Protein 7VTI (pdb70)

Radius of gyration: 31.08 Å; Cα contacts (8 Å, |Δi|>4): 922; chains: 1; bounding box: 56×97×70 Å

Secondary structure (DSSP, 8-state):
--GGG--GGGGHHHHHHHHHHHHHHHH-TTHHHHHHHHTGGG-SB-SS-HHHHHHHHH-HHHHHHHHHHHHHHHHSSSB-GGGGB--TT-HHHH--HHHHHHHHHHHHTSSS-------SEETTEE-HHHHHHHHHTTSBHHHHHHHHHHH-S-TTSHHHHHHHHHHH--PBPTT-------HHHHHHHHHHHHHHSB-HHHHHHHH---PBP-S--HHHHHHHHHHHH-TTEEEPEEEEE--B-EEEEE---SSTTPPB--BTTB--EEEEETTEEEEE--HHHHHHHHHHHHTT-HHHHHHHHHHHHHHHHHHHTSTTTS-GGGGGGS-HHHHHHTTSS---HHHHHHHHHHHHHHHHHHHHHHTT--HHHHHHHHHHHHHHT-SS---HHHHHHHHHHHHTT-HHHHHHHHHHHHHTTSS-HHHHHHHHT--SS---HHHHHHHHHHHTS---HHHHHHTT--------HHHHHHHHHTS--PPTTHHHHHHHTT----HHHHHHHHHHHSS-----SS-GGGG--TTS-TTSTTHHHHHHHHHHHHHH--HHHHHHS-HHHHHH-EE-SSEEEEEES--TTS-EEEEEEGGGGGGGGGGG-HHHHHHHHHH-----EEEEHHHIIIIIIHHHHHHHHHHHHHHHHHHHHHHHH-----TT-SB--HHHHHTT---HHHHHHHHHHHHHHHHT---S-HHHHHHHHH--TTS-------S--

Organism: Planctomycetota bacterium (NCBI:txid2026780)

B-factor: mean 48.71, std 18.05, range [21.73, 166.37]

Sequence (725 aa):
LSIDEYQGARKWCFTIAFNKALVNRDKNDGLFVESLLRHEKYSKHDWYDEDTRALIKCSTQAANAKAEALANYFSAYRHSPGCLTFTAEDELRTIERAYERAIFECRRRETEVIIEFPSLFEGDRITTAGVVFFVSFFVERRVLDRLYGAVSGLKKNEGQYKLTRKALSYCCLKDSRFTKAWDKRVLLFRDILAQLGRIPAEAYEYYHGENPKRHKDKFIEFALHYLEAQHSEICFGRRHIVRTKGKVVVDFSKKDEDQSYYISKNNVIVRIDKNAGPRSYRGLNELKYLVLLSLQGKGDDAIAKLYRYRQHVENILDVVKVTDKDNHVFLPRFVLEQHGIGRKAFKQRIDGRVKHVRGVWEKKKAATNETLHEKARDILQQYVNENCTRSFNPGEYNRLLVCLVGKDVENFQAGLKRLQLAERIDGRVYSIFAQTSTINEHQVVCDQILNRLCCRIGDQKLYYDYVGLGKKDEIDYKQKVAWFKEHISIRRGFLRKKFWYDSKKGFAKLVEEHLESGGGQRDVGLDKKYYHIDAIGRFEGANPALYETLARDRLCLAQQYFLGSVRKELGNKIVWSNDSIELPVEGSVGNEKSIVFSVSDYGKLYVLDDAEFLGRICEYFPHEKGKIRYHTVYEKGFRAYNDLQKKCVEAVLAFEEKVVKAKKSEKEGAHYIDFREILAQTCKEAEKTAVNKVARAFFAHHLKFVIDEFGLFSDVKKYGIEKEWKFPVK

Solvent-accessible surface area: 37919 Å² total

Foldseek 3Di:
DWPVPQAFLSLQLVLQLLLQLVVQCVVPLCLLLCLLCVVVQVDQAHLDDDVLNVLSVVCSVVLSVLSVQSNVCSLARFFFCVSQFAAPPHSVVVVVSSLLSLLLVLLQFALHDDDDEDDQDDHRGGGLLVSLLSSLSRAALVSSCSSLVSPPPPVVDVVRSVSNSSSSHSHAHPLRDFPDPQVLVVLLLVLLLLLLAFDQVLCCVVPNCLHHRDDDCLVVSLQVVLVVLPVQKFWWFWGFDANGTDIDTDRDCPDVVGHFDADPQKIKMWGQDDPGIAIAMHVLLSLLLLLCSLLPCNVVSSVCVRCLLVLLVVCLVVVLPDDVVSVLQDDPLSCVVSVHPDDDLVVVLVVLLVVVLVVLVVLLVCSSPGLNVLQVLLLVLLQLQFPHGDDPVLSVVLSSCSSVLVLVVNLVSLVVSCVVVRHDPVSSVLCVPDRHSSNSNSSSVVVSVLSVDDDDPVNCVSSPNPDDDPDDSVVVVVVCSNHGYDRRCNSCCVPVVVPPDDLLVSLVVCCVPVPPVEAAQDDCCSLAPPVDDCVDDCNVVSSVVRSSSSSSPSCCSLVPDDCVRSVQWDDDNFWIKHWQPALPPQGEIEIEGSSCSSVCSVVSCRQQLRCQDVQLHPHHYYHYVVCCVPSGVVLLLVLLSLLSSLLSVLSVLQCPVVPDDPDVGTHDDSLNSLVSADDPLLSVLLVQVSSQSSNVGDPHDLVSVVSNQVSVVRVRHDPNCPRDD

Structure (mmCIF, N/CA/C/O backbone):
data_7VTI
#
_entry.id   7VTI
#
_cell.length_a   78.434
_cell.length_b   95.452
_cell.length_c   125.283
_cell.angle_alpha   90.000
_cell.angle_beta   90.000
_cell.angle_gamma   90.000
#
_symmetry.space_group_name_H-M   'P 21 21 21'
#
loop_
_entity.id
_entity.type
_entity.pdbx_description
1 polymer Cas13bt3
2 polymer crRNA
3 non-polymer 'CHLORIDE ION'
4 non-polymer 1,2-ETHANEDIOL
5 non-polymer 'BROMIDE ION'
6 non-polymer 'MAGNESIUM ION'
7 water water
#
loop_
_atom_site.group_PDB
_atom_site.id
_atom_site.type_symbol
_atom_site.label_atom_id
_atom_site.label_alt_id
_atom_site.label_comp_id
_atom_site.label_asym_id
_atom_site.label_entity_id
_atom_site.label_seq_id
_atom_site.pdbx_PDB_ins_code
_atom_site.Cartn_x
_atom_site.Cartn_y
_atom_site.Cartn_z
_atom_site.occupancy
_atom_site.B_iso_or_equiv
_atom_site.auth_seq_id
_atom_site.auth_comp_id
_atom_site.auth_asym_id
_atom_site.auth_atom_id
_atom_site.pdbx_PDB_model_num
ATOM 1 N N . LEU A 1 16 ? 44.247 -79.894 119.827 1.00 66.47 14 LEU A N 1
ATOM 2 C CA . LEU A 1 16 ? 44.379 -78.411 119.939 1.00 68.08 14 LEU A CA 1
ATOM 3 C C . LEU A 1 16 ? 45.715 -78.047 120.608 1.00 67.04 14 LEU A C 1
ATOM 4 O O . LEU A 1 16 ? 46.518 -77.369 119.935 1.00 71.57 14 LEU A O 1
ATOM 9 N N . SER A 1 17 ? 45.984 -78.462 121.853 1.00 56.57 15 SER A N 1
ATOM 10 C CA . SER A 1 17 ? 47.278 -78.140 122.524 1.00 54.25 15 SER A CA 1
ATOM 11 C C . SER A 1 17 ? 48.398 -78.951 121.856 1.00 44.78 15 SER A C 1
ATOM 12 O O . SER A 1 17 ? 48.097 -80.022 121.277 1.00 49.71 15 SER A O 1
ATOM 15 N N . ILE A 1 18 ? 49.645 -78.499 121.953 1.00 45.98 16 ILE A N 1
ATOM 16 C CA . ILE A 1 18 ? 50.790 -79.148 121.233 1.00 45.22 16 ILE A CA 1
ATOM 17 C C . ILE A 1 18 ? 51.030 -80.564 121.797 1.00 52.41 16 ILE A C 1
ATOM 18 O O . ILE A 1 18 ? 51.512 -81.426 121.034 1.00 45.46 16 ILE A O 1
ATOM 23 N N . ASP A 1 19 ? 50.700 -80.790 123.074 1.00 57.20 17 ASP A N 1
ATOM 24 C CA . ASP A 1 19 ? 50.795 -82.100 123.786 1.00 59.77 17 ASP A CA 1
ATOM 25 C C . ASP A 1 19 ? 49.869 -83.134 123.146 1.00 55.79 17 ASP A C 1
ATOM 26 O O . ASP A 1 19 ? 50.159 -84.323 123.285 1.00 63.10 17 ASP A O 1
ATOM 31 N N . GLU A 1 20 ? 48.780 -82.714 122.506 1.00 52.96 18 GLU A N 1
ATOM 32 C CA . GLU A 1 20 ? 47.766 -83.635 121.932 1.00 54.95 18 GLU A CA 1
ATOM 33 C C . GLU A 1 20 ? 48.236 -84.254 120.606 1.00 54.71 18 GLU A C 1
ATOM 34 O O . GLU A 1 20 ? 47.510 -85.138 120.125 1.00 55.34 18 GLU A O 1
ATOM 40 N N . TYR A 1 21 ? 49.372 -83.829 120.031 1.00 47.86 19 TYR A N 1
ATOM 41 C CA . TYR A 1 21 ? 49.956 -84.423 118.796 1.00 49.19 19 TYR A CA 1
ATOM 42 C C . TYR A 1 21 ? 50.946 -85.527 119.209 1.00 47.67 19 TYR A C 1
ATOM 43 O O . TYR A 1 21 ? 52.096 -85.223 119.602 1.00 47.54 19 TYR A O 1
ATOM 52 N N . GLN A 1 22 ? 50.473 -86.772 119.155 1.00 48.25 20 GLN A N 1
ATOM 53 C CA . GLN A 1 22 ? 51.216 -88.005 119.527 1.00 53.51 20 GLN A CA 1
ATOM 54 C C . GLN A 1 22 ? 51.138 -89.030 118.389 1.00 43.55 20 GLN A C 1
ATOM 55 O O . GLN A 1 22 ? 50.131 -89.046 117.649 1.00 43.43 20 GLN A O 1
ATOM 61 N N . GLY A 1 23 ? 52.205 -89.821 118.243 1.00 45.34 21 GLY A N 1
ATOM 62 C CA . GLY A 1 23 ? 52.359 -90.818 117.169 1.00 46.35 21 GLY A CA 1
ATOM 63 C C . GLY A 1 23 ? 52.154 -90.211 115.791 1.00 46.37 21 GLY A C 1
ATOM 64 O O . GLY A 1 23 ? 52.815 -89.180 115.482 1.00 44.57 21 GLY A O 1
ATOM 65 N N . ALA A 1 24 ? 51.252 -90.784 114.993 1.00 41.80 22 ALA A N 1
ATOM 66 C CA . ALA A 1 24 ? 51.067 -90.433 113.565 1.00 45.62 22 ALA A CA 1
ATOM 67 C C . ALA A 1 24 ? 50.534 -88.990 113.363 1.00 53.00 22 ALA A C 1
ATOM 68 O O . ALA A 1 24 ? 50.702 -88.455 112.236 1.00 44.85 22 ALA A O 1
ATOM 70 N N . ARG A 1 25 ? 49.902 -88.390 114.378 1.00 55.04 23 ARG A N 1
ATOM 71 C CA . ARG A 1 25 ? 49.317 -87.016 114.342 1.00 50.64 23 ARG A CA 1
ATOM 72 C C . ARG A 1 25 ? 50.406 -85.937 114.269 1.00 41.61 23 ARG A C 1
ATOM 73 O O . ARG A 1 25 ? 50.109 -84.824 113.826 1.00 47.57 23 ARG A O 1
ATOM 81 N N . LYS A 1 26 ? 51.616 -86.268 114.696 1.00 41.05 24 LYS A N 1
ATOM 82 C CA . LYS A 1 26 ? 52.812 -85.411 114.619 1.00 37.34 24 LYS A CA 1
ATOM 83 C C . LYS A 1 26 ? 53.236 -85.136 113.172 1.00 39.26 24 LYS A C 1
ATOM 84 O O . LYS A 1 26 ? 54.120 -84.269 113.005 1.00 40.15 24 LYS A O 1
ATOM 90 N N . TRP A 1 27 ? 52.683 -85.830 112.177 1.00 40.18 25 TRP A N 1
ATOM 91 C CA . TRP A 1 27 ? 53.285 -85.911 110.814 1.00 43.52 25 TRP A CA 1
ATOM 92 C C . TRP A 1 27 ? 53.511 -84.517 110.191 1.00 40.12 25 TRP A C 1
ATOM 93 O O . TRP A 1 27 ? 54.585 -84.320 109.615 1.00 40.58 25 TRP A O 1
ATOM 104 N N . CYS A 1 28 ? 52.534 -83.605 110.271 1.00 43.67 26 CYS A N 1
ATOM 105 C CA . CYS A 1 28 ? 52.592 -82.265 109.616 1.00 39.73 26 CYS A CA 1
ATOM 106 C C . CYS A 1 28 ? 53.784 -81.482 110.188 1.00 36.09 26 CYS A C 1
ATOM 107 O O . CYS A 1 28 ? 54.514 -80.845 109.380 1.00 38.18 26 CYS A O 1
ATOM 110 N N . PHE A 1 29 ? 54.044 -81.593 111.499 1.00 34.26 27 PHE A N 1
ATOM 111 C CA . PHE A 1 29 ? 55.225 -81.018 112.199 1.00 32.50 27 PHE A CA 1
ATOM 112 C C . PHE A 1 29 ? 56.516 -81.749 111.791 1.00 37.38 27 PHE A C 1
ATOM 113 O O . PHE A 1 29 ? 57.597 -81.104 111.661 1.00 33.99 27 PHE A O 1
ATOM 121 N N . THR A 1 30 ? 56.463 -83.078 111.671 1.00 38.96 28 THR A N 1
ATOM 122 C CA . THR A 1 30 ? 57.640 -83.871 111.208 1.00 39.69 28 THR A CA 1
ATOM 123 C C . THR A 1 30 ? 58.126 -83.262 109.873 1.00 32.53 28 THR A C 1
ATOM 124 O O . THR A 1 30 ? 59.306 -83.005 109.739 1.00 36.49 28 THR A O 1
ATOM 128 N N . ILE A 1 31 ? 57.220 -83.052 108.927 1.00 36.71 29 ILE A N 1
ATOM 129 C CA . ILE A 1 31 ? 57.544 -82.596 107.540 1.00 36.92 29 ILE A CA 1
ATOM 130 C C . ILE A 1 31 ? 58.156 -81.190 107.629 1.00 39.00 29 ILE A C 1
ATOM 131 O O . ILE A 1 31 ? 59.251 -80.974 107.055 1.00 36.01 29 ILE A O 1
ATOM 136 N N . ALA A 1 32 ? 57.530 -80.274 108.380 1.00 38.88 30 ALA A N 1
ATOM 137 C CA . ALA A 1 32 ? 58.007 -78.876 108.522 1.00 37.84 30 ALA A CA 1
ATOM 138 C C . ALA A 1 32 ? 59.381 -78.852 109.177 1.00 33.74 30 ALA A C 1
ATOM 139 O O . ALA A 1 32 ? 60.263 -78.091 108.705 1.00 32.70 30 ALA A O 1
ATOM 141 N N . PHE A 1 33 ? 59.569 -79.556 110.284 1.00 36.24 31 PHE A N 1
ATOM 142 C CA . PHE A 1 33 ? 60.846 -79.434 111.042 1.00 36.25 31 PHE A CA 1
ATOM 143 C C . PHE A 1 33 ? 61.994 -80.113 110.267 1.00 35.37 31 PHE A C 1
ATOM 144 O O . PHE A 1 33 ? 63.138 -79.626 110.377 1.00 37.31 31 PHE A O 1
ATOM 152 N N . ASN A 1 34 ? 61.708 -81.201 109.541 1.00 39.78 32 ASN A N 1
ATOM 153 C CA . ASN A 1 34 ? 62.760 -81.892 108.740 1.00 43.45 32 ASN A CA 1
ATOM 154 C C . ASN A 1 34 ? 63.132 -80.908 107.633 1.00 43.98 32 ASN A C 1
ATOM 155 O O . ASN A 1 34 ? 64.330 -80.657 107.461 1.00 45.74 32 ASN A O 1
ATOM 160 N N . LYS A 1 35 ? 62.154 -80.227 107.020 1.00 42.61 33 LYS A N 1
ATOM 161 C CA . LYS 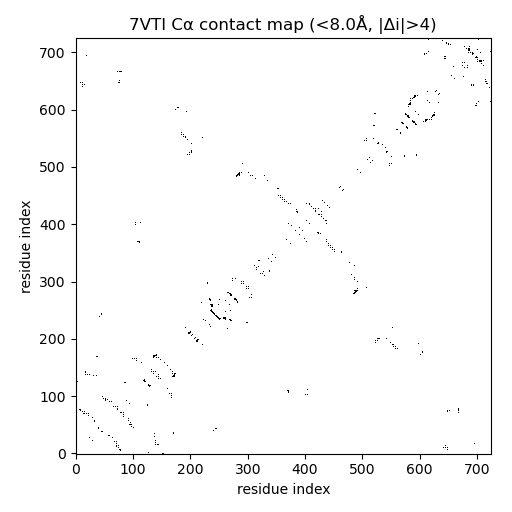A 1 35 ? 62.523 -79.191 106.017 1.00 41.51 33 LYS A CA 1
ATOM 162 C C . LYS A 1 35 ? 63.346 -78.087 106.664 1.00 40.16 33 LYS A C 1
ATOM 163 O O . LYS A 1 35 ? 64.243 -77.583 105.992 1.00 40.00 33 LYS A O 1
ATOM 169 N N . ALA A 1 36 ? 63.055 -77.684 107.908 1.00 37.54 34 ALA A N 1
ATOM 170 C CA . ALA A 1 36 ? 63.852 -76.655 108.588 1.00 35.29 34 ALA A CA 1
ATOM 171 C C . ALA A 1 36 ? 65.315 -77.123 108.677 1.00 36.80 34 ALA A C 1
ATOM 172 O O . ALA A 1 36 ? 66.195 -76.249 108.549 1.00 38.46 34 ALA A O 1
ATOM 174 N N . LEU A 1 37 ? 65.532 -78.398 108.997 1.00 46.08 35 LEU A N 1
ATOM 175 C CA . LEU A 1 37 ? 66.902 -78.973 109.097 1.00 48.13 35 LEU A CA 1
ATOM 176 C C . LEU A 1 37 ? 67.469 -79.098 107.670 1.00 45.78 35 LEU A C 1
ATOM 177 O O . LEU A 1 37 ? 68.555 -78.573 107.451 1.00 49.54 35 LEU A O 1
ATOM 182 N N . VAL A 1 38 ? 66.693 -79.611 106.697 1.00 52.52 36 VAL A N 1
ATOM 183 C CA . VAL A 1 38 ? 67.111 -79.595 105.252 1.00 50.14 36 VAL A CA 1
ATOM 184 C C . VAL A 1 38 ? 67.665 -78.196 104.968 1.00 46.27 36 VAL A C 1
ATOM 185 O O . VAL A 1 38 ? 68.787 -78.096 104.502 1.00 43.88 36 VAL A O 1
ATOM 189 N N . ASN A 1 39 ? 66.915 -77.132 105.307 1.00 49.55 37 ASN A N 1
ATOM 190 C CA . ASN A 1 39 ? 67.276 -75.721 104.985 1.00 44.81 37 ASN A CA 1
ATOM 191 C C . ASN A 1 39 ? 68.362 -75.194 105.898 1.00 46.90 37 ASN A C 1
ATOM 192 O O . ASN A 1 39 ? 69.180 -74.379 105.394 1.00 46.55 37 ASN A O 1
ATOM 197 N N . ARG A 1 40 ? 68.394 -75.582 107.169 1.00 47.67 38 ARG A N 1
ATOM 198 C CA . ARG A 1 40 ? 69.538 -75.174 108.037 1.00 53.25 38 ARG A CA 1
ATOM 199 C C . ARG A 1 40 ? 70.863 -75.830 107.529 1.00 49.66 38 ARG A C 1
ATOM 200 O O . ARG A 1 40 ? 71.938 -75.261 107.766 1.00 44.04 38 ARG A O 1
ATOM 208 N N . ASP A 1 41 ? 70.819 -76.965 106.822 1.00 50.76 39 ASP A N 1
ATOM 209 C CA . ASP A 1 41 ? 72.040 -77.596 106.224 1.00 55.84 39 ASP A CA 1
ATOM 210 C C . ASP A 1 41 ? 72.474 -76.862 104.941 1.00 61.20 39 ASP A C 1
ATOM 211 O O . ASP A 1 41 ? 73.658 -77.007 104.558 1.00 57.75 39 ASP A O 1
ATOM 216 N N . LYS A 1 42 ? 71.556 -76.137 104.284 1.00 57.49 40 LYS A N 1
ATOM 217 C CA . LYS A 1 42 ? 71.847 -75.242 103.125 1.00 55.97 40 LYS A CA 1
ATOM 218 C C . LYS A 1 42 ? 72.358 -73.889 103.631 1.00 52.68 40 LYS A C 1
ATOM 219 O O . LYS A 1 42 ? 73.097 -73.202 102.892 1.00 59.32 40 LYS A O 1
ATOM 225 N N . ASN A 1 43 ? 71.931 -73.482 104.821 1.00 52.40 41 ASN A N 1
ATOM 226 C CA . ASN A 1 43 ? 72.277 -72.164 105.414 1.00 50.06 41 ASN A CA 1
ATOM 227 C C . ASN A 1 43 ? 71.973 -72.209 106.910 1.00 58.84 41 ASN A C 1
ATOM 228 O O . ASN A 1 43 ? 70.769 -72.354 107.261 1.00 58.24 41 ASN A O 1
ATOM 233 N N . ASP A 1 44 ? 73.008 -72.100 107.745 1.00 58.14 42 ASP A N 1
ATOM 234 C CA . ASP A 1 44 ? 72.905 -72.197 109.230 1.00 66.92 42 ASP A CA 1
ATOM 235 C C . ASP A 1 44 ? 72.546 -70.824 109.829 1.00 58.27 42 ASP A C 1
ATOM 236 O O . ASP A 1 44 ? 72.463 -70.709 111.068 1.00 50.58 42 ASP A O 1
ATOM 241 N N . GLY A 1 45 ? 72.400 -69.804 108.985 1.00 53.80 43 GLY A N 1
ATOM 242 C CA . GLY A 1 45 ? 72.232 -68.405 109.411 1.00 53.99 43 GLY A CA 1
ATOM 243 C C . GLY A 1 45 ? 70.774 -67.957 109.386 1.00 45.74 43 GLY A C 1
ATOM 244 O O . GLY A 1 45 ? 70.570 -66.765 109.685 1.00 54.05 43 GLY A O 1
ATOM 245 N N . LEU A 1 46 ? 69.828 -68.862 109.071 1.00 44.40 44 LEU A N 1
ATOM 246 C CA . LEU A 1 46 ? 68.449 -68.540 108.623 1.00 45.67 44 LEU A CA 1
ATOM 247 C C . LEU A 1 46 ? 67.655 -67.877 109.750 1.00 47.16 44 LEU A C 1
ATOM 248 O O . LEU A 1 46 ? 66.807 -67.035 109.405 1.00 45.74 44 LEU A O 1
ATOM 253 N N . PHE A 1 47 ? 67.873 -68.251 111.022 1.00 43.37 45 PHE A N 1
ATOM 254 C CA . PHE A 1 47 ? 67.102 -67.651 112.146 1.00 41.39 45 PHE A CA 1
ATOM 255 C C . PHE A 1 47 ? 67.313 -66.134 112.162 1.00 40.85 45 PHE A C 1
ATOM 256 O O . PHE A 1 47 ? 66.346 -65.367 112.072 1.00 38.13 45 PHE A O 1
ATOM 264 N N . VAL A 1 48 ? 68.554 -65.679 112.170 1.00 43.74 46 VAL A N 1
ATOM 265 C CA . VAL A 1 48 ? 68.864 -64.223 112.266 1.00 42.36 46 VAL A CA 1
ATOM 266 C C . VAL A 1 48 ? 68.554 -63.545 110.924 1.00 38.88 46 VAL A C 1
ATOM 267 O O . VAL A 1 48 ? 67.920 -62.481 110.940 1.00 38.61 46 VAL A O 1
ATOM 271 N N . GLU A 1 49 ? 68.931 -64.161 109.800 1.00 37.85 47 GLU A N 1
ATOM 272 C CA . GLU A 1 49 ? 68.599 -63.648 108.443 1.00 38.68 47 GLU A CA 1
ATOM 273 C C . GLU A 1 49 ? 67.088 -63.314 108.386 1.00 37.59 47 GLU A C 1
ATOM 274 O O . GLU A 1 49 ? 66.741 -62.204 107.975 1.00 39.09 47 GLU A O 1
ATOM 280 N N . SER A 1 50 ? 66.226 -64.236 108.788 1.00 38.90 48 SER A N 1
ATOM 281 C CA . SER A 1 50 ? 64.749 -64.124 108.686 1.00 37.78 48 SER A CA 1
ATOM 282 C C . SER A 1 50 ? 64.227 -63.031 109.628 1.00 35.39 48 SER A C 1
ATOM 283 O O . SER A 1 50 ? 63.406 -62.173 109.159 1.00 35.66 48 SER A O 1
ATOM 286 N N . LEU A 1 51 ? 64.704 -63.020 110.877 1.00 39.36 49 LEU A N 1
ATOM 287 C CA . LEU A 1 51 ? 64.336 -61.997 111.887 1.00 41.60 49 LEU A CA 1
ATOM 288 C C . LEU A 1 51 ? 64.685 -60.592 111.395 1.00 43.55 49 LEU A C 1
ATOM 289 O O . LEU A 1 51 ? 63.910 -59.688 111.716 1.00 44.47 49 LEU A O 1
ATOM 294 N N . LEU A 1 52 ? 65.767 -60.399 110.630 1.00 42.08 50 LEU A N 1
ATOM 295 C CA . LEU A 1 52 ? 66.256 -59.040 110.266 1.00 42.25 50 LEU A CA 1
ATOM 296 C C . LEU A 1 52 ? 65.847 -58.662 108.826 1.00 39.63 50 LEU A C 1
ATOM 297 O O . LEU A 1 52 ? 66.077 -57.509 108.462 1.00 41.20 50 LEU A O 1
ATOM 302 N N . ARG A 1 53 ? 65.276 -59.581 108.036 1.00 41.42 51 ARG A N 1
ATOM 303 C CA . ARG A 1 53 ? 64.996 -59.402 106.584 1.00 45.19 51 ARG A CA 1
ATOM 304 C C . ARG A 1 53 ? 64.235 -58.075 106.401 1.00 50.42 51 ARG A C 1
ATOM 305 O O . ARG A 1 53 ? 64.699 -57.211 105.613 1.00 49.31 51 ARG A O 1
ATOM 313 N N . HIS A 1 54 ? 63.132 -57.881 107.127 1.00 49.72 52 HIS A N 1
ATOM 314 C CA . HIS A 1 54 ? 62.233 -56.717 106.919 1.00 51.06 52 HIS A CA 1
ATOM 315 C C . HIS A 1 54 ? 62.891 -55.444 107.454 1.00 44.81 52 HIS A C 1
ATOM 316 O O . HIS A 1 54 ? 62.764 -54.404 106.790 1.00 46.21 52 HIS A O 1
ATOM 323 N N . GLU A 1 55 ? 63.617 -55.548 108.564 1.00 42.73 53 GLU A N 1
ATOM 324 C CA . GLU A 1 55 ? 64.209 -54.384 109.255 1.00 50.78 53 GLU A CA 1
ATOM 325 C C . GLU A 1 55 ? 65.312 -53.724 108.414 1.00 58.50 53 GLU A C 1
ATOM 326 O O . GLU A 1 55 ? 65.515 -52.514 108.592 1.00 71.29 53 GLU A O 1
ATOM 332 N N . LYS A 1 56 ? 65.966 -54.433 107.498 1.00 59.29 54 LYS A N 1
ATOM 333 C CA . LYS A 1 56 ? 66.873 -53.786 106.504 1.00 61.40 54 LYS A CA 1
ATOM 334 C C . LYS A 1 56 ? 66.107 -52.734 105.664 1.00 64.39 54 LYS A C 1
ATOM 335 O O . LYS A 1 56 ? 66.736 -51.732 105.288 1.00 66.61 54 LYS A O 1
ATOM 341 N N . TYR A 1 57 ? 64.804 -52.914 105.396 1.00 67.72 55 TYR A N 1
ATOM 342 C CA . TYR A 1 57 ? 63.955 -51.985 104.585 1.00 72.80 55 TYR A CA 1
ATOM 343 C C . TYR A 1 57 ? 63.297 -50.884 105.439 1.00 75.43 55 TYR A C 1
ATOM 344 O O . TYR A 1 57 ? 62.555 -50.041 104.862 1.00 74.00 55 TYR A O 1
ATOM 353 N N . SER A 1 58 ? 63.512 -50.879 106.757 1.00 59.76 56 SER A N 1
ATOM 354 C CA . SER A 1 58 ? 62.807 -49.972 107.694 1.00 62.86 56 SER A CA 1
ATOM 355 C C . SER A 1 58 ? 63.808 -48.972 108.281 1.00 62.22 56 SER A C 1
ATOM 356 O O . SER A 1 58 ? 64.793 -49.424 108.900 1.00 43.53 56 SER A O 1
ATOM 359 N N . LYS A 1 59 ? 63.567 -47.670 108.072 1.00 64.10 57 LYS A N 1
ATOM 360 C CA . LYS A 1 59 ? 64.223 -46.594 108.854 1.00 60.24 57 LYS A CA 1
ATOM 361 C C . LYS A 1 59 ? 63.889 -46.904 110.312 1.00 58.99 57 LYS A C 1
ATOM 362 O O . LYS A 1 59 ? 64.816 -46.986 111.119 1.00 52.20 57 LYS A O 1
ATOM 364 N N . HIS A 1 60 ? 62.623 -47.226 110.594 1.00 54.70 58 HIS A N 1
ATOM 365 C CA . HIS A 1 60 ? 62.121 -47.469 111.976 1.00 67.25 58 HIS A CA 1
ATOM 366 C C . HIS A 1 60 ? 62.639 -48.827 112.464 1.00 52.64 58 HIS A C 1
ATOM 367 O O . HIS A 1 60 ? 62.604 -49.779 111.694 1.00 60.28 58 HIS A O 1
ATOM 374 N N . ASP A 1 61 ? 63.173 -48.873 113.677 1.00 55.47 59 ASP A N 1
ATOM 375 C CA . ASP A 1 61 ? 63.681 -50.120 114.299 1.00 54.18 59 ASP A CA 1
ATOM 376 C C . ASP A 1 61 ? 62.497 -51.067 114.493 1.00 58.33 59 ASP A C 1
ATOM 377 O O . ASP A 1 61 ? 61.505 -50.638 115.112 1.00 59.75 59 ASP A O 1
ATOM 382 N N . TRP A 1 62 ? 62.580 -52.278 113.935 1.00 54.35 60 TRP A N 1
ATOM 383 C CA . TRP A 1 62 ? 61.628 -53.380 114.224 1.00 53.87 60 TRP A CA 1
ATOM 384 C C . TRP A 1 62 ? 61.830 -53.825 115.667 1.00 56.18 60 TRP A C 1
ATOM 385 O O . TRP A 1 62 ? 60.839 -54.157 116.317 1.00 59.21 60 TRP A O 1
ATOM 396 N N . TYR A 1 63 ? 63.063 -53.739 116.154 1.00 49.44 61 TYR A N 1
ATOM 397 C CA . TYR A 1 63 ? 63.477 -54.201 117.497 1.00 54.20 61 TYR A CA 1
ATOM 398 C C . TYR A 1 63 ? 64.168 -53.049 118.239 1.00 62.62 61 TYR A C 1
ATOM 399 O O . TYR A 1 63 ? 64.911 -52.267 117.604 1.00 60.35 61 TYR A O 1
ATOM 408 N N . ASP A 1 64 ? 63.945 -52.970 119.554 1.00 71.01 62 ASP A N 1
ATOM 409 C CA . ASP A 1 64 ? 64.721 -52.107 120.487 1.00 73.92 62 ASP A CA 1
ATOM 410 C C . ASP A 1 64 ? 66.154 -52.657 120.545 1.00 74.04 62 ASP A C 1
ATOM 411 O O . ASP A 1 64 ? 66.437 -53.637 119.819 1.00 65.10 62 ASP A O 1
ATOM 416 N N . GLU A 1 65 ? 67.036 -52.064 121.354 1.00 71.14 63 GLU A N 1
ATOM 417 C CA . GLU A 1 65 ? 68.503 -52.290 121.222 1.00 73.65 63 GLU A CA 1
ATOM 418 C C . GLU A 1 65 ? 68.887 -53.635 121.845 1.00 64.65 63 GLU A C 1
ATOM 419 O O . GLU A 1 65 ? 69.695 -54.364 121.219 1.00 60.63 63 GLU A O 1
ATOM 425 N N . ASP A 1 66 ? 68.358 -53.941 123.034 1.00 60.40 64 ASP A N 1
ATOM 426 C CA . ASP A 1 66 ? 68.622 -55.225 123.740 1.00 71.14 64 ASP A CA 1
ATOM 427 C C . ASP A 1 66 ? 68.012 -56.385 122.932 1.00 63.28 64 ASP A C 1
ATOM 428 O O . ASP A 1 66 ? 68.706 -57.431 122.823 1.00 61.92 64 ASP A O 1
ATOM 433 N N . THR A 1 67 ? 66.817 -56.236 122.331 1.00 57.36 65 THR A N 1
ATOM 434 C CA . THR A 1 67 ? 66.253 -57.324 121.481 1.00 48.94 65 THR A CA 1
ATOM 435 C C . THR A 1 67 ? 67.228 -57.591 120.325 1.00 51.59 65 THR A C 1
ATOM 436 O O . THR A 1 67 ? 67.628 -58.769 120.153 1.00 47.58 65 THR A O 1
ATOM 440 N N . ARG A 1 68 ? 67.660 -56.544 119.608 1.00 52.55 66 ARG A N 1
ATOM 441 C CA . ARG A 1 68 ? 68.645 -56.695 118.501 1.00 57.42 66 ARG A CA 1
ATOM 442 C C . ARG A 1 68 ? 69.880 -57.447 119.014 1.00 58.28 66 ARG A C 1
ATOM 443 O O . ARG A 1 68 ? 70.387 -58.302 118.270 1.00 53.81 66 ARG A O 1
ATOM 451 N N . ALA A 1 69 ? 70.352 -57.154 120.227 1.00 57.39 67 ALA A N 1
ATOM 452 C CA . ALA A 1 69 ? 71.552 -57.811 120.811 1.00 61.18 67 ALA A CA 1
ATOM 453 C C . ALA A 1 69 ? 71.309 -59.322 120.966 1.00 56.89 67 ALA A C 1
ATOM 454 O O . ALA A 1 69 ? 72.190 -60.122 120.533 1.00 51.73 67 ALA A O 1
ATOM 456 N N . LEU A 1 70 ? 70.154 -59.697 121.549 1.00 54.84 68 LEU A N 1
ATOM 457 C CA . LEU A 1 70 ? 69.727 -61.109 121.765 1.00 51.16 68 LEU A CA 1
ATOM 458 C C . LEU A 1 70 ? 69.683 -61.819 120.415 1.00 48.79 68 LEU A C 1
ATOM 459 O O . LEU A 1 70 ? 70.189 -62.949 120.297 1.00 45.79 68 LEU A O 1
ATOM 464 N N . ILE A 1 71 ? 69.120 -61.163 119.412 1.00 50.06 69 ILE A N 1
ATOM 465 C CA . ILE A 1 71 ? 68.979 -61.799 118.077 1.00 48.90 69 ILE A CA 1
ATOM 466 C C . ILE A 1 71 ? 70.381 -62.155 117.570 1.00 47.00 69 ILE A C 1
ATOM 467 O O . ILE A 1 71 ? 70.543 -63.296 117.096 1.00 46.86 69 ILE A O 1
ATOM 472 N N . LYS A 1 72 ? 71.357 -61.254 117.725 1.00 53.09 70 LYS A N 1
ATOM 473 C CA . LYS A 1 72 ? 72.724 -61.416 117.152 1.00 62.45 70 LYS A CA 1
ATOM 474 C C . LYS A 1 72 ? 73.412 -62.636 117.774 1.00 59.23 70 LYS A C 1
ATOM 475 O O . LYS A 1 72 ? 74.162 -63.297 117.045 1.00 64.64 70 LYS A O 1
ATOM 481 N N . CYS A 1 73 ? 73.119 -62.958 119.041 1.00 57.67 71 CYS A N 1
ATOM 482 C CA . CYS A 1 73 ? 73.754 -64.079 119.799 1.00 64.13 71 CYS A CA 1
ATOM 483 C C . CYS A 1 73 ? 73.048 -65.429 119.606 1.00 59.09 71 CYS A C 1
ATOM 484 O O . CYS A 1 73 ? 73.603 -66.437 120.079 1.00 52.79 71 CYS A O 1
ATOM 487 N N . SER A 1 74 ? 71.903 -65.493 118.915 1.00 54.64 72 SER A N 1
ATOM 488 C CA . SER A 1 74 ? 70.910 -66.576 119.124 1.00 50.19 72 SER A CA 1
ATOM 489 C C . SER A 1 74 ? 71.084 -67.772 118.164 1.00 49.59 72 SER A C 1
ATOM 490 O O . SER A 1 74 ? 70.299 -68.726 118.302 1.00 45.55 72 SER A O 1
ATOM 493 N N . THR A 1 75 ? 72.036 -67.780 117.224 1.00 46.27 73 THR A N 1
ATOM 494 C CA . THR A 1 75 ? 72.042 -68.793 116.133 1.00 53.37 73 THR A CA 1
ATOM 495 C C . THR A 1 75 ? 72.154 -70.215 116.709 1.00 57.28 73 THR A C 1
ATOM 496 O O . THR A 1 75 ? 71.356 -71.099 116.306 1.00 53.52 73 THR A O 1
ATOM 500 N N . GLN A 1 76 ? 73.094 -70.433 117.626 1.00 68.69 74 GLN A N 1
ATOM 501 C CA . GLN A 1 76 ? 73.376 -71.777 118.201 1.00 67.65 74 GLN A CA 1
ATOM 502 C C . GLN A 1 76 ? 72.145 -72.234 118.998 1.00 59.21 74 GLN A C 1
ATOM 503 O O . GLN A 1 76 ? 71.671 -73.370 118.739 1.00 53.86 74 GLN A O 1
ATOM 509 N N . ALA A 1 77 ? 71.623 -71.382 119.892 1.00 52.41 75 ALA A N 1
ATOM 510 C CA . ALA A 1 77 ? 70.383 -71.645 120.671 1.00 53.45 75 ALA A CA 1
ATOM 511 C C . ALA A 1 77 ? 69.235 -72.039 119.725 1.00 47.15 75 ALA A C 1
ATOM 512 O O . ALA A 1 77 ? 68.648 -73.113 119.891 1.00 52.03 75 ALA A O 1
ATOM 514 N N . ALA A 1 78 ? 68.952 -71.210 118.728 1.00 49.95 76 ALA A N 1
ATOM 515 C CA . ALA A 1 78 ? 67.827 -71.398 117.783 1.00 47.66 76 ALA A CA 1
ATOM 516 C C . ALA A 1 78 ? 68.037 -72.657 116.939 1.00 44.28 76 ALA A C 1
ATOM 517 O O . ALA A 1 78 ? 67.060 -73.379 116.673 1.00 41.29 76 ALA A O 1
ATOM 519 N N . ASN A 1 79 ? 69.270 -72.906 116.509 1.00 47.77 77 ASN A N 1
ATOM 520 C CA . ASN A 1 79 ? 69.607 -74.095 115.689 1.00 51.30 77 ASN A CA 1
ATOM 521 C C . ASN A 1 79 ? 69.470 -75.358 116.541 1.00 50.09 77 ASN A C 1
ATOM 522 O O . ASN A 1 79 ? 68.998 -76.362 115.970 1.00 53.55 77 ASN A O 1
ATOM 527 N N . ALA A 1 80 ? 69.809 -75.279 117.839 1.00 51.79 78 ALA A N 1
ATOM 528 C CA . ALA A 1 80 ? 69.725 -76.397 118.809 1.00 50.27 78 ALA A CA 1
ATOM 529 C C . ALA A 1 80 ? 68.256 -76.687 119.114 1.00 55.14 78 ALA A C 1
ATOM 530 O O . ALA A 1 80 ? 67.893 -77.888 119.175 1.00 50.54 78 ALA A O 1
ATOM 532 N N . LYS A 1 81 ? 67.440 -75.634 119.284 1.00 54.32 79 LYS A N 1
ATOM 533 C CA . LYS A 1 81 ? 65.974 -75.770 119.505 1.00 45.29 79 LYS A CA 1
ATOM 534 C C . LYS A 1 81 ? 65.347 -76.353 118.241 1.00 42.48 79 LYS A C 1
ATOM 535 O O . LYS A 1 81 ? 64.485 -77.220 118.379 1.00 44.31 79 LYS A O 1
ATOM 541 N N . ALA A 1 82 ? 65.772 -75.923 117.041 1.00 42.56 80 ALA A N 1
ATOM 542 C CA . ALA A 1 82 ? 65.241 -76.451 115.770 1.00 40.99 80 ALA A CA 1
ATOM 543 C C . ALA A 1 82 ? 65.490 -77.975 115.716 1.00 44.43 80 ALA A C 1
ATOM 544 O O . ALA A 1 82 ? 64.564 -78.726 115.333 1.00 40.82 80 ALA A O 1
ATOM 546 N N . GLU A 1 83 ? 66.677 -78.428 116.129 1.00 48.35 81 GLU A N 1
ATOM 547 C CA . GLU A 1 83 ? 67.038 -79.864 116.065 1.00 49.62 81 GLU A CA 1
ATOM 548 C C . GLU A 1 83 ? 66.232 -80.646 117.121 1.00 43.85 81 GLU A C 1
ATOM 549 O O . GLU A 1 83 ? 65.689 -81.708 116.762 1.00 44.52 81 GLU A O 1
ATOM 555 N N . ALA A 1 84 ? 66.122 -80.121 118.346 1.00 46.94 82 ALA A N 1
ATOM 556 C CA . ALA A 1 84 ? 65.364 -80.738 119.456 1.00 46.35 82 ALA A CA 1
ATOM 557 C C . ALA A 1 84 ? 63.925 -80.949 119.004 1.00 48.85 82 ALA A C 1
ATOM 558 O O . ALA A 1 84 ? 63.412 -82.078 119.144 1.00 43.56 82 ALA A O 1
ATOM 560 N N . LEU A 1 85 ? 63.291 -79.923 118.432 1.00 46.79 83 LEU A N 1
ATOM 561 C CA . LEU A 1 85 ? 61.860 -80.045 118.079 1.00 44.56 83 LEU A CA 1
ATOM 562 C C . LEU A 1 85 ? 61.721 -81.006 116.904 1.00 41.22 83 LEU A C 1
ATOM 563 O O . LEU A 1 85 ? 60.713 -81.726 116.872 1.00 44.10 83 LEU A O 1
ATOM 568 N N . ALA A 1 86 ? 62.692 -81.040 115.980 1.00 42.35 84 ALA A N 1
ATOM 569 C CA . ALA A 1 86 ? 62.691 -81.974 114.828 1.00 44.58 84 ALA A CA 1
ATOM 570 C C . ALA A 1 86 ? 62.784 -83.412 115.364 1.00 40.69 84 ALA A C 1
ATOM 571 O O . ALA A 1 86 ? 61.957 -84.224 114.979 1.00 40.51 84 ALA A O 1
ATOM 573 N N . ASN A 1 87 ? 63.683 -83.654 116.318 1.00 49.45 85 ASN A N 1
ATOM 574 C CA . ASN A 1 87 ? 63.810 -84.944 117.049 1.00 48.80 85 ASN A CA 1
ATOM 575 C C . ASN A 1 87 ? 62.487 -85.282 117.734 1.00 45.49 85 ASN A C 1
ATOM 576 O O . ASN A 1 87 ? 61.975 -86.374 117.456 1.00 49.25 85 ASN A O 1
ATOM 581 N N . TYR A 1 88 ? 61.916 -84.344 118.496 1.00 47.29 86 TYR A N 1
ATOM 582 C CA . TYR A 1 88 ? 60.635 -84.532 119.225 1.00 44.02 86 TYR A CA 1
ATOM 583 C C . TYR A 1 88 ? 59.542 -84.901 118.236 1.00 43.28 86 TYR A C 1
ATOM 584 O O . TYR A 1 88 ? 58.754 -85.800 118.537 1.00 43.55 86 TYR A O 1
ATOM 593 N N . PHE A 1 89 ? 59.459 -84.227 117.098 1.00 47.74 87 PHE A N 1
ATOM 594 C CA . PHE A 1 89 ? 58.325 -84.416 116.158 1.00 41.71 87 PHE A CA 1
ATOM 595 C C . PHE A 1 89 ? 58.589 -85.602 115.219 1.00 45.18 87 PHE A C 1
ATOM 596 O O . PHE A 1 89 ? 57.653 -86.052 114.561 1.00 41.95 87 PHE A O 1
ATOM 604 N N . SER A 1 90 ? 59.822 -86.094 115.147 1.00 49.75 88 SER A N 1
ATOM 605 C CA . SER A 1 90 ? 60.216 -87.192 114.227 1.00 53.19 88 SER A CA 1
ATOM 606 C C . SER A 1 90 ? 60.263 -88.547 114.965 1.00 60.05 88 SER A C 1
ATOM 607 O O . SER A 1 90 ? 60.431 -89.573 114.274 1.00 59.69 88 SER A O 1
ATOM 610 N N . ALA A 1 91 ? 60.049 -88.572 116.291 1.00 60.80 89 ALA A N 1
ATOM 611 C CA . ALA A 1 91 ? 60.031 -89.790 117.148 1.00 56.53 89 ALA A CA 1
ATOM 612 C C . ALA A 1 91 ? 58.613 -90.021 117.686 1.00 58.01 89 ALA A C 1
ATOM 613 O O . ALA A 1 91 ? 57.867 -89.041 117.799 1.00 63.22 89 ALA A O 1
ATOM 615 N N . TYR A 1 92 ? 58.228 -91.273 117.960 1.00 59.40 90 TYR A N 1
ATOM 616 C CA . TYR A 1 92 ? 56.934 -91.621 118.614 1.00 61.74 90 TYR A CA 1
ATOM 617 C C . TYR A 1 92 ? 56.892 -90.980 120.004 1.00 58.89 90 TYR A C 1
ATOM 618 O O . TYR A 1 92 ? 55.907 -90.264 120.340 1.00 58.21 90 TYR A O 1
ATOM 627 N N . ARG A 1 93 ? 57.952 -91.236 120.772 1.00 62.87 91 ARG A N 1
ATOM 628 C CA . ARG A 1 93 ? 58.099 -90.775 122.168 1.00 71.91 91 ARG A CA 1
ATOM 629 C C . ARG A 1 93 ? 59.473 -90.129 122.322 1.00 68.78 91 ARG A C 1
ATOM 630 O O . ARG A 1 93 ? 60.491 -90.772 122.001 1.00 66.38 91 ARG A O 1
ATOM 638 N N . HIS A 1 94 ? 59.455 -88.878 122.768 1.00 66.06 92 HIS A N 1
ATOM 639 C CA . HIS A 1 94 ? 60.622 -88.014 123.059 1.00 58.64 92 HIS A CA 1
ATOM 640 C C . HIS A 1 94 ? 60.280 -87.289 124.363 1.00 57.50 92 HIS A C 1
ATOM 641 O O . HIS A 1 94 ? 59.072 -87.101 124.598 1.00 64.10 92 HIS A O 1
ATOM 648 N N . SER A 1 95 ? 61.261 -86.944 125.198 1.00 58.05 93 SER A N 1
ATOM 649 C CA . SER A 1 95 ? 61.043 -86.187 126.463 1.00 67.86 93 SER A CA 1
ATOM 650 C C . SER A 1 95 ? 60.348 -84.858 126.146 1.00 71.18 93 SER A C 1
ATOM 651 O O . SER A 1 95 ? 60.725 -84.201 125.176 1.00 69.37 93 SER A O 1
ATOM 654 N N . PRO A 1 96 ? 59.334 -84.405 126.932 1.00 74.47 94 PRO A N 1
ATOM 655 C CA . PRO A 1 96 ? 58.589 -83.184 126.607 1.00 68.10 94 PRO A CA 1
ATOM 656 C C . PRO A 1 96 ? 59.390 -81.899 126.885 1.00 65.80 94 PRO A C 1
ATOM 657 O O . PRO A 1 96 ? 58.945 -80.866 126.460 1.00 67.63 94 PRO A O 1
ATOM 661 N N . GLY A 1 97 ? 60.542 -81.998 127.565 1.00 61.63 95 GLY A N 1
ATOM 662 C CA . GLY A 1 97 ? 61.378 -80.867 128.013 1.00 58.38 95 GLY A CA 1
ATOM 663 C C . GLY A 1 97 ? 61.577 -79.810 126.938 1.00 60.10 95 GLY A C 1
ATOM 664 O O . GLY A 1 97 ? 61.491 -78.608 127.257 1.00 59.82 95 GLY A O 1
ATOM 665 N N . CYS A 1 98 ? 61.809 -80.228 125.698 1.00 58.92 96 CYS A N 1
ATOM 666 C CA . CYS A 1 98 ? 62.095 -79.318 124.556 1.00 60.91 96 CYS A CA 1
ATOM 667 C C . CYS A 1 98 ? 60.906 -78.363 124.309 1.00 54.49 96 CYS A C 1
ATOM 668 O O . CYS A 1 98 ? 61.159 -77.303 123.698 1.00 53.06 96 CYS A O 1
ATOM 671 N N . LEU A 1 99 ? 59.683 -78.675 124.776 1.00 50.55 97 LEU A N 1
ATOM 672 C CA . LEU A 1 99 ? 58.474 -77.808 124.602 1.00 53.91 97 LEU A CA 1
ATOM 673 C C . LEU A 1 99 ? 58.358 -76.719 125.679 1.00 54.86 97 LEU A C 1
ATOM 674 O O . LEU A 1 99 ? 57.403 -75.890 125.607 1.00 52.81 97 LEU A O 1
ATOM 679 N N . THR A 1 100 ? 59.288 -76.694 126.630 1.00 55.09 98 THR A N 1
ATOM 680 C CA . THR A 1 100 ? 59.330 -75.707 127.730 1.00 55.21 98 THR A CA 1
ATOM 681 C C . THR A 1 100 ? 60.301 -74.604 127.328 1.00 55.17 98 THR A C 1
ATOM 682 O O . THR A 1 100 ? 61.444 -74.928 126.984 1.00 53.14 98 THR A O 1
ATOM 686 N N . PHE A 1 101 ? 59.795 -73.369 127.275 1.00 51.70 99 PHE A N 1
ATOM 687 C CA . PHE A 1 101 ? 60.583 -72.115 127.248 1.00 55.12 99 PHE A CA 1
ATOM 688 C C . PHE A 1 101 ? 60.189 -71.333 128.503 1.00 56.30 99 PHE A C 1
ATOM 689 O O . PHE A 1 101 ? 58.990 -70.995 128.617 1.00 53.88 99 PHE A O 1
ATOM 697 N N . THR A 1 102 ? 61.136 -71.076 129.412 1.00 59.85 100 THR A N 1
ATOM 698 C CA . THR A 1 102 ? 60.926 -70.222 130.621 1.00 66.01 100 THR A CA 1
ATOM 699 C C . THR A 1 102 ? 60.746 -68.759 130.175 1.00 68.93 100 THR A C 1
ATOM 700 O O . THR A 1 102 ? 61.060 -68.462 128.997 1.00 59.90 100 THR A O 1
ATOM 704 N N . ALA A 1 103 ? 60.232 -67.896 131.066 1.00 67.42 101 ALA A N 1
ATOM 705 C CA . ALA A 1 103 ? 60.141 -66.425 130.891 1.00 71.90 101 ALA A CA 1
ATOM 706 C C . ALA A 1 103 ? 61.531 -65.868 130.548 1.00 76.54 101 ALA A C 1
ATOM 707 O O . ALA A 1 103 ? 61.623 -64.985 129.679 1.00 75.70 101 ALA A O 1
ATOM 709 N N . GLU A 1 104 ? 62.556 -66.397 131.225 1.00 83.01 102 GLU A N 1
ATOM 710 C CA . GLU A 1 104 ? 64.023 -66.229 130.989 1.00 91.62 102 GLU A CA 1
ATOM 711 C C . GLU A 1 104 ? 64.383 -66.290 129.493 1.00 80.84 102 GLU A C 1
ATOM 712 O O . GLU A 1 104 ? 65.144 -65.410 129.003 1.00 76.79 102 GLU A O 1
ATOM 718 N N . ASP A 1 105 ? 63.866 -67.308 128.806 1.00 70.50 103 ASP A N 1
ATOM 719 C CA . ASP A 1 105 ? 64.437 -67.899 127.562 1.00 72.69 103 ASP A CA 1
ATOM 720 C C . ASP A 1 105 ? 64.654 -66.807 126.488 1.00 65.89 103 ASP A C 1
ATOM 721 O O . ASP A 1 105 ? 63.679 -66.095 126.125 1.00 63.35 103 ASP A O 1
ATOM 726 N N . GLU A 1 106 ? 65.887 -66.691 125.983 1.00 55.04 104 GLU A N 1
ATOM 727 C CA . GLU A 1 106 ? 66.284 -65.749 124.891 1.00 61.83 104 GLU A CA 1
ATOM 728 C C . GLU A 1 106 ? 65.326 -65.902 123.701 1.00 53.05 104 GLU A C 1
ATOM 729 O O . GLU A 1 106 ? 64.824 -64.869 123.194 1.00 54.23 104 GLU A O 1
ATOM 735 N N . LEU A 1 107 ? 65.083 -67.149 123.286 1.00 52.45 105 LEU A N 1
ATOM 736 C CA . LEU A 1 107 ? 64.270 -67.493 122.087 1.00 48.78 105 LEU A CA 1
ATOM 737 C C . LEU A 1 107 ? 62.823 -67.031 122.287 1.00 51.22 105 LEU A C 1
ATOM 738 O O . LEU A 1 107 ? 62.253 -66.490 121.328 1.00 45.96 105 LEU A O 1
ATOM 743 N N . ARG A 1 108 ? 62.271 -67.204 123.487 1.00 43.34 106 ARG A N 1
ATOM 744 C CA . ARG A 1 108 ? 60.911 -66.735 123.824 1.00 42.97 106 ARG A CA 1
ATOM 745 C C . ARG A 1 108 ? 60.788 -65.206 123.707 1.00 46.49 106 ARG A C 1
ATOM 746 O O . ARG A 1 108 ? 59.773 -64.744 123.143 1.00 42.38 106 ARG A O 1
ATOM 754 N N . THR A 1 109 ? 61.722 -64.439 124.289 1.00 47.36 107 THR A N 1
ATOM 755 C CA . THR A 1 109 ? 61.758 -62.952 124.221 1.00 48.70 107 THR A CA 1
ATOM 756 C C . THR A 1 109 ? 61.776 -62.525 122.755 1.00 39.05 107 THR A C 1
ATOM 757 O O . THR A 1 109 ? 60.904 -61.735 122.350 1.00 43.16 107 THR A O 1
ATOM 761 N N . ILE A 1 110 ? 62.748 -63.038 122.011 1.00 38.07 108 ILE A N 1
ATOM 762 C CA . ILE A 1 110 ? 62.904 -62.799 120.544 1.00 37.53 108 ILE A CA 1
ATOM 763 C C . ILE A 1 110 ? 61.577 -63.062 119.828 1.00 36.39 108 ILE A C 1
ATOM 764 O O . ILE A 1 110 ? 61.101 -62.148 119.141 1.00 36.93 108 ILE A O 1
ATOM 777 N N . GLU A 1 112 ? 58.377 -63.425 121.035 1.00 39.61 110 GLU A N 1
ATOM 778 C CA . GLU A 1 112 ? 57.309 -62.486 121.466 1.00 41.86 110 GLU A CA 1
ATOM 779 C C . GLU A 1 112 ? 57.512 -61.108 120.804 1.00 39.95 110 GLU A C 1
ATOM 780 O O . GLU A 1 112 ? 56.518 -60.573 120.275 1.00 40.21 110 GLU A O 1
ATOM 786 N N . ARG A 1 113 ? 58.738 -60.583 120.717 1.00 39.60 111 ARG A N 1
ATOM 787 C CA . ARG A 1 113 ? 58.970 -59.253 120.089 1.00 39.20 111 ARG A CA 1
ATOM 788 C C . ARG A 1 113 ? 58.694 -59.340 118.588 1.00 39.05 111 ARG A C 1
ATOM 789 O O . ARG A 1 113 ? 57.995 -58.445 118.036 1.00 36.27 111 ARG A O 1
ATOM 797 N N . ALA A 1 114 ? 59.207 -60.376 117.931 1.00 38.45 112 ALA A N 1
ATOM 798 C CA . ALA A 1 114 ? 59.039 -60.524 116.475 1.00 35.24 112 ALA A CA 1
ATOM 799 C C . ALA A 1 114 ? 57.534 -60.641 116.174 1.00 34.54 112 ALA A C 1
ATOM 800 O O . ALA A 1 114 ? 57.070 -60.058 115.153 1.00 31.15 112 ALA A O 1
ATOM 802 N N . TYR A 1 115 ? 56.797 -61.383 117.003 1.00 34.51 113 TYR A N 1
ATOM 803 C CA . TYR A 1 115 ? 55.341 -61.628 116.786 1.00 35.67 113 TYR A CA 1
ATOM 804 C C . TYR A 1 115 ? 54.539 -60.327 117.012 1.00 32.77 113 TYR A C 1
ATOM 805 O O . TYR A 1 115 ? 53.638 -60.063 116.240 1.00 33.73 113 TYR A O 1
ATOM 814 N N . GLU A 1 116 ? 54.815 -59.578 118.073 1.00 40.65 114 GLU A N 1
ATOM 815 C CA . GLU A 1 116 ? 54.080 -58.307 118.360 1.00 45.77 114 GLU A CA 1
ATOM 816 C C . GLU A 1 116 ? 54.386 -57.327 117.222 1.00 39.86 114 GLU A C 1
ATOM 817 O O . GLU A 1 116 ? 53.448 -56.695 116.704 1.00 36.53 114 GLU A O 1
ATOM 823 N N . ARG A 1 117 ? 55.631 -57.296 116.742 1.00 38.19 115 ARG A N 1
ATOM 824 C CA . ARG A 1 117 ? 55.992 -56.497 115.547 1.00 37.88 115 ARG A CA 1
ATOM 825 C C . ARG A 1 117 ? 55.191 -56.965 114.321 1.00 35.34 115 ARG A C 1
ATOM 826 O O . ARG A 1 117 ? 54.671 -56.072 113.625 1.00 35.33 115 ARG A O 1
ATOM 834 N N . ALA A 1 118 ? 55.051 -58.270 114.047 1.00 33.18 116 ALA A N 1
ATOM 835 C CA . ALA A 1 118 ? 54.333 -58.772 112.836 1.00 33.24 116 ALA A CA 1
ATOM 836 C C . ALA A 1 118 ? 52.844 -58.388 112.924 1.00 31.81 116 ALA A C 1
ATOM 837 O O . ALA A 1 118 ? 52.215 -58.000 111.901 1.00 36.78 116 ALA A O 1
ATOM 839 N N . ILE A 1 119 ? 52.283 -58.489 114.111 1.00 32.65 117 ILE A N 1
ATOM 840 C CA . ILE A 1 119 ? 50.846 -58.152 114.348 1.00 33.31 117 ILE A CA 1
ATOM 841 C C . ILE A 1 119 ? 50.603 -56.658 114.081 1.00 35.97 117 ILE A C 1
ATOM 842 O O . ILE A 1 119 ? 49.649 -56.291 113.354 1.00 35.17 117 ILE A O 1
ATOM 847 N N . PHE A 1 120 ? 51.479 -55.801 114.598 1.00 33.53 118 PHE A N 1
ATOM 848 C CA . PHE A 1 120 ? 51.437 -54.340 114.360 1.00 32.32 118 PHE A CA 1
ATOM 849 C C . PHE A 1 120 ? 51.529 -54.092 112.851 1.00 37.66 118 PHE A C 1
ATOM 850 O O . PHE A 1 120 ? 50.674 -53.351 112.297 1.00 35.49 118 PHE A O 1
ATOM 858 N N . GLU A 1 121 ? 52.471 -54.753 112.176 1.00 35.33 119 GLU A N 1
ATOM 859 C CA . GLU A 1 121 ? 52.643 -54.624 110.708 1.00 37.72 119 GLU A CA 1
ATOM 860 C C . GLU A 1 121 ? 51.376 -55.078 109.949 1.00 36.93 119 GLU A C 1
ATOM 861 O O . GLU A 1 121 ? 50.995 -54.368 108.999 1.00 40.16 119 GLU A O 1
ATOM 867 N N . CYS A 1 122 ? 50.706 -56.140 110.377 1.00 40.21 120 CYS A N 1
ATOM 868 C CA . CYS A 1 122 ? 49.410 -56.578 109.792 1.00 40.95 120 CYS A CA 1
ATOM 869 C C . CYS A 1 122 ? 48.317 -55.540 110.094 1.00 39.11 120 CYS A C 1
ATOM 870 O O . CYS A 1 122 ? 47.700 -55.104 109.147 1.00 42.10 120 CYS A O 1
ATOM 873 N N . ARG A 1 123 ? 48.101 -55.191 111.367 1.00 34.44 121 ARG A N 1
ATOM 874 C CA . ARG A 1 123 ? 46.956 -54.356 111.831 1.00 37.76 121 ARG A CA 1
ATOM 875 C C . ARG A 1 123 ? 46.995 -52.981 111.196 1.00 39.22 121 ARG A C 1
ATOM 876 O O . ARG A 1 123 ? 45.932 -52.499 110.765 1.00 41.70 121 ARG A O 1
ATOM 884 N N . ARG A 1 124 ? 48.170 -52.356 111.131 1.00 44.19 122 ARG A N 1
ATOM 885 C CA . ARG A 1 124 ? 48.270 -50.952 110.684 1.00 47.66 122 ARG A CA 1
ATOM 886 C C . ARG A 1 124 ? 47.969 -50.871 109.179 1.00 48.72 122 ARG A C 1
ATOM 887 O O . ARG A 1 124 ? 47.595 -49.763 108.751 1.00 42.39 122 ARG A O 1
ATOM 895 N N . ARG A 1 125 ? 48.040 -51.962 108.401 1.00 47.75 123 ARG A N 1
ATOM 896 C CA . ARG A 1 125 ? 47.630 -51.923 106.957 1.00 47.57 123 ARG A CA 1
ATOM 897 C C . ARG A 1 125 ? 46.140 -52.271 106.763 1.00 46.77 123 ARG A C 1
ATOM 898 O O . ARG A 1 125 ? 45.666 -52.164 105.628 1.00 41.10 123 ARG A O 1
ATOM 906 N N . GLU A 1 126 ? 45.420 -52.650 107.821 1.00 41.75 124 GLU A N 1
ATOM 907 C CA . GLU A 1 126 ? 43.949 -52.924 107.794 1.00 44.82 124 GLU A CA 1
ATOM 908 C C . GLU A 1 126 ? 43.178 -51.629 108.087 1.00 41.06 124 GLU A C 1
ATOM 909 O O . GLU A 1 126 ? 43.778 -50.740 108.665 1.00 37.69 124 GLU A O 1
ATOM 915 N N . THR A 1 127 ? 41.886 -51.538 107.781 1.00 37.32 125 THR A N 1
ATOM 916 C CA . THR A 1 127 ? 41.080 -50.316 108.060 1.00 39.55 125 THR A CA 1
ATOM 917 C C . THR A 1 127 ? 40.476 -50.392 109.464 1.00 40.56 125 THR A C 1
ATOM 918 O O . THR A 1 127 ? 40.110 -49.323 110.008 1.00 38.63 125 THR A O 1
ATOM 922 N N . GLU A 1 128 ? 40.344 -51.597 110.025 1.00 42.05 126 GLU A N 1
ATOM 923 C CA . GLU A 1 128 ? 39.858 -51.790 111.421 1.00 49.35 126 GLU A CA 1
ATOM 924 C C . GLU A 1 128 ? 40.413 -53.090 111.996 1.00 50.82 126 GLU A C 1
ATOM 925 O O . GLU A 1 128 ? 40.703 -53.998 111.212 1.00 46.24 126 GLU A O 1
ATOM 931 N N . VAL A 1 129 ? 40.491 -53.158 113.326 1.00 55.14 127 VAL A N 1
ATOM 932 C CA . VAL A 1 129 ? 40.964 -54.346 114.096 1.00 56.36 127 VAL A CA 1
ATOM 933 C C . VAL A 1 129 ? 39.753 -55.247 114.337 1.00 53.80 127 VAL A C 1
ATOM 934 O O . VAL A 1 129 ? 38.956 -54.891 115.191 1.00 56.34 127 VAL A O 1
ATOM 938 N N . ILE A 1 130 ? 39.702 -56.399 113.674 1.00 63.26 128 ILE A N 1
ATOM 939 C CA . ILE A 1 130 ? 38.564 -57.375 113.700 1.00 71.37 128 ILE A CA 1
ATOM 940 C C . ILE A 1 130 ? 38.861 -58.542 114.669 1.00 66.08 128 ILE A C 1
ATOM 941 O O . ILE A 1 130 ? 37.936 -58.938 115.377 1.00 66.20 128 ILE A O 1
ATOM 946 N N . ILE A 1 131 ? 40.101 -59.045 114.747 1.00 56.43 129 ILE A N 1
ATOM 947 C CA . ILE A 1 131 ? 40.418 -60.346 115.418 1.00 53.33 129 ILE A CA 1
ATOM 948 C C . ILE A 1 131 ? 41.522 -60.163 116.449 1.00 52.52 129 ILE A C 1
ATOM 949 O O . ILE A 1 131 ? 42.345 -59.247 116.299 1.00 51.24 129 ILE A O 1
ATOM 954 N N . GLU A 1 132 ? 41.546 -61.072 117.413 1.00 50.30 130 GLU A N 1
ATOM 955 C CA . GLU A 1 132 ? 42.710 -61.340 118.287 1.00 53.03 130 GLU A CA 1
ATOM 956 C C . GLU A 1 132 ? 43.600 -62.386 117.605 1.00 47.81 130 GLU A C 1
ATOM 957 O O . GLU A 1 132 ? 43.102 -63.151 116.743 1.00 47.85 130 GLU A O 1
ATOM 963 N N . PHE A 1 133 ? 44.849 -62.454 118.042 1.00 38.53 131 PHE A N 1
ATOM 964 C CA . PHE A 1 133 ? 45.886 -63.378 117.524 1.00 38.39 131 PHE A CA 1
ATOM 965 C C . PHE A 1 133 ? 46.141 -64.423 118.591 1.00 39.12 131 PHE A C 1
ATOM 966 O O . PHE A 1 133 ? 46.057 -64.104 119.772 1.00 38.42 131 PHE A O 1
ATOM 974 N N . PRO A 1 134 ? 46.476 -65.679 118.226 1.00 40.14 132 PRO A N 1
ATOM 975 C CA . PRO A 1 134 ? 46.773 -66.706 119.217 1.00 39.89 132 PRO A CA 1
ATOM 976 C C . PRO A 1 134 ? 48.062 -66.400 119.981 1.00 39.60 132 PRO A C 1
ATOM 977 O O . PRO A 1 134 ? 48.994 -65.908 119.387 1.00 40.19 132 PRO A O 1
ATOM 981 N N . SER A 1 135 ? 48.097 -66.733 121.268 1.00 34.14 133 SER A N 1
ATOM 982 C CA . SER A 1 135 ? 49.313 -66.753 122.108 1.00 39.83 133 SER A CA 1
ATOM 983 C C . SER A 1 135 ? 50.298 -67.830 121.621 1.00 37.24 133 SER A C 1
ATOM 984 O O . SER A 1 135 ? 49.847 -68.910 121.182 1.00 37.16 133 SER A O 1
ATOM 987 N N . LEU A 1 136 ? 51.583 -67.507 121.684 1.00 37.43 134 LEU A N 1
ATOM 988 C CA . LEU A 1 136 ? 52.709 -68.400 121.319 1.00 38.16 134 LEU A CA 1
ATOM 989 C C . LEU A 1 136 ? 53.033 -69.300 122.515 1.00 46.31 134 LEU A C 1
ATOM 990 O O . LEU A 1 136 ? 53.710 -70.327 122.313 1.00 38.51 134 LEU A O 1
ATOM 995 N N . PHE A 1 137 ? 52.640 -68.885 123.724 1.00 45.11 135 PHE A N 1
ATOM 996 C CA . PHE A 1 137 ? 52.998 -69.560 124.997 1.00 46.83 135 PHE A CA 1
ATOM 997 C C . PHE A 1 137 ? 51.769 -69.621 125.914 1.00 46.85 135 PHE A C 1
ATOM 998 O O . PHE A 1 137 ? 50.922 -68.731 125.828 1.00 49.05 135 PHE A O 1
ATOM 1006 N N . GLU A 1 138 ? 51.701 -70.661 126.749 1.00 49.38 136 GLU A N 1
ATOM 1007 C CA . GLU A 1 138 ? 50.765 -70.827 127.901 1.00 52.95 136 GLU A CA 1
ATOM 1008 C C . GLU A 1 138 ? 51.595 -71.297 129.097 1.00 52.99 136 GLU A C 1
ATOM 1009 O O . GLU A 1 138 ? 52.112 -72.437 129.050 1.00 52.88 136 GLU A O 1
ATOM 1015 N N . GLY A 1 139 ? 51.740 -70.437 130.109 1.00 57.32 137 GLY A N 1
ATOM 1016 C CA . GLY A 1 139 ? 52.760 -70.590 131.160 1.00 56.27 137 GLY A CA 1
ATOM 1017 C C . GLY A 1 139 ? 54.124 -70.591 130.503 1.00 56.07 137 GLY A C 1
ATOM 1018 O O . GLY A 1 139 ? 54.374 -69.699 129.678 1.00 55.35 137 GLY A O 1
ATOM 1019 N N . ASP A 1 140 ? 54.937 -71.608 130.770 1.00 57.40 138 ASP A N 1
ATOM 1020 C CA . ASP A 1 140 ? 56.294 -71.754 130.180 1.00 61.52 138 ASP A CA 1
ATOM 1021 C C . ASP A 1 140 ? 56.248 -72.853 129.104 1.00 53.41 138 ASP A C 1
ATOM 1022 O O . ASP A 1 140 ? 57.292 -73.461 128.859 1.00 54.66 138 ASP A O 1
ATOM 1027 N N . ARG A 1 141 ? 55.091 -73.094 128.476 1.00 51.01 139 ARG A N 1
ATOM 1028 C CA . ARG A 1 141 ? 54.930 -74.119 127.410 1.00 49.21 139 ARG A CA 1
ATOM 1029 C C . ARG A 1 141 ? 54.542 -73.456 126.076 1.00 46.03 139 ARG A C 1
ATOM 1030 O O . ARG A 1 141 ? 53.503 -72.756 126.034 1.00 41.48 139 ARG A O 1
ATOM 1038 N N . ILE A 1 142 ? 55.276 -73.786 125.006 1.00 43.24 140 ILE A N 1
ATOM 1039 C CA . ILE A 1 142 ? 54.961 -73.378 123.606 1.00 39.41 140 ILE A CA 1
ATOM 1040 C C . ILE A 1 142 ? 53.595 -73.946 123.209 1.00 41.34 140 ILE A C 1
ATOM 1041 O O . ILE A 1 142 ? 53.238 -75.034 123.653 1.00 43.74 140 ILE A O 1
ATOM 1046 N N . THR A 1 143 ? 52.821 -73.164 122.468 1.00 40.20 141 THR A N 1
ATOM 1047 C CA . THR A 1 143 ? 51.523 -73.558 121.896 1.00 40.23 141 THR A CA 1
ATOM 1048 C C . THR A 1 143 ? 51.772 -74.055 120.476 1.00 36.59 141 THR A C 1
ATOM 1049 O O . THR A 1 143 ? 52.909 -73.916 119.971 1.00 36.50 141 THR A O 1
ATOM 1053 N N . THR A 1 144 ? 50.735 -74.574 119.847 1.00 36.16 142 THR A N 1
ATOM 1054 C CA . THR A 1 144 ? 50.749 -74.894 118.402 1.00 38.19 142 THR A CA 1
ATOM 1055 C C . THR A 1 144 ? 51.134 -73.663 117.579 1.00 38.80 142 THR A C 1
ATOM 1056 O O . THR A 1 144 ? 51.993 -73.820 116.648 1.00 35.27 142 THR A O 1
ATOM 1060 N N . ALA A 1 145 ? 50.496 -72.494 117.817 1.00 35.71 143 ALA A N 1
ATOM 1061 C CA . ALA A 1 145 ? 50.850 -71.220 117.143 1.00 37.03 143 ALA A CA 1
ATOM 1062 C C . ALA A 1 145 ? 52.329 -70.848 117.393 1.00 34.47 143 ALA A C 1
ATOM 1063 O O . ALA A 1 145 ? 53.005 -70.402 116.464 1.00 33.24 143 ALA A O 1
ATOM 1065 N N . GLY A 1 146 ? 52.834 -71.055 118.597 1.00 34.51 144 GLY A N 1
ATOM 1066 C CA . GLY A 1 146 ? 54.251 -70.820 118.913 1.00 35.85 144 GLY A CA 1
ATOM 1067 C C . GLY A 1 146 ? 55.190 -71.702 118.096 1.00 34.72 144 GLY A C 1
ATOM 1068 O O . GLY A 1 146 ? 56.240 -71.193 117.595 1.00 35.94 144 GLY A O 1
ATOM 1069 N N . VAL A 1 147 ? 54.807 -72.959 117.888 1.00 36.69 145 VAL A N 1
ATOM 1070 C CA . VAL A 1 147 ? 55.653 -73.945 117.168 1.00 36.09 145 VAL A CA 1
ATOM 1071 C C . VAL A 1 147 ? 55.632 -73.552 115.698 1.00 35.27 145 VAL A C 1
ATOM 1072 O O . VAL A 1 147 ? 56.715 -73.532 115.077 1.00 32.03 145 VAL A O 1
ATOM 1076 N N . VAL A 1 148 ? 54.451 -73.204 115.172 1.00 34.37 146 VAL A N 1
ATOM 1077 C CA . VAL A 1 148 ? 54.324 -72.710 113.776 1.00 36.90 146 VAL A CA 1
ATOM 1078 C C . VAL A 1 148 ? 55.203 -71.460 113.601 1.00 36.48 146 VAL A C 1
ATOM 1079 O O . VAL A 1 148 ? 55.941 -71.357 112.580 1.00 34.99 146 VAL A O 1
ATOM 1083 N N . PHE A 1 149 ? 55.170 -70.533 114.552 1.00 35.76 147 PHE A N 1
ATOM 1084 C CA . PHE A 1 149 ? 55.961 -69.279 114.474 1.00 38.38 147 PHE A CA 1
ATOM 1085 C C . PHE A 1 149 ? 57.471 -69.579 114.462 1.00 34.54 147 PHE A C 1
ATOM 1086 O O . PHE A 1 149 ? 58.226 -68.979 113.639 1.00 32.27 147 PHE A O 1
ATOM 1094 N N . PHE A 1 150 ? 57.929 -70.444 115.369 1.00 34.87 148 PHE A N 1
ATOM 1095 C CA . PHE A 1 150 ? 59.365 -70.798 115.483 1.00 37.49 148 PHE A CA 1
ATOM 1096 C C . PHE A 1 150 ? 59.852 -71.371 114.137 1.00 36.83 148 PHE A C 1
ATOM 1097 O O . PHE A 1 150 ? 60.916 -70.950 113.673 1.00 39.72 148 PHE A O 1
ATOM 1105 N N . VAL A 1 151 ? 59.085 -72.258 113.499 1.00 33.21 149 VAL A N 1
ATOM 1106 C CA . VAL A 1 151 ? 59.563 -72.998 112.299 1.00 37.12 149 VAL A CA 1
ATOM 1107 C C . VAL A 1 151 ? 59.594 -72.046 111.102 1.00 33.67 149 VAL A C 1
ATOM 1108 O O . VAL A 1 151 ? 60.500 -72.226 110.206 1.00 33.58 149 VAL A O 1
ATOM 1112 N N . SER A 1 152 ? 58.665 -71.068 111.053 1.00 30.75 150 SER A N 1
ATOM 1113 C CA . SER A 1 152 ? 58.524 -70.097 109.946 1.00 30.00 150 SER A CA 1
ATOM 1114 C C . SER A 1 152 ? 59.898 -69.526 109.521 1.00 30.46 150 SER A C 1
ATOM 1115 O O . SER A 1 152 ? 60.122 -69.413 108.333 1.00 36.75 150 SER A O 1
ATOM 1118 N N . PHE A 1 153 ? 60.770 -69.224 110.479 1.00 31.54 151 PHE A N 1
ATOM 1119 C CA . PHE A 1 153 ? 62.127 -68.630 110.261 1.00 38.39 151 PHE A CA 1
ATOM 1120 C C . PHE A 1 153 ? 63.014 -69.495 109.338 1.00 32.46 151 PHE A C 1
ATOM 1121 O O . PHE A 1 153 ? 63.847 -68.900 108.632 1.00 38.29 151 PHE A O 1
ATOM 1129 N N . PHE A 1 154 ? 62.723 -70.782 109.174 1.00 33.39 152 PHE A N 1
ATOM 1130 C CA . PHE A 1 154 ? 63.637 -71.754 108.528 1.00 36.81 152 PHE A CA 1
ATOM 1131 C C . PHE A 1 154 ? 63.081 -72.227 107.200 1.00 39.43 152 PHE A C 1
ATOM 1132 O O . PHE A 1 154 ? 63.833 -72.976 106.534 1.00 36.47 152 PHE A O 1
ATOM 1140 N N . VAL A 1 155 ? 61.843 -71.866 106.837 1.00 33.23 153 VAL A N 1
ATOM 1141 C CA . VAL A 1 155 ? 61.133 -72.594 105.754 1.00 34.89 153 VAL A CA 1
ATOM 1142 C C . VAL A 1 155 ? 60.519 -71.617 104.766 1.00 33.25 153 VAL A C 1
ATOM 1143 O O . VAL A 1 155 ? 60.228 -70.489 105.140 1.00 37.95 153 VAL A O 1
ATOM 1147 N N . GLU A 1 156 ? 60.352 -72.086 103.538 1.00 36.65 154 GLU A N 1
ATOM 1148 C CA . GLU A 1 156 ? 59.653 -71.377 102.451 1.00 36.80 154 GLU A CA 1
ATOM 1149 C C . GLU A 1 156 ? 58.176 -71.238 102.826 1.00 41.67 154 GLU A C 1
ATOM 1150 O O . GLU A 1 156 ? 57.650 -72.092 103.600 1.00 35.37 154 GLU A O 1
ATOM 1156 N N . ARG A 1 157 ? 57.535 -70.213 102.272 1.00 43.02 155 ARG A N 1
ATOM 1157 C CA . ARG A 1 157 ? 56.124 -69.867 102.538 1.00 42.44 155 ARG A CA 1
ATOM 1158 C C . ARG A 1 157 ? 55.263 -71.107 102.335 1.00 40.68 155 ARG A C 1
ATOM 1159 O O . ARG A 1 157 ? 54.386 -71.335 103.219 1.00 35.62 155 ARG A O 1
ATOM 1167 N N . ARG A 1 158 ? 55.490 -71.872 101.265 1.00 36.63 156 ARG A N 1
ATOM 1168 C CA . ARG A 1 158 ? 54.628 -73.043 100.914 1.00 43.08 156 ARG A CA 1
ATOM 1169 C C . ARG A 1 158 ? 54.706 -74.133 101.995 1.00 38.64 156 ARG A C 1
ATOM 1170 O O . ARG A 1 158 ? 53.660 -74.767 102.244 1.00 39.26 156 ARG A O 1
ATOM 1178 N N . VAL A 1 159 ? 55.872 -74.357 102.606 1.00 34.06 157 VAL A N 1
ATOM 1179 C CA . VAL A 1 159 ? 56.009 -75.338 103.726 1.00 36.87 157 VAL A CA 1
ATOM 1180 C C . VAL A 1 159 ? 55.170 -74.852 104.923 1.00 35.42 157 VAL A C 1
ATOM 1181 O O . VAL A 1 159 ? 54.452 -75.674 105.540 1.00 32.02 157 VAL A O 1
ATOM 1185 N N . LEU A 1 160 ? 55.270 -73.574 105.270 1.00 36.48 158 LEU A N 1
ATOM 1186 C CA . LEU A 1 160 ? 54.597 -73.051 106.496 1.00 40.33 158 LEU A CA 1
ATOM 1187 C C . LEU A 1 160 ? 53.079 -73.012 106.271 1.00 35.62 158 LEU A C 1
ATOM 1188 O O . LEU A 1 160 ? 52.316 -73.407 107.203 1.00 36.37 158 LEU A O 1
ATOM 1193 N N . ASP A 1 161 ? 52.632 -72.638 105.076 1.00 36.22 159 ASP A N 1
ATOM 1194 C CA . ASP A 1 161 ? 51.191 -72.672 104.706 1.00 41.69 159 ASP A CA 1
ATOM 1195 C C . ASP A 1 161 ? 50.664 -74.098 104.835 1.00 41.72 159 ASP A C 1
ATOM 1196 O O . ASP A 1 161 ? 49.539 -74.299 105.346 1.00 40.11 159 ASP A O 1
ATOM 1201 N N . ARG A 1 162 ? 51.446 -75.078 104.388 1.00 38.82 160 ARG A N 1
ATOM 1202 C CA . ARG A 1 162 ? 51.034 -76.493 104.471 1.00 37.90 160 ARG A CA 1
ATOM 1203 C C . ARG A 1 162 ? 50.901 -76.889 105.945 1.00 30.56 160 ARG A C 1
ATOM 1204 O O . ARG A 1 162 ? 49.868 -77.505 106.279 1.00 36.96 160 ARG A O 1
ATOM 1212 N N . LEU A 1 163 ? 51.868 -76.528 106.795 1.00 29.96 161 LEU A N 1
ATOM 1213 C CA . LEU A 1 163 ? 51.781 -76.838 108.236 1.00 32.54 161 LEU A CA 1
ATOM 1214 C C . LEU A 1 163 ? 50.550 -76.127 108.807 1.00 35.63 161 LEU A C 1
ATOM 1215 O O . LEU A 1 163 ? 49.743 -76.798 109.476 1.00 40.71 161 LEU A O 1
ATOM 1220 N N . TYR A 1 164 ? 50.390 -74.825 108.554 1.00 40.11 162 TYR A N 1
ATOM 1221 C CA . TYR A 1 164 ? 49.354 -74.016 109.267 1.00 38.74 162 TYR A CA 1
ATOM 1222 C C . TYR A 1 164 ? 47.963 -74.515 108.861 1.00 37.37 162 TYR A C 1
ATOM 1223 O O . TYR A 1 164 ? 47.081 -74.652 109.754 1.00 39.21 162 TYR A O 1
ATOM 1232 N N . GLY A 1 165 ? 47.791 -74.793 107.567 1.00 41.05 163 GLY A N 1
ATOM 1233 C CA . GLY A 1 165 ? 46.599 -75.451 106.987 1.00 41.41 163 GLY A CA 1
ATOM 1234 C C . GLY A 1 165 ? 46.231 -76.737 107.709 1.00 43.37 163 GLY A C 1
ATOM 1235 O O . GLY A 1 165 ? 45.039 -76.991 107.851 1.00 48.56 163 GLY A O 1
ATOM 1236 N N . ALA A 1 166 ? 47.200 -77.521 108.187 1.00 42.88 164 ALA A N 1
ATOM 1237 C CA . ALA A 1 166 ? 46.912 -78.778 108.898 1.00 45.35 164 ALA A CA 1
ATOM 1238 C C . ALA A 1 166 ? 46.518 -78.489 110.344 1.00 44.26 164 ALA A C 1
ATOM 1239 O O . ALA A 1 166 ? 45.689 -79.218 110.832 1.00 47.77 164 ALA A O 1
ATOM 1241 N N . VAL A 1 167 ? 47.112 -77.508 111.031 1.00 43.73 165 VAL A N 1
ATOM 1242 C CA . VAL A 1 167 ? 46.988 -77.444 112.512 1.00 40.18 165 VAL A CA 1
ATOM 1243 C C . VAL A 1 167 ? 46.086 -76.291 112.987 1.00 42.74 165 VAL A C 1
ATOM 1244 O O . VAL A 1 167 ? 45.786 -76.306 114.199 1.00 42.40 165 VAL A O 1
ATOM 1248 N N . SER A 1 168 ? 45.716 -75.329 112.132 1.00 39.98 166 SER A N 1
ATOM 1249 C CA . SER A 1 168 ? 44.890 -74.139 112.500 1.00 43.06 166 SER A CA 1
ATOM 1250 C C . SER A 1 168 ? 43.516 -74.624 112.980 1.00 43.57 166 SER A C 1
ATOM 1251 O O . SER A 1 168 ? 42.919 -75.441 112.295 1.00 42.85 166 SER A O 1
ATOM 1254 N N . GLY A 1 169 ? 43.023 -74.100 114.083 1.00 45.17 167 GLY A N 1
ATOM 1255 C CA . GLY A 1 169 ? 41.588 -74.213 114.418 1.00 48.07 167 GLY A CA 1
ATOM 1256 C C . GLY A 1 169 ? 40.750 -73.107 113.793 1.00 45.62 167 GLY A C 1
ATOM 1257 O O . GLY A 1 169 ? 39.577 -73.030 114.143 1.00 45.84 167 GLY A O 1
ATOM 1258 N N . LEU A 1 170 ? 41.289 -72.260 112.902 1.00 43.23 168 LEU A N 1
ATOM 1259 C CA . LEU A 1 170 ? 40.592 -70.995 112.550 1.00 42.03 168 LEU A CA 1
ATOM 1260 C C . LEU A 1 170 ? 39.908 -71.011 111.176 1.00 38.80 168 LEU A C 1
ATOM 1261 O O . LEU A 1 170 ? 39.337 -69.971 110.822 1.00 44.02 168 LEU A O 1
ATOM 1266 N N . LYS A 1 171 ? 39.913 -72.111 110.427 1.00 38.37 169 LYS A N 1
ATOM 1267 C CA . LYS A 1 171 ? 39.529 -72.052 108.992 1.00 41.45 169 LYS A CA 1
ATOM 1268 C C . LYS A 1 171 ? 38.033 -71.810 108.813 1.00 44.96 169 LYS A C 1
ATOM 1269 O O . LYS A 1 171 ? 37.656 -71.483 107.658 1.00 46.93 169 LYS A O 1
ATOM 1275 N N . LYS A 1 172 ? 37.220 -71.993 109.872 1.00 44.94 170 LYS A N 1
ATOM 1276 C CA . LYS A 1 172 ? 35.772 -71.641 109.854 1.00 48.10 170 LYS A CA 1
ATOM 1277 C C . LYS A 1 172 ? 35.607 -70.186 109.377 1.00 52.06 170 LYS A C 1
ATOM 1278 O O . LYS A 1 172 ? 34.718 -69.962 108.561 1.00 50.89 170 LYS A O 1
ATOM 1284 N N . ASN A 1 173 ? 36.442 -69.255 109.864 1.00 49.98 171 ASN A N 1
ATOM 1285 C CA . ASN A 1 173 ? 36.443 -67.815 109.492 1.00 53.16 171 ASN A CA 1
ATOM 1286 C C . ASN A 1 173 ? 37.607 -67.554 108.527 1.00 56.10 171 ASN A C 1
ATOM 1287 O O . ASN A 1 173 ? 38.768 -67.401 109.011 1.00 44.96 171 ASN A O 1
ATOM 1292 N N . GLU A 1 174 ? 37.326 -67.455 107.223 1.00 47.42 172 GLU A N 1
ATOM 1293 C CA . GLU A 1 174 ? 38.393 -67.250 106.204 1.00 58.04 172 GLU A CA 1
ATOM 1294 C C . GLU A 1 174 ? 39.265 -66.017 106.544 1.00 54.00 172 GLU A C 1
ATOM 1295 O O . GLU A 1 174 ? 40.509 -66.167 106.466 1.00 43.42 172 GLU A O 1
ATOM 1301 N N . GLY A 1 175 ? 38.651 -64.875 106.919 1.00 45.06 173 GLY A N 1
ATOM 1302 C CA . GLY A 1 175 ? 39.322 -63.584 107.193 1.00 43.82 173 GLY A CA 1
ATOM 1303 C C . GLY A 1 175 ? 40.281 -63.712 108.368 1.00 41.48 173 GLY A C 1
ATOM 1304 O O . GLY A 1 175 ? 41.450 -63.271 108.254 1.00 45.35 173 GLY A O 1
ATOM 1305 N N . GLN A 1 176 ? 39.830 -64.346 109.443 1.00 40.13 174 GLN A N 1
ATOM 1306 C CA . GLN A 1 176 ? 40.644 -64.584 110.656 1.00 39.41 174 GLN A CA 1
ATOM 1307 C C . GLN A 1 176 ? 41.791 -65.560 110.323 1.00 41.48 174 GLN A C 1
ATOM 1308 O O . GLN A 1 176 ? 42.927 -65.343 110.775 1.00 40.58 174 GLN A O 1
ATOM 1314 N N . TYR A 1 177 ? 41.500 -66.628 109.597 1.00 36.89 175 TYR A N 1
ATOM 1315 C CA . TYR A 1 177 ? 42.503 -67.666 109.236 1.00 41.95 175 TYR A CA 1
ATOM 1316 C C . TYR A 1 177 ? 43.679 -67.004 108.507 1.00 39.17 175 TYR A C 1
ATOM 1317 O O . TYR A 1 177 ? 44.848 -67.240 108.916 1.00 35.79 175 TYR A O 1
ATOM 1326 N N . LYS A 1 178 ? 43.355 -66.170 107.526 1.00 37.98 176 LYS A N 1
ATOM 1327 C CA . LYS A 1 178 ? 44.346 -65.558 106.594 1.00 44.13 176 LYS A CA 1
ATOM 1328 C C . LYS A 1 178 ? 45.116 -64.432 107.291 1.00 41.25 176 LYS A C 1
ATOM 1329 O O . LYS A 1 178 ? 46.309 -64.309 107.049 1.00 38.39 176 LYS A O 1
ATOM 1335 N N . LEU A 1 179 ? 44.468 -63.638 108.132 1.00 37.61 177 LEU A N 1
ATOM 1336 C CA . LEU A 1 179 ? 45.179 -62.575 108.878 1.00 39.73 177 LEU A CA 1
ATOM 1337 C C . LEU A 1 179 ? 46.103 -63.220 109.916 1.00 36.00 177 LEU A C 1
ATOM 1338 O O . LEU A 1 179 ? 47.248 -62.760 110.021 1.00 34.35 177 LEU A O 1
ATOM 1343 N N . THR A 1 180 ? 45.654 -64.258 110.633 1.00 32.75 178 THR A N 1
ATOM 1344 C CA . THR A 1 180 ? 46.482 -64.998 111.625 1.00 37.39 178 THR A CA 1
ATOM 1345 C C . THR A 1 180 ? 47.692 -65.598 110.887 1.00 37.74 178 THR A C 1
ATOM 1346 O O . THR A 1 180 ? 48.835 -65.486 111.399 1.00 36.87 178 THR A O 1
ATOM 1350 N N . ARG A 1 181 ? 47.438 -66.198 109.722 1.00 35.64 179 ARG A N 1
ATOM 1351 C CA . ARG A 1 181 ? 48.486 -66.822 108.874 1.00 40.33 179 ARG A CA 1
ATOM 1352 C C . ARG A 1 181 ? 49.513 -65.764 108.466 1.00 34.71 179 ARG A C 1
ATOM 1353 O O . ARG A 1 181 ? 50.729 -66.093 108.502 1.00 31.89 179 ARG A O 1
ATOM 1361 N N . LYS A 1 182 ? 49.036 -64.564 108.122 1.00 33.70 180 LYS A N 1
ATOM 1362 C CA . LYS A 1 182 ? 49.877 -63.419 107.682 1.00 34.38 180 LYS A CA 1
ATOM 1363 C C . LYS A 1 182 ? 50.890 -63.075 108.769 1.00 35.59 180 LYS A C 1
ATOM 1364 O O . LYS A 1 182 ? 52.070 -62.992 108.436 1.00 37.33 180 LYS A O 1
ATOM 1370 N N . ALA A 1 183 ? 50.441 -62.914 110.015 1.00 32.63 181 ALA A N 1
ATOM 1371 C CA . ALA A 1 183 ? 51.287 -62.647 111.196 1.00 35.64 181 ALA A CA 1
ATOM 1372 C C . ALA A 1 183 ? 52.260 -63.814 111.409 1.00 38.42 181 ALA A C 1
ATOM 1373 O O . ALA A 1 183 ? 53.487 -63.554 111.585 1.00 37.13 181 ALA A O 1
ATOM 1375 N N . LEU A 1 184 ? 51.748 -65.055 111.449 1.00 32.96 182 LEU A N 1
ATOM 1376 C CA . LEU A 1 184 ? 52.590 -66.213 111.836 1.00 34.92 182 LEU A CA 1
ATOM 1377 C C . LEU A 1 184 ? 53.665 -66.455 110.767 1.00 33.05 182 LEU A C 1
ATOM 1378 O O . LEU A 1 184 ? 54.705 -67.022 111.117 1.00 38.75 182 LEU A O 1
ATOM 1383 N N . SER A 1 185 ? 53.421 -66.034 109.530 1.00 34.66 183 SER A N 1
ATOM 1384 C CA . SER A 1 185 ? 54.276 -66.337 108.359 1.00 37.17 183 SER A CA 1
ATOM 1385 C C . SER A 1 185 ? 55.072 -65.097 107.916 1.00 37.30 183 SER A C 1
ATOM 1386 O O . SER A 1 185 ? 55.678 -65.129 106.826 1.00 40.47 183 SER A O 1
ATOM 1397 N N . TYR A 1 187 ? 57.930 -63.894 108.697 1.00 33.69 185 TYR A N 1
ATOM 1398 C CA . TYR A 1 187 ? 59.411 -64.061 108.604 1.00 35.17 185 TYR A CA 1
ATOM 1399 C C . TYR A 1 187 ? 59.847 -65.277 107.756 1.00 35.38 185 TYR A C 1
ATOM 1400 O O . TYR A 1 187 ? 61.025 -65.594 107.719 1.00 37.86 185 TYR A O 1
ATOM 1409 N N A CYS A 1 188 ? 58.920 -65.920 107.055 0.50 35.46 186 CYS A N 1
ATOM 1410 N N B CYS A 1 188 ? 58.919 -65.927 107.050 0.50 36.33 186 CYS A N 1
ATOM 1411 C CA A CYS A 1 188 ? 59.225 -67.059 106.154 0.50 36.28 186 CYS A CA 1
ATOM 1412 C CA B CYS A 1 188 ? 59.203 -67.125 106.212 0.50 37.60 186 CYS A CA 1
ATOM 1413 C C A CYS A 1 188 ? 60.162 -66.653 105.014 0.50 36.76 186 CYS A C 1
ATOM 1414 C C B CYS A 1 188 ? 59.980 -66.729 104.933 0.50 36.98 186 CYS A C 1
ATOM 1415 O O A CYS A 1 188 ? 60.248 -65.461 104.672 0.50 37.66 186 CYS A O 1
ATOM 1416 O O B CYS A 1 188 ? 59.832 -65.595 104.442 0.50 32.60 186 CYS A O 1
ATOM 1421 N N . LEU A 1 189 ? 60.782 -67.658 104.415 1.00 37.37 187 LEU A N 1
ATOM 1422 C CA . LEU A 1 189 ? 61.633 -67.499 103.210 1.00 38.85 187 LEU A CA 1
ATOM 1423 C C . LEU A 1 189 ? 60.722 -67.418 101.974 1.00 36.32 187 LEU A C 1
ATOM 1424 O O . LEU A 1 189 ? 59.641 -68.063 101.961 1.00 41.07 187 LEU A O 1
ATOM 1429 N N . LYS A 1 190 ? 61.149 -66.732 100.914 1.00 44.32 188 LYS A N 1
ATOM 1430 C CA . LYS A 1 190 ? 60.443 -66.808 99.603 1.00 46.49 188 LYS A CA 1
ATOM 1431 C C . LYS A 1 190 ? 60.562 -68.247 99.056 1.00 44.30 188 LYS A C 1
ATOM 1432 O O . LYS A 1 190 ? 61.597 -68.912 99.273 1.00 39.12 188 LYS A O 1
ATOM 1438 N N . ASP A 1 191 ? 59.544 -68.712 98.337 1.00 43.54 189 ASP A N 1
ATOM 1439 C CA . ASP A 1 191 ? 59.506 -70.075 97.733 1.00 46.70 189 ASP A CA 1
ATOM 1440 C C . ASP A 1 191 ? 60.752 -70.327 96.848 1.00 42.45 189 ASP A C 1
ATOM 1441 O O . ASP A 1 191 ? 61.216 -71.512 96.762 1.00 42.73 189 ASP A O 1
ATOM 1446 N N . SER A 1 192 ? 61.345 -69.268 96.304 1.00 40.40 190 SER A N 1
ATOM 1447 C CA . SER A 1 192 ? 62.515 -69.316 95.385 1.00 46.35 190 SER A CA 1
ATOM 1448 C C . SER A 1 192 ? 63.836 -69.015 96.120 1.00 44.44 190 SER A C 1
ATOM 1449 O O . SER A 1 192 ? 64.837 -68.779 95.431 1.00 46.45 190 SER A O 1
ATOM 1452 N N . ARG A 1 193 ? 63.884 -69.155 97.448 1.00 44.11 191 ARG A N 1
ATOM 1453 C CA . ARG A 1 193 ? 65.023 -68.699 98.298 1.00 45.87 191 ARG A CA 1
ATOM 1454 C C . ARG A 1 193 ? 66.334 -69.386 97.911 1.00 46.25 191 ARG A C 1
ATOM 1455 O O . ARG A 1 193 ? 67.374 -68.696 97.957 1.00 50.56 191 ARG A O 1
ATOM 1463 N N . PHE A 1 194 ? 66.310 -70.702 97.680 1.00 44.58 192 PHE A N 1
ATOM 1464 C CA . PHE A 1 194 ? 67.518 -71.528 97.406 1.00 46.27 192 PHE A CA 1
ATOM 1465 C C . PHE A 1 194 ? 67.592 -71.848 95.913 1.00 46.58 192 PHE A C 1
ATOM 1466 O O . PHE A 1 194 ? 66.622 -72.342 95.324 1.00 55.26 192 PHE A O 1
ATOM 1474 N N . THR A 1 195 ? 68.749 -71.605 95.316 1.00 46.33 193 THR A N 1
ATOM 1475 C CA . THR A 1 195 ? 69.069 -72.042 93.932 1.00 49.39 193 THR A CA 1
ATOM 1476 C C . THR A 1 195 ? 70.563 -72.362 93.840 1.00 52.83 193 THR A C 1
ATOM 1477 O O . THR A 1 195 ? 71.351 -71.750 94.622 1.00 50.35 193 THR A O 1
ATOM 1481 N N . LYS A 1 196 ? 70.925 -73.236 92.900 1.00 53.04 194 LYS A N 1
ATOM 1482 C CA . LYS A 1 196 ? 72.331 -73.529 92.500 1.00 60.23 194 LYS A CA 1
ATOM 1483 C C . LYS A 1 196 ? 72.766 -72.607 91.346 1.00 56.24 194 LYS A C 1
ATOM 1484 O O . LYS A 1 196 ? 73.988 -72.546 91.095 1.00 42.51 194 LYS A O 1
ATOM 1490 N N . ALA A 1 197 ? 71.833 -71.916 90.667 1.00 51.75 195 ALA A N 1
ATOM 1491 C CA . ALA A 1 197 ? 72.141 -71.017 89.524 1.00 52.69 195 ALA A CA 1
ATOM 1492 C C . ALA A 1 197 ? 73.206 -69.999 89.954 1.00 43.04 195 ALA A C 1
ATOM 1493 O O . ALA A 1 197 ? 73.027 -69.370 90.985 1.00 43.27 195 ALA A O 1
ATOM 1495 N N . TRP A 1 198 ? 74.301 -69.884 89.201 1.00 43.21 196 TRP A N 1
ATOM 1496 C CA . TRP A 1 198 ? 75.409 -68.932 89.487 1.00 45.59 196 TRP A CA 1
ATOM 1497 C C . TRP A 1 198 ? 75.227 -67.630 88.702 1.00 43.64 196 TRP A C 1
ATOM 1498 O O . TRP A 1 198 ? 75.759 -66.615 89.141 1.00 45.52 196 TRP A O 1
ATOM 1509 N N . ASP A 1 199 ? 74.554 -67.682 87.549 1.00 45.17 197 ASP A N 1
ATOM 1510 C CA . ASP A 1 199 ? 74.358 -66.514 86.651 1.00 46.16 197 ASP A CA 1
ATOM 1511 C C . ASP A 1 199 ? 73.086 -65.787 87.116 1.00 43.50 197 ASP A C 1
ATOM 1512 O O . ASP A 1 199 ? 71.973 -66.305 86.837 1.00 48.82 197 ASP A O 1
ATOM 1517 N N . LYS A 1 200 ? 73.230 -64.643 87.784 1.00 45.61 198 LYS A N 1
ATOM 1518 C CA . LYS A 1 200 ? 72.087 -63.820 88.273 1.00 42.55 198 LYS A CA 1
ATOM 1519 C C . LYS A 1 200 ? 71.171 -63.422 87.089 1.00 40.75 198 LYS A C 1
ATOM 1520 O O . LYS A 1 200 ? 69.977 -63.224 87.320 1.00 39.80 198 LYS A O 1
ATOM 1526 N N . ARG A 1 201 ? 71.660 -63.406 85.845 1.00 36.92 199 ARG A N 1
ATOM 1527 C CA . ARG A 1 201 ? 70.834 -63.099 84.643 1.00 38.46 199 ARG A CA 1
ATOM 1528 C C . ARG A 1 201 ? 69.775 -64.189 84.458 1.00 40.67 199 ARG A C 1
ATOM 1529 O O . ARG A 1 201 ? 68.660 -63.838 84.010 1.00 35.25 199 ARG A O 1
ATOM 1537 N N . VAL A 1 202 ? 70.074 -65.438 84.867 1.00 39.27 200 VAL A N 1
ATOM 1538 C CA . VAL A 1 202 ? 69.110 -66.574 84.856 1.00 40.85 200 VAL A CA 1
ATOM 1539 C C . VAL A 1 202 ? 67.987 -66.245 85.840 1.00 36.22 200 VAL A C 1
ATOM 1540 O O . VAL A 1 202 ? 66.840 -66.363 85.449 1.00 31.98 200 VAL A O 1
ATOM 1544 N N . LEU A 1 203 ? 68.325 -65.823 87.057 1.00 37.11 201 LEU A N 1
ATOM 1545 C CA . LEU A 1 203 ? 67.325 -65.511 88.111 1.00 34.33 201 LEU A CA 1
ATOM 1546 C C . LEU A 1 203 ? 66.527 -64.247 87.779 1.00 35.53 201 LEU A C 1
ATOM 1547 O O . LEU A 1 203 ? 65.303 -64.230 88.054 1.00 33.90 201 LEU A O 1
ATOM 1552 N N . LEU A 1 204 ? 67.148 -63.238 87.171 1.00 34.59 202 LEU A N 1
ATOM 1553 C CA . LEU A 1 204 ? 66.439 -62.000 86.738 1.00 33.66 202 LEU A CA 1
ATOM 1554 C C . LEU A 1 204 ? 65.465 -62.344 85.609 1.00 30.96 202 LEU A C 1
ATOM 1555 O O . LEU A 1 204 ? 64.311 -61.877 85.685 1.00 28.32 202 LEU A O 1
ATOM 1560 N N . PHE A 1 205 ? 65.882 -63.169 84.659 1.00 29.69 203 PHE A N 1
ATOM 1561 C CA . PHE A 1 205 ? 64.988 -63.693 83.597 1.00 31.29 203 PHE A CA 1
ATOM 1562 C C . PHE A 1 205 ? 63.729 -64.293 84.249 1.00 31.66 203 PHE A C 1
ATOM 1563 O O . PHE A 1 205 ? 62.602 -63.864 83.917 1.00 29.85 203 PHE A O 1
ATOM 1571 N N . ARG A 1 206 ? 63.882 -65.208 85.200 1.00 32.33 204 ARG A N 1
ATOM 1572 C CA . ARG A 1 206 ? 62.705 -65.847 85.866 1.00 34.99 204 ARG A CA 1
ATOM 1573 C C . ARG A 1 206 ? 61.851 -64.807 86.602 1.00 32.55 204 ARG A C 1
ATOM 1574 O O . ARG A 1 206 ? 60.597 -64.911 86.518 1.00 31.49 204 ARG A O 1
ATOM 1582 N N . ASP A 1 207 ? 62.488 -63.922 87.356 1.00 31.58 205 ASP A N 1
ATOM 1583 C CA . ASP A 1 207 ? 61.817 -62.885 88.192 1.00 33.36 205 ASP A CA 1
ATOM 1584 C C . ASP A 1 207 ? 60.986 -61.953 87.289 1.00 34.01 205 ASP A C 1
ATOM 1585 O O . ASP A 1 207 ? 59.861 -61.660 87.664 1.00 29.56 205 ASP A O 1
ATOM 1590 N N . ILE A 1 208 ? 61.520 -61.522 86.150 1.00 29.34 206 ILE A N 1
ATOM 1591 C CA . ILE A 1 208 ? 60.794 -60.649 85.197 1.00 31.50 206 ILE A CA 1
ATOM 1592 C C . ILE A 1 208 ? 59.587 -61.417 84.668 1.00 27.87 206 ILE A C 1
ATOM 1593 O O . ILE A 1 208 ? 58.451 -60.838 84.781 1.00 27.03 206 ILE A O 1
ATOM 1598 N N . LEU A 1 209 ? 59.775 -62.642 84.200 1.00 31.63 207 LEU A N 1
ATOM 1599 C CA . LEU A 1 209 ? 58.642 -63.479 83.691 1.00 31.55 207 LEU A CA 1
ATOM 1600 C C . LEU A 1 209 ? 57.566 -63.682 84.774 1.00 28.58 207 LEU A C 1
ATOM 1601 O O . LEU A 1 209 ? 56.363 -63.495 84.437 1.00 28.15 207 LEU A O 1
ATOM 1606 N N . ALA A 1 210 ? 57.937 -63.991 86.019 1.00 27.81 208 ALA A N 1
ATOM 1607 C CA . ALA A 1 210 ? 56.984 -64.180 87.140 1.00 33.30 208 ALA A CA 1
ATOM 1608 C C . ALA A 1 210 ? 56.184 -62.885 87.326 1.00 32.86 208 ALA A C 1
ATOM 1609 O O . ALA A 1 210 ? 54.950 -62.951 87.408 1.00 30.63 208 ALA A O 1
ATOM 1611 N N . GLN A 1 211 ? 56.860 -61.731 87.421 1.00 30.76 209 GLN A N 1
ATOM 1612 C CA . GLN A 1 211 ? 56.189 -60.427 87.615 1.00 29.69 209 GLN A CA 1
ATOM 1613 C C . GLN A 1 211 ? 55.264 -60.106 86.441 1.00 28.82 209 GLN A C 1
ATOM 1614 O O . GLN A 1 211 ? 54.123 -59.676 86.709 1.00 30.71 209 GLN A O 1
ATOM 1620 N N . LEU A 1 212 ? 55.695 -60.302 85.208 1.00 26.68 210 LEU A N 1
ATOM 1621 C CA . LEU A 1 212 ? 54.851 -59.969 84.025 1.00 31.30 210 LEU A CA 1
ATOM 1622 C C . LEU A 1 212 ? 53.589 -60.842 83.957 1.00 29.24 210 LEU A C 1
ATOM 1623 O O . LEU A 1 212 ? 52.547 -60.338 83.440 1.00 34.63 210 LEU A O 1
ATOM 1628 N N . GLY A 1 213 ? 53.665 -62.064 84.465 1.00 28.37 211 GLY A N 1
ATOM 1629 C CA . GLY A 1 213 ? 52.540 -63.006 84.509 1.00 33.24 211 GLY A CA 1
ATOM 1630 C C . GLY A 1 213 ? 51.538 -62.664 85.592 1.00 33.36 211 GLY A C 1
ATOM 1631 O O . GLY A 1 213 ? 50.497 -63.203 85.533 1.00 36.73 211 GLY A O 1
ATOM 1632 N N . ARG A 1 214 ? 51.866 -61.814 86.558 1.00 31.36 212 ARG A N 1
ATOM 1633 C CA . ARG A 1 214 ? 50.905 -61.274 87.548 1.00 34.54 212 ARG A CA 1
ATOM 1634 C C . ARG A 1 214 ? 50.061 -60.185 86.905 1.00 34.45 212 ARG A C 1
ATOM 1635 O O . ARG A 1 214 ? 50.606 -59.298 86.243 1.00 31.50 212 ARG A O 1
ATOM 1643 N N . ILE A 1 215 ? 48.755 -60.237 87.132 1.00 30.98 213 ILE A N 1
ATOM 1644 C CA . ILE A 1 215 ? 47.795 -59.290 86.520 1.00 34.39 213 ILE A CA 1
ATOM 1645 C C . ILE A 1 215 ? 47.886 -57.941 87.224 1.00 31.85 213 ILE A C 1
ATOM 1646 O O . ILE A 1 215 ? 47.811 -57.865 88.459 1.00 34.25 213 ILE A O 1
ATOM 1651 N N . PRO A 1 216 ? 48.061 -56.832 86.462 1.00 32.04 214 PRO A N 1
ATOM 1652 C CA . PRO A 1 216 ? 47.994 -55.479 87.012 1.00 36.09 214 PRO A CA 1
ATOM 1653 C C . PRO A 1 216 ? 46.799 -55.315 87.970 1.00 38.61 214 PRO A C 1
ATOM 1654 O O . PRO A 1 216 ? 45.681 -55.731 87.599 1.00 33.04 214 PRO A O 1
ATOM 1658 N N . ALA A 1 217 ? 47.081 -54.838 89.184 1.00 36.91 215 ALA A N 1
ATOM 1659 C CA . ALA A 1 217 ? 46.141 -54.839 90.345 1.00 44.81 215 ALA A CA 1
ATOM 1660 C C . ALA A 1 217 ? 44.739 -54.394 89.908 1.00 46.34 215 ALA A C 1
ATOM 1661 O O . ALA A 1 217 ? 43.766 -55.144 90.119 1.00 49.83 215 ALA A O 1
ATOM 1663 N N . GLU A 1 218 ? 44.665 -53.223 89.279 1.00 45.15 216 GLU A N 1
ATOM 1664 C CA . GLU A 1 218 ? 43.392 -52.561 88.915 1.00 49.03 216 GLU A CA 1
ATOM 1665 C C . GLU A 1 218 ? 42.647 -53.467 87.930 1.00 50.99 216 GLU A C 1
ATOM 1666 O O . GLU A 1 218 ? 41.426 -53.603 88.083 1.00 52.78 216 GLU A O 1
ATOM 1672 N N . ALA A 1 219 ? 43.337 -54.115 86.979 1.00 44.93 217 ALA A N 1
ATOM 1673 C CA . ALA A 1 219 ? 42.677 -55.020 86.008 1.00 42.28 217 ALA A CA 1
ATOM 1674 C C . ALA A 1 219 ? 42.202 -56.292 86.725 1.00 47.56 217 ALA A C 1
ATOM 1675 O O . ALA A 1 219 ? 41.065 -56.780 86.398 1.00 42.46 217 ALA A O 1
ATOM 1677 N N . TYR A 1 220 ? 43.014 -56.841 87.634 1.00 39.51 218 TYR A N 1
ATOM 1678 C CA . TYR A 1 220 ? 42.640 -58.026 88.451 1.00 45.75 218 TYR A CA 1
ATOM 1679 C C . TYR A 1 220 ? 41.322 -57.731 89.195 1.00 47.46 218 TYR A C 1
ATOM 1680 O O . TYR A 1 220 ? 40.411 -58.569 89.124 1.00 48.43 218 TYR A O 1
ATOM 1689 N N . GLU A 1 221 ? 41.220 -56.585 89.866 1.00 49.81 219 GLU A N 1
ATOM 1690 C CA . GLU A 1 221 ? 40.024 -56.247 90.692 1.00 54.82 219 GLU A CA 1
ATOM 1691 C C . GLU A 1 221 ? 38.793 -56.089 89.791 1.00 58.94 219 GLU A C 1
ATOM 1692 O O . GLU A 1 221 ? 37.716 -56.540 90.197 1.00 63.17 219 GLU A O 1
ATOM 1698 N N . TYR A 1 222 ? 38.946 -55.604 88.565 1.00 52.22 220 TYR A N 1
ATOM 1699 C CA . TYR A 1 222 ? 37.814 -55.438 87.623 1.00 54.88 220 TYR A CA 1
ATOM 1700 C C . TYR A 1 222 ? 37.338 -56.801 87.105 1.00 59.26 220 TYR A C 1
ATOM 1701 O O . TYR A 1 222 ? 36.132 -57.118 87.241 1.00 61.09 220 TYR A O 1
ATOM 1710 N N . TYR A 1 223 ? 38.227 -57.562 86.466 1.00 50.23 221 TYR A N 1
ATOM 1711 C CA . TYR A 1 223 ? 37.871 -58.819 85.771 1.00 53.71 221 TYR A CA 1
ATOM 1712 C C . TYR A 1 223 ? 37.594 -59.943 86.784 1.00 60.18 221 TYR A C 1
ATOM 1713 O O . TYR A 1 223 ? 36.795 -60.868 86.445 1.00 58.16 221 TYR A O 1
ATOM 1722 N N . HIS A 1 224 ? 38.234 -59.901 87.957 1.00 53.28 222 HIS A N 1
ATOM 1723 C CA . HIS A 1 224 ? 38.303 -61.060 88.883 1.00 58.97 222 HIS A CA 1
ATOM 1724 C C . HIS A 1 224 ? 37.967 -60.701 90.333 1.00 64.25 222 HIS A C 1
ATOM 1725 O O . HIS A 1 224 ? 37.867 -61.662 91.112 1.00 67.35 222 HIS A O 1
ATOM 1732 N N . GLY A 1 225 ? 37.843 -59.415 90.700 1.00 69.43 223 GLY A N 1
ATOM 1733 C CA . GLY A 1 225 ? 37.649 -58.975 92.101 1.00 77.70 223 GLY A CA 1
ATOM 1734 C C . GLY A 1 225 ? 36.373 -59.558 92.704 1.00 86.85 223 GLY A C 1
ATOM 1735 O O . GLY A 1 225 ? 35.363 -59.682 91.959 1.00 73.11 223 GLY A O 1
ATOM 1736 N N . GLU A 1 226 ? 36.423 -59.928 93.991 1.00 95.86 224 GLU A N 1
ATOM 1737 C CA . GLU A 1 226 ? 35.385 -60.751 94.674 1.00 102.70 224 GLU A CA 1
ATOM 1738 C C . GLU A 1 226 ? 34.464 -59.817 95.468 1.00 100.69 224 GLU A C 1
ATOM 1739 O O . GLU A 1 226 ? 33.968 -58.849 94.846 1.00 94.68 224 GLU A O 1
ATOM 1745 N N . ASN A 1 240 ? 45.759 -66.229 87.193 1.00 77.65 238 ASN A N 1
ATOM 1746 C CA . ASN A 1 240 ? 47.086 -65.673 87.598 1.00 68.55 238 ASN A CA 1
ATOM 1747 C C . ASN A 1 240 ? 46.924 -64.978 88.948 1.00 62.80 238 ASN A C 1
ATOM 1748 O O . ASN A 1 240 ? 45.813 -64.579 89.332 1.00 60.56 238 ASN A O 1
ATOM 1753 N N . PRO A 1 241 ? 48.018 -64.778 89.716 1.00 54.11 239 PRO A N 1
ATOM 1754 C CA . PRO A 1 241 ? 47.913 -63.959 90.904 1.00 50.23 239 PRO A CA 1
ATOM 1755 C C . PRO A 1 241 ? 47.759 -62.522 90.392 1.00 44.90 239 PRO A C 1
ATOM 1756 O O . PRO A 1 241 ? 47.820 -62.205 89.157 1.00 40.07 239 PRO A O 1
ATOM 1760 N N . LYS A 1 242 ? 47.426 -61.711 91.372 1.00 39.71 240 LYS A N 1
ATOM 1761 C CA . LYS A 1 242 ? 47.367 -60.252 91.351 1.00 45.91 240 LYS A CA 1
ATOM 1762 C C . LYS A 1 242 ? 48.804 -59.760 91.472 1.00 36.20 240 LYS A C 1
ATOM 1763 O O . LYS A 1 242 ? 49.549 -60.339 92.277 1.00 39.62 240 LYS A O 1
ATOM 1769 N N . ARG A 1 243 ? 49.139 -58.741 90.687 1.00 36.57 241 ARG A N 1
ATOM 1770 C CA . ARG A 1 243 ? 50.392 -57.975 90.826 1.00 35.26 241 ARG A CA 1
ATOM 1771 C C . ARG A 1 243 ? 50.126 -56.993 91.956 1.00 40.42 241 ARG A C 1
ATOM 1772 O O . ARG A 1 243 ? 48.992 -56.446 91.997 1.00 44.47 241 ARG A O 1
ATOM 1780 N N . HIS A 1 244 ? 51.053 -56.907 92.893 1.00 39.56 242 HIS A N 1
ATOM 1781 C CA . HIS A 1 244 ? 50.949 -56.094 94.137 1.00 46.67 242 HIS A CA 1
ATOM 1782 C C . HIS A 1 244 ? 51.961 -54.951 94.118 1.00 47.51 242 HIS A C 1
ATOM 1783 O O . HIS A 1 244 ? 51.678 -53.944 94.757 1.00 42.87 242 HIS A O 1
ATOM 1790 N N . LYS A 1 245 ? 53.065 -55.106 93.390 1.00 37.41 243 LYS A N 1
ATOM 1791 C CA . LYS A 1 245 ? 54.242 -54.207 93.454 1.00 42.22 243 LYS A CA 1
ATOM 1792 C C . LYS A 1 245 ? 54.661 -53.891 92.017 1.00 37.92 243 LYS A C 1
ATOM 1793 O O . LYS A 1 245 ? 54.561 -54.779 91.163 1.00 36.73 243 LYS A O 1
ATOM 1799 N N . ASP A 1 246 ? 55.075 -52.659 91.757 1.00 35.66 244 ASP A N 1
ATOM 1800 C CA . ASP A 1 246 ? 55.702 -52.254 90.471 1.00 37.18 244 ASP A CA 1
ATOM 1801 C C . ASP A 1 246 ? 57.213 -52.455 90.633 1.00 34.36 244 ASP A C 1
ATOM 1802 O O . ASP A 1 246 ? 57.836 -51.697 91.411 1.00 36.67 244 ASP A O 1
ATOM 1807 N N . LYS A 1 247 ? 57.799 -53.384 89.896 1.00 32.55 245 LYS A N 1
ATOM 1808 C CA . LYS A 1 247 ? 59.255 -53.683 89.992 1.00 33.82 245 LYS A CA 1
ATOM 1809 C C . LYS A 1 247 ? 60.032 -53.204 88.749 1.00 29.16 245 LYS A C 1
ATOM 1810 O O . LYS A 1 247 ? 61.203 -53.628 88.602 1.00 28.98 245 LYS A O 1
ATOM 1816 N N . PHE A 1 248 ? 59.456 -52.323 87.959 1.00 29.33 246 PHE A N 1
ATOM 1817 C CA . PHE A 1 248 ? 60.120 -51.697 86.788 1.00 32.23 246 PHE A CA 1
ATOM 1818 C C . PHE A 1 248 ? 61.506 -51.118 87.159 1.00 30.21 246 PHE A C 1
ATOM 1819 O O . PHE A 1 248 ? 62.498 -51.463 86.501 1.00 25.47 246 PHE A O 1
ATOM 1827 N N . ILE A 1 249 ? 61.603 -50.352 88.224 1.00 27.44 247 ILE A N 1
ATOM 1828 C CA . ILE A 1 249 ? 62.878 -49.647 88.552 1.00 29.60 247 ILE A CA 1
ATOM 1829 C C . ILE A 1 249 ? 63.950 -50.705 88.849 1.00 27.19 247 ILE A C 1
ATOM 1830 O O . ILE A 1 249 ? 65.053 -50.600 88.270 1.00 25.66 247 ILE A O 1
ATOM 1835 N N . GLU A 1 250 ? 63.667 -51.619 89.769 1.00 27.83 248 GLU A N 1
ATOM 1836 C CA . GLU A 1 250 ? 64.570 -52.727 90.176 1.00 33.77 248 GLU A CA 1
ATOM 1837 C C . GLU A 1 250 ? 65.147 -53.438 88.939 1.00 31.87 248 GLU A C 1
ATOM 1838 O O . GLU A 1 250 ? 66.372 -53.599 88.841 1.00 28.00 248 GLU A O 1
ATOM 1844 N N . PHE A 1 251 ? 64.281 -53.927 88.052 1.00 28.65 249 PHE A N 1
ATOM 1845 C CA . PHE A 1 251 ? 64.660 -54.599 86.785 1.00 29.01 249 PHE A CA 1
ATOM 1846 C C . PHE A 1 251 ? 65.539 -53.672 85.909 1.00 26.71 249 PHE A C 1
ATOM 1847 O O . PHE A 1 251 ? 66.543 -54.195 85.377 1.00 30.80 249 PHE A O 1
ATOM 1855 N N . ALA A 1 252 ? 65.130 -52.419 85.688 1.00 27.06 250 ALA A N 1
ATOM 1856 C CA . ALA A 1 252 ? 65.806 -51.384 84.878 1.00 26.87 250 ALA A CA 1
ATOM 1857 C C . ALA A 1 252 ? 67.239 -51.174 85.411 1.00 27.44 250 ALA A C 1
ATOM 1858 O O . ALA A 1 252 ? 68.143 -51.115 84.616 1.00 23.95 250 ALA A O 1
ATOM 1860 N N . LEU A 1 253 ? 67.431 -51.161 86.725 1.00 24.60 251 LEU A N 1
ATOM 1861 C CA . LEU A 1 253 ? 68.783 -50.944 87.340 1.00 27.59 251 LEU A CA 1
ATOM 1862 C C . LEU A 1 253 ? 69.693 -52.138 87.058 1.00 29.23 251 LEU A C 1
ATOM 1863 O O . LEU A 1 253 ? 70.834 -51.899 86.646 1.00 29.98 251 LEU A O 1
ATOM 1868 N N . HIS A 1 254 ? 69.188 -53.362 87.181 1.00 29.46 252 HIS A N 1
ATOM 1869 C CA . HIS A 1 254 ? 69.945 -54.594 86.874 1.00 31.48 252 HIS A CA 1
ATOM 1870 C C . HIS A 1 254 ? 70.296 -54.595 85.372 1.00 33.07 252 HIS A C 1
ATOM 1871 O O . HIS A 1 254 ? 71.445 -54.832 85.035 1.00 26.25 252 HIS A O 1
ATOM 1878 N N . TYR A 1 255 ? 69.330 -54.326 84.486 1.00 26.08 253 TYR A N 1
ATOM 1879 C CA . TYR A 1 255 ? 69.572 -54.264 83.023 1.00 28.72 253 TYR A CA 1
ATOM 1880 C C . TYR A 1 255 ? 70.596 -53.164 82.645 1.00 30.36 253 TYR A C 1
ATOM 1881 O O . TYR A 1 255 ? 71.561 -53.472 81.876 1.00 32.85 253 TYR A O 1
ATOM 1890 N N . LEU A 1 256 ? 70.479 -51.942 83.152 1.00 29.11 254 LEU A N 1
ATOM 1891 C CA . LEU A 1 256 ? 71.377 -50.815 82.761 1.00 28.16 254 LEU A CA 1
ATOM 1892 C C . LEU A 1 256 ? 72.803 -51.100 83.260 1.00 32.15 254 LEU A C 1
ATOM 1893 O O . LEU A 1 256 ? 73.760 -50.852 82.482 1.00 29.55 254 LEU A O 1
ATOM 1898 N N . GLU A 1 257 ? 72.959 -51.652 84.454 1.00 31.07 255 GLU A N 1
ATOM 1899 C CA . GLU A 1 257 ? 74.330 -52.013 84.973 1.00 32.22 255 GLU A CA 1
ATOM 1900 C C . GLU A 1 257 ? 74.947 -53.140 84.133 1.00 34.52 255 GLU A C 1
ATOM 1901 O O . GLU A 1 257 ? 76.174 -53.073 83.841 1.00 32.59 255 GLU A O 1
ATOM 1907 N N . ALA A 1 258 ? 74.165 -54.146 83.741 1.00 31.53 256 ALA A N 1
ATOM 1908 C CA . ALA A 1 258 ? 74.643 -55.284 82.919 1.00 35.17 256 ALA A CA 1
ATOM 1909 C C . ALA A 1 258 ? 75.076 -54.763 81.536 1.00 35.87 256 ALA A C 1
ATOM 1910 O O . ALA A 1 258 ? 76.107 -55.222 81.008 1.00 30.72 256 ALA A O 1
ATOM 1912 N N . GLN A 1 259 ? 74.331 -53.836 80.954 1.00 32.70 257 GLN A N 1
ATOM 1913 C CA . GLN A 1 259 ? 74.602 -53.300 79.588 1.00 37.42 257 GLN A CA 1
ATOM 1914 C C . GLN A 1 259 ? 75.716 -52.230 79.590 1.00 35.63 257 GLN A C 1
ATOM 1915 O O . GLN A 1 259 ? 76.419 -52.158 78.597 1.00 32.02 257 GLN A O 1
ATOM 1921 N N . HIS A 1 260 ? 75.867 -51.419 80.642 1.00 33.73 258 HIS A N 1
ATOM 1922 C CA . HIS A 1 260 ? 76.714 -50.200 80.616 1.00 35.76 258 HIS A CA 1
ATOM 1923 C C . HIS A 1 260 ? 77.663 -50.219 81.815 1.00 35.66 258 HIS A C 1
ATOM 1924 O O . HIS A 1 260 ? 77.241 -49.850 82.894 1.00 33.34 258 HIS A O 1
ATOM 1931 N N . SER A 1 261 ? 78.918 -50.640 81.621 1.00 33.99 259 SER A N 1
ATOM 1932 C CA . SER A 1 261 ? 79.929 -50.750 82.707 1.00 37.20 259 SER A CA 1
ATOM 1933 C C . SER A 1 261 ? 80.263 -49.375 83.305 1.00 37.03 259 SER A C 1
ATOM 1934 O O . SER A 1 261 ? 80.772 -49.358 84.420 1.00 38.21 259 SER A O 1
ATOM 1937 N N . GLU A 1 262 ? 80.012 -48.275 82.589 1.00 35.35 260 GLU A N 1
ATOM 1938 C CA . GLU A 1 262 ? 80.248 -46.896 83.054 1.00 39.83 260 GLU A CA 1
ATOM 1939 C C . GLU A 1 262 ? 79.223 -46.501 84.115 1.00 36.23 260 GLU A C 1
ATOM 1940 O O . GLU A 1 262 ? 79.438 -45.505 84.734 1.00 34.22 260 GLU A O 1
ATOM 1946 N N . ILE A 1 263 ? 78.108 -47.220 84.272 1.00 33.93 261 ILE A N 1
ATOM 1947 C CA . ILE A 1 263 ? 76.993 -46.759 85.145 1.00 37.97 261 ILE A CA 1
ATOM 1948 C C . ILE A 1 263 ? 76.954 -47.619 86.409 1.00 32.35 261 ILE A C 1
ATOM 1949 O O . ILE A 1 263 ? 77.234 -48.831 86.329 1.00 34.82 261 ILE A O 1
ATOM 1954 N N . CYS A 1 264 ? 76.640 -47.021 87.553 1.00 32.28 262 CYS A N 1
ATOM 1955 C CA . CYS A 1 264 ? 76.480 -47.741 88.837 1.00 32.63 262 CYS A CA 1
ATOM 1956 C C . CYS A 1 264 ? 75.408 -47.010 89.633 1.00 30.71 262 CYS A C 1
ATOM 1957 O O . CYS A 1 264 ? 75.486 -45.778 89.737 1.00 34.44 262 CYS A O 1
ATOM 1960 N N . PHE A 1 265 ? 74.446 -47.723 90.183 1.00 28.77 263 PHE A N 1
ATOM 1961 C CA . PHE A 1 265 ? 73.353 -47.114 90.980 1.00 26.66 263 PHE A CA 1
ATOM 1962 C C . PHE A 1 265 ? 73.656 -47.253 92.474 1.00 26.99 263 PHE A C 1
ATOM 1963 O O . PHE A 1 265 ? 74.372 -48.178 92.889 1.00 31.86 263 PHE A O 1
ATOM 1971 N N . GLY A 1 266 ? 73.174 -46.280 93.240 1.00 32.64 264 GLY A N 1
ATOM 1972 C CA . GLY A 1 266 ? 73.261 -46.254 94.698 1.00 33.04 264 GLY A CA 1
ATOM 1973 C C . GLY A 1 266 ? 72.629 -47.488 95.313 1.00 35.08 264 GLY A C 1
ATOM 1974 O O . GLY A 1 266 ? 71.557 -47.903 94.870 1.00 32.84 264 GLY A O 1
ATOM 1975 N N . ARG A 1 267 ? 73.345 -48.105 96.251 1.00 33.74 265 ARG A N 1
ATOM 1976 C CA . ARG A 1 267 ? 72.855 -49.202 97.110 1.00 34.22 265 ARG A CA 1
ATOM 1977 C C . ARG A 1 267 ? 72.519 -48.623 98.477 1.00 34.19 265 ARG A C 1
ATOM 1978 O O . ARG A 1 267 ? 73.156 -47.647 98.900 1.00 33.76 265 ARG A O 1
ATOM 1986 N N . ARG A 1 268 ? 71.540 -49.202 99.140 1.00 33.83 266 ARG A N 1
ATOM 1987 C CA . ARG A 1 268 ? 71.074 -48.708 100.445 1.00 36.32 266 ARG A CA 1
ATOM 1988 C C . ARG A 1 268 ? 71.620 -49.635 101.532 1.00 38.20 266 ARG A C 1
ATOM 1989 O O . ARG A 1 268 ? 71.651 -50.875 101.330 1.00 36.74 266 ARG A O 1
ATOM 1997 N N . HIS A 1 269 ? 72.061 -49.039 102.640 1.00 42.61 267 HIS A N 1
ATOM 1998 C CA . HIS A 1 269 ? 72.088 -49.725 103.952 1.00 55.10 267 HIS A CA 1
ATOM 1999 C C . HIS A 1 269 ? 71.734 -48.755 105.075 1.00 48.40 267 HIS A C 1
ATOM 2000 O O . HIS A 1 269 ? 71.802 -47.507 104.882 1.00 40.41 267 HIS A O 1
ATOM 2007 N N . ILE A 1 270 ? 71.229 -49.347 106.147 1.00 44.26 268 ILE A N 1
ATOM 2008 C CA . ILE A 1 270 ? 70.755 -48.638 107.355 1.00 47.10 268 ILE A CA 1
ATOM 2009 C C . ILE A 1 270 ? 71.800 -48.864 108.437 1.00 48.38 268 ILE A C 1
ATOM 2010 O O . ILE A 1 270 ? 72.135 -50.025 108.681 1.00 49.14 268 ILE A O 1
ATOM 2015 N N . VAL A 1 271 ? 72.331 -47.777 108.977 1.00 49.93 269 VAL A N 1
ATOM 2016 C CA . VAL A 1 271 ? 73.276 -47.771 110.124 1.00 55.11 269 VAL A CA 1
ATOM 2017 C C . VAL A 1 271 ? 72.429 -47.539 111.377 1.00 55.05 269 VAL A C 1
ATOM 2018 O O . VAL A 1 271 ? 71.731 -46.515 111.406 1.00 56.86 269 VAL A O 1
ATOM 2022 N N . ARG A 1 272 ? 72.411 -48.486 112.325 1.00 60.10 270 ARG A N 1
ATOM 2023 C CA . ARG A 1 272 ? 71.588 -48.371 113.566 1.00 62.18 270 ARG A CA 1
ATOM 2024 C C . ARG A 1 272 ? 72.387 -47.581 114.612 1.00 68.27 270 ARG A C 1
ATOM 2025 O O . ARG A 1 272 ? 73.538 -48.000 114.873 1.00 66.07 270 ARG A O 1
ATOM 2033 N N . THR A 1 286 ? 64.477 -44.990 118.066 1.00 78.02 284 THR A N 1
ATOM 2034 C CA . THR A 1 286 ? 63.381 -45.593 117.250 1.00 89.30 284 THR A CA 1
ATOM 2035 C C . THR A 1 286 ? 63.749 -45.639 115.746 1.00 83.28 284 THR A C 1
ATOM 2036 O O . THR A 1 286 ? 62.924 -46.218 114.986 1.00 68.66 284 THR A O 1
ATOM 2040 N N . LYS A 1 287 ? 64.905 -45.097 115.301 1.00 77.14 285 LYS A N 1
ATOM 2041 C CA . LYS A 1 287 ? 65.162 -44.806 113.852 1.00 78.70 285 LYS A CA 1
ATOM 2042 C C . LYS A 1 287 ? 66.657 -44.888 113.485 1.00 73.93 285 LYS A C 1
ATOM 2043 O O . LYS A 1 287 ? 67.463 -44.181 114.111 1.00 74.02 285 LYS A O 1
ATOM 2049 N N . GLY A 1 288 ? 66.989 -45.688 112.460 1.00 61.90 286 GLY A N 1
ATOM 2050 C CA . GLY A 1 288 ? 68.330 -45.799 111.847 1.00 56.23 286 GLY A CA 1
ATOM 2051 C C . GLY A 1 288 ? 68.530 -44.814 110.696 1.00 51.44 286 GLY A C 1
ATOM 2052 O O . GLY A 1 288 ? 67.568 -44.134 110.293 1.00 48.70 286 GLY A O 1
ATOM 2053 N N . LYS A 1 289 ? 69.757 -44.744 110.185 1.00 50.96 287 LYS A N 1
ATOM 2054 C CA . LYS A 1 289 ? 70.208 -43.762 109.168 1.00 53.92 287 LYS A CA 1
ATOM 2055 C C . LYS A 1 289 ? 70.355 -44.497 107.835 1.00 48.31 287 LYS A C 1
ATOM 2056 O O . LYS A 1 289 ? 71.096 -45.475 107.784 1.00 43.55 287 LYS A O 1
ATOM 2062 N N . VAL A 1 290 ? 69.670 -44.028 106.794 1.00 43.92 288 VAL A N 1
ATOM 2063 C CA . VAL A 1 290 ? 69.767 -44.628 105.440 1.00 44.90 288 VAL A CA 1
ATOM 2064 C C . VAL A 1 290 ? 71.041 -44.077 104.818 1.00 39.77 288 VAL A C 1
ATOM 2065 O O . VAL A 1 290 ? 71.131 -42.879 104.716 1.00 41.90 288 VAL A O 1
ATOM 2069 N N . VAL A 1 291 ? 72.008 -44.926 104.497 1.00 38.66 289 VAL A N 1
ATOM 2070 C CA . VAL A 1 291 ? 73.272 -44.507 103.837 1.00 41.84 289 VAL A CA 1
ATOM 2071 C C . VAL A 1 291 ? 73.244 -45.021 102.396 1.00 37.83 289 VAL A C 1
ATOM 2072 O O . VAL A 1 291 ? 72.898 -46.184 102.198 1.00 41.08 289 VAL A O 1
ATOM 2076 N N . VAL A 1 292 ? 73.606 -44.182 101.437 1.00 32.77 290 VAL A N 1
ATOM 2077 C CA . VAL A 1 292 ? 73.679 -44.579 100.006 1.00 36.34 290 VAL A CA 1
ATOM 2078 C C . VAL A 1 292 ? 75.155 -44.684 99.634 1.00 37.18 290 VAL A C 1
ATOM 2079 O O . VAL A 1 292 ? 75.867 -43.715 99.859 1.00 45.74 290 VAL A O 1
ATOM 2083 N N . ASP A 1 293 ? 75.588 -45.800 99.069 1.00 44.79 291 ASP A N 1
ATOM 2084 C CA . ASP A 1 293 ? 77.000 -45.973 98.620 1.00 56.39 291 ASP A CA 1
ATOM 2085 C C . ASP A 1 293 ? 76.974 -46.598 97.229 1.00 52.83 291 ASP A C 1
ATOM 2086 O O . ASP A 1 293 ? 75.896 -47.038 96.813 1.00 47.58 291 ASP A O 1
ATOM 2091 N N . PHE A 1 294 ? 78.116 -46.666 96.553 1.00 46.81 292 PHE A N 1
ATOM 2092 C CA . PHE A 1 294 ? 78.206 -47.327 95.232 1.00 57.10 292 PHE A CA 1
ATOM 2093 C C . PHE A 1 294 ? 79.083 -48.582 95.321 1.00 61.87 292 PHE A C 1
ATOM 2094 O O . PHE A 1 294 ? 79.825 -48.821 94.366 1.00 74.16 292 PHE A O 1
ATOM 2102 N N . SER A 1 295 ? 78.966 -49.381 96.390 1.00 75.66 293 SER A N 1
ATOM 2103 C CA . SER A 1 295 ? 79.679 -50.685 96.542 1.00 87.13 293 SER A CA 1
ATOM 2104 C C . SER A 1 295 ? 78.842 -51.810 95.919 1.00 91.78 293 SER A C 1
ATOM 2105 O O . SER A 1 295 ? 77.711 -52.031 96.401 1.00 94.83 293 SER A O 1
ATOM 2108 N N . LYS A 1 296 ? 79.391 -52.504 94.913 1.00 91.12 294 LYS A N 1
ATOM 2109 C CA . LYS A 1 296 ? 78.734 -53.645 94.212 1.00 92.69 294 LYS A CA 1
ATOM 2110 C C . LYS A 1 296 ? 79.002 -54.975 94.943 1.00 102.20 294 LYS A C 1
ATOM 2111 O O . LYS A 1 296 ? 78.187 -55.907 94.742 1.00 101.37 294 LYS A O 1
ATOM 2117 N N . LYS A 1 297 ? 80.061 -55.044 95.773 1.00 111.51 295 LYS A N 1
ATOM 2118 C CA . LYS A 1 297 ? 80.645 -56.263 96.427 1.00 114.80 295 LYS A CA 1
ATOM 2119 C C . LYS A 1 297 ? 79.591 -57.243 96.979 1.00 107.84 295 LYS A C 1
ATOM 2120 O O . LYS A 1 297 ? 79.892 -58.460 96.991 1.00 106.89 295 LYS A O 1
ATOM 2126 N N . ASP A 1 298 ? 78.443 -56.747 97.463 1.00 94.43 296 ASP A N 1
ATOM 2127 C CA . ASP A 1 298 ? 77.343 -57.553 98.059 1.00 89.25 296 ASP A CA 1
ATOM 2128 C C . ASP A 1 298 ? 76.195 -57.672 97.040 1.00 96.56 296 ASP A C 1
ATOM 2129 O O . ASP A 1 298 ? 75.300 -56.803 97.040 1.00 101.37 296 ASP A O 1
ATOM 2134 N N . GLU A 1 299 ? 76.217 -58.731 96.221 1.00 102.92 297 GLU A N 1
ATOM 2135 C CA . GLU A 1 299 ? 75.244 -59.017 95.123 1.00 106.86 297 GLU A CA 1
ATOM 2136 C C . GLU A 1 299 ? 73.818 -58.687 95.577 1.00 101.08 297 GLU A C 1
ATOM 2137 O O . GLU A 1 299 ? 73.116 -57.966 94.840 1.00 103.59 297 GLU A O 1
ATOM 2143 N N . ASP A 1 300 ? 73.407 -59.201 96.738 1.00 96.35 298 ASP A N 1
ATOM 2144 C CA . ASP A 1 300 ? 71.987 -59.173 97.173 1.00 102.18 298 ASP A CA 1
ATOM 2145 C C . ASP A 1 300 ? 71.627 -57.813 97.792 1.00 90.48 298 ASP A C 1
ATOM 2146 O O . ASP A 1 300 ? 70.399 -57.593 97.996 1.00 82.86 298 ASP A O 1
ATOM 2151 N N . GLN A 1 301 ? 72.615 -56.940 98.072 1.00 77.38 299 GLN A N 1
ATOM 2152 C CA . GLN A 1 301 ? 72.383 -55.589 98.668 1.00 66.73 299 GLN A CA 1
ATOM 2153 C C . GLN A 1 301 ? 71.331 -54.860 97.827 1.00 52.72 299 GLN A C 1
ATOM 2154 O O . GLN A 1 301 ? 71.374 -54.929 96.598 1.00 51.17 299 GLN A O 1
ATOM 2160 N N . SER A 1 302 ? 70.386 -54.210 98.478 1.00 46.37 300 SER A N 1
ATOM 2161 C CA . SER A 1 302 ? 69.263 -53.551 97.790 1.00 42.36 300 SER A CA 1
ATOM 2162 C C . SER A 1 302 ? 69.737 -52.237 97.152 1.00 36.99 300 SER A C 1
ATOM 2163 O O . SER A 1 302 ? 70.570 -51.500 97.744 1.00 34.73 300 SER A O 1
ATOM 2166 N N . TYR A 1 303 ? 69.170 -51.927 95.993 1.00 34.45 301 TYR A N 1
ATOM 2167 C CA . TYR A 1 303 ? 69.298 -50.610 95.360 1.00 31.63 301 TYR A CA 1
ATOM 2168 C C . TYR A 1 303 ? 68.556 -49.624 96.250 1.00 30.14 301 TYR A C 1
ATOM 2169 O O . TYR A 1 303 ? 67.544 -50.001 96.890 1.00 30.51 301 TYR A O 1
ATOM 2178 N N . TYR A 1 304 ? 69.077 -48.401 96.319 1.00 27.86 302 TYR A N 1
ATOM 2179 C CA . TYR A 1 304 ? 68.369 -47.233 96.857 1.00 29.82 302 TYR A CA 1
ATOM 2180 C C . TYR A 1 304 ? 67.313 -46.789 95.842 1.00 29.43 302 TYR A C 1
ATOM 2181 O O . TYR A 1 304 ? 67.623 -46.324 94.722 1.00 28.93 302 TYR A O 1
ATOM 2190 N N . ILE A 1 305 ? 66.049 -46.916 96.236 1.00 27.15 303 ILE A N 1
ATOM 2191 C CA . ILE A 1 305 ? 64.907 -46.383 95.461 1.00 28.85 303 ILE A CA 1
ATOM 2192 C C . ILE A 1 305 ? 64.017 -45.615 96.438 1.00 28.80 303 ILE A C 1
ATOM 2193 O O . ILE A 1 305 ? 63.319 -46.279 97.209 1.00 33.38 303 ILE A O 1
ATOM 2198 N N . SER A 1 306 ? 63.974 -44.310 96.345 1.00 30.24 304 SER A N 1
ATOM 2199 C CA . SER A 1 306 ? 63.151 -43.451 97.240 1.00 31.65 304 SER A CA 1
ATOM 2200 C C . SER A 1 306 ? 62.210 -42.615 96.395 1.00 29.27 304 SER A C 1
ATOM 2201 O O . SER A 1 306 ? 62.696 -41.807 95.582 1.00 25.88 304 SER A O 1
ATOM 2204 N N . LYS A 1 307 ? 60.899 -42.867 96.539 1.00 29.00 305 LYS A N 1
ATOM 2205 C CA . LYS A 1 307 ? 59.833 -42.110 95.827 1.00 31.53 305 LYS A CA 1
ATOM 2206 C C . LYS A 1 307 ? 60.143 -42.054 94.325 1.00 25.87 305 LYS A C 1
ATOM 2207 O O . LYS A 1 307 ? 60.023 -40.932 93.737 1.00 26.40 305 LYS A O 1
ATOM 2213 N N . ASN A 1 308 ? 60.494 -43.183 93.744 1.00 27.20 306 ASN A N 1
ATOM 2214 C CA . ASN A 1 308 ? 60.705 -43.383 92.287 1.00 25.89 306 ASN A CA 1
ATOM 2215 C C . ASN A 1 308 ? 61.923 -42.566 91.820 1.00 26.12 306 ASN A C 1
ATOM 2216 O O . ASN A 1 308 ? 61.948 -42.162 90.633 1.00 28.59 306 ASN A O 1
ATOM 2221 N N . ASN A 1 309 ? 62.878 -42.359 92.721 1.00 24.98 307 ASN A N 1
ATOM 2222 C CA . ASN A 1 309 ? 64.208 -41.765 92.459 1.00 28.00 307 ASN A CA 1
ATOM 2223 C C . ASN A 1 309 ? 65.292 -42.785 92.826 1.00 27.20 307 ASN A C 1
ATOM 2224 O O . ASN A 1 309 ? 65.134 -43.560 93.807 1.00 27.75 307 ASN A O 1
ATOM 2229 N N . VAL A 1 310 ? 66.379 -42.725 92.068 1.00 25.97 308 VAL A N 1
ATOM 2230 C CA . VAL A 1 310 ? 67.619 -43.515 92.258 1.00 26.52 308 VAL A CA 1
ATOM 2231 C C . VAL A 1 310 ? 68.792 -42.519 92.176 1.00 25.59 308 VAL A C 1
ATOM 2232 O O . VAL A 1 310 ? 68.607 -41.379 91.737 1.00 23.94 308 VAL A O 1
ATOM 2236 N N . ILE A 1 311 ? 69.965 -42.943 92.612 1.00 26.73 309 ILE A N 1
ATOM 2237 C CA . ILE A 1 311 ? 71.201 -42.127 92.447 1.00 26.97 309 ILE A CA 1
ATOM 2238 C C . ILE A 1 311 ? 72.093 -42.886 91.483 1.00 28.26 309 ILE A C 1
ATOM 2239 O O . ILE A 1 311 ? 72.346 -44.078 91.723 1.00 29.90 309 ILE A O 1
ATOM 2244 N N . VAL A 1 312 ? 72.483 -42.221 90.401 1.00 29.29 310 VAL A N 1
ATOM 2245 C CA . VAL A 1 312 ? 73.300 -42.831 89.344 1.00 29.90 310 VAL A CA 1
ATOM 2246 C C . VAL A 1 312 ? 74.698 -42.216 89.436 1.00 27.79 310 VAL A C 1
ATOM 2247 O O . VAL A 1 312 ? 74.767 -41.030 89.732 1.00 30.11 310 VAL A O 1
ATOM 2251 N N . ARG A 1 313 ? 75.726 -43.025 89.283 1.00 30.36 311 ARG A N 1
ATOM 2252 C CA . ARG A 1 313 ? 77.127 -42.552 89.162 1.00 33.04 311 ARG A CA 1
ATOM 2253 C C . ARG A 1 313 ? 77.592 -42.976 87.764 1.00 31.37 311 ARG A C 1
ATOM 2254 O O . ARG A 1 313 ? 77.555 -44.192 87.450 1.00 31.09 311 ARG A O 1
ATOM 2262 N N . ILE A 1 314 ? 78.050 -42.006 86.989 1.00 29.99 312 ILE A N 1
ATOM 2263 C CA . ILE A 1 314 ? 78.539 -42.224 85.607 1.00 30.63 312 ILE A CA 1
ATOM 2264 C C . ILE A 1 314 ? 80.040 -41.952 85.612 1.00 30.78 312 ILE A C 1
ATOM 2265 O O . ILE A 1 314 ? 80.404 -40.805 85.886 1.00 32.12 312 ILE A O 1
ATOM 2270 N N . ASP A 1 315 ? 80.811 -42.958 85.251 1.00 35.33 313 ASP A N 1
ATOM 2271 C CA . ASP A 1 315 ? 82.292 -42.884 85.254 1.00 41.81 313 ASP A CA 1
ATOM 2272 C C . ASP A 1 315 ? 82.760 -42.764 83.805 1.00 41.87 313 ASP A C 1
ATOM 2273 O O . ASP A 1 315 ? 82.850 -43.801 83.149 1.00 41.98 313 ASP A O 1
ATOM 2278 N N . LYS A 1 316 ? 82.966 -41.527 83.348 1.00 44.01 314 LYS A N 1
ATOM 2279 C CA . LYS A 1 316 ? 83.436 -41.174 81.983 1.00 47.00 314 LYS A CA 1
ATOM 2280 C C . LYS A 1 316 ? 84.587 -40.179 82.111 1.00 42.30 314 LYS A C 1
ATOM 2281 O O . LYS A 1 316 ? 84.696 -39.571 83.179 1.00 39.72 314 LYS A O 1
ATOM 2287 N N . ASN A 1 317 ? 85.382 -40.016 81.050 1.00 48.37 315 ASN A N 1
ATOM 2288 C CA . ASN A 1 317 ? 86.372 -38.904 80.919 1.00 48.93 315 ASN A CA 1
ATOM 2289 C C . ASN A 1 317 ? 87.209 -38.848 82.211 1.00 38.03 315 ASN A C 1
ATOM 2290 O O . ASN A 1 317 ? 87.732 -39.902 82.602 1.00 41.89 315 ASN A O 1
ATOM 2295 N N . ALA A 1 318 ? 87.200 -37.738 82.915 1.00 42.46 316 ALA A N 1
ATOM 2296 C CA . ALA A 1 318 ? 88.181 -37.431 83.977 1.00 47.29 316 ALA A CA 1
ATOM 2297 C C . ALA A 1 318 ? 87.690 -37.886 85.341 1.00 45.00 316 ALA A C 1
ATOM 2298 O O . ALA A 1 318 ? 88.438 -37.686 86.297 1.00 36.39 316 ALA A O 1
ATOM 2300 N N . GLY A 1 319 ? 86.484 -38.457 85.459 1.00 40.49 317 GLY A N 1
ATOM 2301 C CA . GLY A 1 319 ? 86.077 -39.017 86.752 1.00 40.04 317 GLY A CA 1
ATOM 2302 C C . GLY A 1 319 ? 84.567 -39.065 86.904 1.00 40.53 317 GLY A C 1
ATOM 2303 O O . GLY A 1 319 ? 83.851 -38.460 86.117 1.00 37.67 317 GLY A O 1
ATOM 2304 N N . PRO A 1 320 ? 84.070 -39.783 87.923 1.00 39.61 318 PRO A N 1
ATOM 2305 C CA . PRO A 1 320 ? 82.636 -40.004 88.068 1.00 40.12 318 PRO A CA 1
ATOM 2306 C C . PRO A 1 320 ? 81.860 -38.712 88.368 1.00 37.37 318 PRO A C 1
ATOM 2307 O O . PRO A 1 320 ? 82.346 -37.781 88.990 1.00 34.76 318 PRO A O 1
ATOM 2311 N N . ARG A 1 321 ? 80.652 -38.642 87.825 1.00 34.37 319 ARG A N 1
ATOM 2312 C CA . ARG A 1 321 ? 79.663 -37.607 88.183 1.00 34.55 319 ARG A CA 1
ATOM 2313 C C . ARG A 1 321 ? 78.371 -38.302 88.582 1.00 32.99 319 ARG A C 1
ATOM 2314 O O . ARG A 1 321 ? 78.025 -39.282 87.946 1.00 35.31 319 ARG A O 1
ATOM 2322 N N . SER A 1 322 ? 77.718 -37.774 89.591 1.00 31.75 320 SER A N 1
ATOM 2323 C CA . SER A 1 322 ? 76.569 -38.427 90.259 1.00 33.91 320 SER A CA 1
ATOM 2324 C C . SER A 1 322 ? 75.356 -37.529 90.147 1.00 29.13 320 SER A C 1
ATOM 2325 O O . SER A 1 322 ? 75.499 -36.321 90.340 1.00 29.15 320 SER A O 1
ATOM 2328 N N . TYR A 1 323 ? 74.213 -38.136 89.802 1.00 31.59 321 TYR A N 1
ATOM 2329 C CA . TYR A 1 323 ? 72.902 -37.462 89.697 1.00 29.44 321 TYR A CA 1
ATOM 2330 C C . TYR A 1 323 ? 71.808 -38.287 90.380 1.00 27.95 321 TYR A C 1
ATOM 2331 O O . TYR A 1 323 ? 71.869 -39.537 90.369 1.00 28.44 321 TYR A O 1
ATOM 2340 N N . ARG A 1 324 ? 70.788 -37.570 90.831 1.00 27.75 322 ARG A N 1
ATOM 2341 C CA . ARG A 1 324 ? 69.478 -38.166 91.131 1.00 27.11 322 ARG A CA 1
ATOM 2342 C C . ARG A 1 324 ? 68.653 -38.240 89.846 1.00 27.26 322 ARG A C 1
ATOM 2343 O O . ARG A 1 324 ? 68.599 -37.234 89.094 1.00 32.64 322 ARG A O 1
ATOM 2359 N N . GLY A 1 326 ? 64.850 -39.741 88.252 1.00 31.46 324 GLY A N 1
ATOM 2360 C CA . GLY A 1 326 ? 63.514 -40.271 88.499 1.00 28.25 324 GLY A CA 1
ATOM 2361 C C . GLY A 1 326 ? 63.135 -41.378 87.519 1.00 30.62 324 GLY A C 1
ATOM 2362 O O . GLY A 1 326 ? 63.824 -41.618 86.484 1.00 28.53 324 GLY A O 1
ATOM 2363 N N . LEU A 1 327 ? 61.992 -41.980 87.799 1.00 28.41 325 LEU A N 1
ATOM 2364 C CA . LEU A 1 327 ? 61.353 -43.007 86.953 1.00 28.32 325 LEU A CA 1
ATOM 2365 C C . LEU A 1 327 ? 61.267 -42.521 85.493 1.00 26.11 325 LEU A C 1
ATOM 2366 O O . LEU A 1 327 ? 61.542 -43.339 84.603 1.00 26.17 325 LEU A O 1
ATOM 2371 N N . ASN A 1 328 ? 60.921 -41.251 85.276 1.00 29.14 326 ASN A N 1
ATOM 2372 C CA . ASN A 1 328 ? 60.672 -40.702 83.922 1.00 32.57 326 ASN A CA 1
ATOM 2373 C C . ASN A 1 328 ? 61.973 -40.816 83.108 1.00 31.13 326 ASN A C 1
ATOM 2374 O O . ASN A 1 328 ? 61.967 -41.371 82.020 1.00 30.68 326 ASN A O 1
ATOM 2379 N N . GLU A 1 329 ? 63.062 -40.333 83.667 1.00 29.59 327 GLU A N 1
ATOM 2380 C CA . GLU A 1 329 ? 64.375 -40.370 83.000 1.00 33.39 327 GLU A CA 1
ATOM 2381 C C . GLU A 1 329 ? 64.844 -41.819 82.913 1.00 30.41 327 GLU A C 1
ATOM 2382 O O . GLU A 1 329 ? 65.357 -42.185 81.837 1.00 28.08 327 GLU A O 1
ATOM 2388 N N . LEU A 1 330 ? 64.608 -42.648 83.939 1.00 30.32 328 LEU A N 1
ATOM 2389 C CA . LEU A 1 330 ? 65.048 -44.068 83.937 1.00 31.39 328 LEU A CA 1
ATOM 2390 C C . LEU A 1 330 ? 64.382 -44.817 82.777 1.00 32.38 328 LEU A C 1
ATOM 2391 O O . LEU A 1 330 ? 65.062 -45.555 82.089 1.00 26.71 328 LEU A O 1
ATOM 2396 N N . LYS A 1 331 ? 63.091 -44.601 82.536 1.00 26.73 329 LYS A N 1
ATOM 2397 C CA . LYS A 1 331 ? 62.352 -45.464 81.578 1.00 27.10 329 LYS A CA 1
ATOM 2398 C C . LYS A 1 331 ? 62.782 -45.058 80.154 1.00 21.73 329 LYS A C 1
ATOM 2399 O O . LYS A 1 331 ? 62.910 -45.920 79.338 1.00 27.18 329 LYS A O 1
ATOM 2405 N N . TYR A 1 332 ? 63.016 -43.789 79.909 1.00 25.07 330 TYR A N 1
ATOM 2406 C CA . TYR A 1 332 ? 63.566 -43.282 78.615 1.00 25.72 330 TYR A CA 1
ATOM 2407 C C . TYR A 1 332 ? 65.014 -43.780 78.442 1.00 27.46 330 TYR A C 1
ATOM 2408 O O . TYR A 1 332 ? 65.402 -44.155 77.289 1.00 26.37 330 TYR A O 1
ATOM 2417 N N . LEU A 1 333 ? 65.784 -43.847 79.535 1.00 28.59 331 LEU A N 1
ATOM 2418 C CA . LEU A 1 333 ? 67.163 -44.385 79.451 1.00 30.06 331 LEU A CA 1
ATOM 2419 C C . LEU A 1 333 ? 67.132 -45.854 79.043 1.00 29.66 331 LEU A C 1
ATOM 2420 O O . LEU A 1 333 ? 67.898 -46.205 78.162 1.00 27.96 331 LEU A O 1
ATOM 2425 N N . VAL A 1 334 ? 66.257 -46.677 79.635 1.00 27.31 332 VAL A N 1
ATOM 2426 C CA . VAL A 1 334 ? 66.052 -48.090 79.263 1.00 28.17 332 VAL A CA 1
ATOM 2427 C C . VAL A 1 334 ? 65.674 -48.111 77.777 1.00 29.64 332 VAL A C 1
ATOM 2428 O O . VAL A 1 334 ? 66.258 -48.929 77.057 1.00 25.96 332 VAL A O 1
ATOM 2432 N N . LEU A 1 335 ? 64.675 -47.332 77.374 1.00 27.78 333 LEU A N 1
ATOM 2433 C CA . LEU A 1 335 ? 64.205 -47.370 75.946 1.00 26.33 333 LEU A CA 1
ATOM 2434 C C . LEU A 1 335 ? 65.373 -47.061 74.991 1.00 31.13 333 LEU A C 1
ATOM 2435 O O . LEU A 1 335 ? 65.557 -47.811 74.032 1.00 33.08 333 LEU A O 1
ATOM 2440 N N . LEU A 1 336 ? 66.151 -46.036 75.303 1.00 28.24 334 LEU A N 1
ATOM 2441 C CA . LEU A 1 336 ? 67.333 -45.625 74.496 1.00 32.56 334 LEU A CA 1
ATOM 2442 C C . LEU A 1 336 ? 68.394 -46.736 74.531 1.00 33.55 334 LEU A C 1
ATOM 2443 O O . LEU A 1 336 ? 68.936 -47.044 73.472 1.00 28.36 334 LEU A O 1
ATOM 2448 N N . SER A 1 337 ? 68.633 -47.378 75.683 1.00 30.54 335 SER A N 1
ATOM 2449 C CA . SER A 1 337 ? 69.642 -48.455 75.832 1.00 29.98 335 SER A CA 1
ATOM 2450 C C . SER A 1 337 ? 69.263 -49.645 74.954 1.00 33.20 335 SER A C 1
ATOM 2451 O O . SER A 1 337 ? 70.150 -50.179 74.296 1.00 31.75 335 SER A O 1
ATOM 2454 N N . LEU A 1 338 ? 67.993 -50.038 74.953 1.00 29.15 336 LEU A N 1
ATOM 2455 C CA . LEU A 1 338 ? 67.482 -51.189 74.196 1.00 28.76 336 LEU A CA 1
ATOM 2456 C C . LEU A 1 338 ? 67.621 -50.945 72.685 1.00 28.72 336 LEU A C 1
ATOM 2457 O O . LEU A 1 338 ? 67.749 -51.997 71.957 1.00 34.68 336 LEU A O 1
ATOM 2462 N N . GLN A 1 339 ? 67.629 -49.701 72.230 1.00 29.01 337 GLN A N 1
ATOM 2463 C CA . GLN A 1 339 ? 67.730 -49.359 70.781 1.00 34.17 337 GLN A CA 1
ATOM 2464 C C . GLN A 1 339 ? 69.166 -49.030 70.382 1.00 35.19 337 GLN A C 1
ATOM 2465 O O . GLN A 1 339 ? 69.340 -48.552 69.274 1.00 35.64 337 GLN A O 1
ATOM 2471 N N . GLY A 1 340 ? 70.139 -49.196 71.274 1.00 38.84 338 GLY A N 1
ATOM 2472 C CA . GLY A 1 340 ? 71.579 -49.003 70.969 1.00 40.99 338 GLY A CA 1
ATOM 2473 C C . GLY A 1 340 ? 72.091 -47.588 71.152 1.00 39.27 338 GLY A C 1
ATOM 2474 O O . GLY A 1 340 ? 73.206 -47.301 70.675 1.00 40.69 338 GLY A O 1
ATOM 2475 N N . LYS A 1 341 ? 71.343 -46.721 71.843 1.00 33.57 339 LYS A N 1
ATOM 2476 C CA . LYS A 1 341 ? 71.680 -45.303 72.030 1.00 33.48 339 LYS A CA 1
ATOM 2477 C C . LYS A 1 341 ? 72.064 -45.063 73.492 1.00 35.91 339 LYS A C 1
ATOM 2478 O O . LYS A 1 341 ? 72.182 -43.872 73.880 1.00 36.58 339 LYS A O 1
ATOM 2484 N N . GLY A 1 342 ? 72.249 -46.146 74.254 1.00 36.34 340 GLY A N 1
ATOM 2485 C CA . GLY A 1 342 ? 72.631 -46.096 75.678 1.00 39.41 340 GLY A CA 1
ATOM 2486 C C . GLY A 1 342 ? 73.899 -45.288 75.882 1.00 37.79 340 GLY A C 1
ATOM 2487 O O . GLY A 1 342 ? 73.892 -44.382 76.689 1.00 34.72 340 GLY A O 1
ATOM 2488 N N . ASP A 1 343 ? 74.957 -45.556 75.114 1.00 39.89 341 ASP A N 1
ATOM 2489 C CA . ASP A 1 343 ? 76.233 -44.819 75.308 1.00 42.61 341 ASP A CA 1
ATOM 2490 C C . ASP A 1 343 ? 76.033 -43.328 75.115 1.00 34.81 341 ASP A C 1
ATOM 2491 O O . ASP A 1 343 ? 76.516 -42.573 75.963 1.00 33.28 341 ASP A O 1
ATOM 2496 N N . ASP A 1 344 ? 75.299 -42.944 74.070 1.00 33.95 342 ASP A N 1
ATOM 2497 C CA . ASP A 1 344 ? 74.983 -41.545 73.734 1.00 36.69 342 ASP A CA 1
ATOM 2498 C C . ASP A 1 344 ? 74.122 -40.885 74.826 1.00 30.25 342 ASP A C 1
ATOM 2499 O O . ASP A 1 344 ? 74.451 -39.796 75.238 1.00 28.74 342 ASP A O 1
ATOM 2504 N N . ALA A 1 345 ? 73.063 -41.53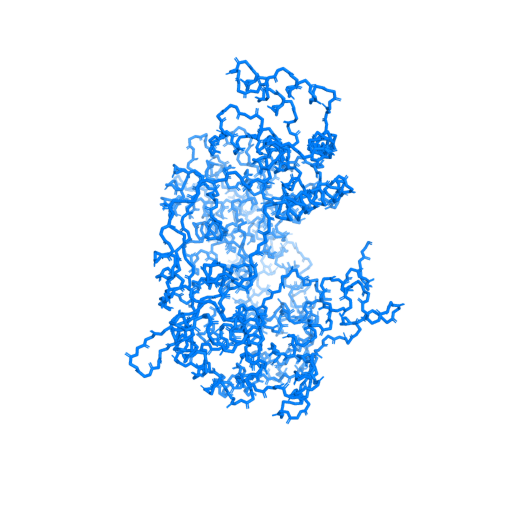9 75.278 1.00 30.01 343 ALA A N 1
ATOM 2505 C CA . ALA A 1 345 ? 72.231 -41.064 76.397 1.00 32.14 343 ALA A CA 1
ATOM 2506 C C . ALA A 1 345 ? 73.112 -40.827 77.636 1.00 28.19 343 ALA A C 1
ATOM 2507 O O . ALA A 1 345 ? 72.962 -39.754 78.239 1.00 30.29 343 ALA A O 1
ATOM 2509 N N . ILE A 1 346 ? 73.971 -41.787 77.980 1.00 33.16 344 ILE A N 1
ATOM 2510 C CA . ILE A 1 346 ? 74.827 -41.735 79.205 1.00 33.30 344 ILE A CA 1
ATOM 2511 C C . ILE A 1 346 ? 75.808 -40.558 79.068 1.00 33.01 344 ILE A C 1
ATOM 2512 O O . ILE A 1 346 ? 76.018 -39.882 80.062 1.00 32.67 344 ILE A O 1
ATOM 2517 N N . ALA A 1 347 ? 76.326 -40.293 77.869 1.00 36.89 345 ALA A N 1
ATOM 2518 C CA . ALA A 1 347 ? 77.207 -39.132 77.561 1.00 36.28 345 ALA A CA 1
ATOM 2519 C C . ALA A 1 347 ? 76.456 -37.836 77.844 1.00 34.50 345 ALA A C 1
ATOM 2520 O O . ALA A 1 347 ? 77.041 -36.981 78.516 1.00 31.12 345 ALA A O 1
ATOM 2522 N N . LYS A 1 348 ? 75.167 -37.739 77.449 1.00 34.13 346 LYS A N 1
ATOM 2523 C CA . LYS A 1 348 ? 74.360 -36.509 77.643 1.00 31.91 346 LYS A CA 1
ATOM 2524 C C . LYS A 1 348 ? 74.076 -36.298 79.144 1.00 31.13 346 LYS A C 1
ATOM 2525 O O . LYS A 1 348 ? 74.172 -35.137 79.600 1.00 33.75 346 LYS A O 1
ATOM 2531 N N . LEU A 1 349 ? 73.773 -37.363 79.895 1.00 31.22 347 LEU A N 1
ATOM 2532 C CA . LEU A 1 349 ? 73.581 -37.290 81.370 1.00 30.82 347 LEU A CA 1
ATOM 2533 C C . LEU A 1 349 ? 74.894 -36.849 82.030 1.00 26.77 347 LEU A C 1
ATOM 2534 O O . LEU A 1 349 ? 74.870 -35.978 82.863 1.00 29.32 347 LEU A O 1
ATOM 2539 N N . TYR A 1 350 ? 76.002 -37.416 81.602 1.00 33.97 348 TYR A N 1
ATOM 2540 C CA . TYR A 1 350 ? 77.322 -37.088 82.174 1.00 34.14 348 TYR A CA 1
ATOM 2541 C C . TYR A 1 350 ? 77.553 -35.576 82.069 1.00 34.17 348 TYR A C 1
ATOM 2542 O O . TYR A 1 350 ? 77.939 -34.978 83.094 1.00 33.63 348 TYR A O 1
ATOM 2551 N N . ARG A 1 351 ? 77.307 -34.976 80.892 1.00 34.53 349 ARG A N 1
ATOM 2552 C CA . ARG A 1 351 ? 77.530 -33.538 80.579 1.00 36.21 349 ARG A CA 1
ATOM 2553 C C . ARG A 1 351 ? 76.497 -32.615 81.254 1.00 31.26 349 ARG A C 1
ATOM 2554 O O . ARG A 1 351 ? 76.731 -31.416 81.343 1.00 32.84 349 ARG A O 1
ATOM 2562 N N . TYR A 1 352 ? 75.420 -33.150 81.826 1.00 32.21 350 TYR A N 1
ATOM 2563 C CA . TYR A 1 352 ? 74.291 -32.348 82.355 1.00 32.34 350 TYR A CA 1
ATOM 2564 C C . TYR A 1 352 ? 74.774 -31.280 83.345 1.00 31.62 350 TYR A C 1
ATOM 2565 O O . TYR A 1 352 ? 74.344 -30.152 83.247 1.00 30.24 350 TYR A O 1
ATOM 2574 N N . ARG A 1 353 ? 75.613 -31.646 84.303 1.00 34.30 351 ARG A N 1
ATOM 2575 C CA . ARG A 1 353 ? 76.187 -30.744 85.338 1.00 37.54 351 ARG A CA 1
ATOM 2576 C C . ARG A 1 353 ? 76.913 -29.535 84.689 1.00 36.64 351 ARG A C 1
ATOM 2577 O O . ARG A 1 353 ? 76.804 -28.432 85.225 1.00 36.46 351 ARG A O 1
ATOM 2585 N N . GLN A 1 354 ? 77.608 -29.712 83.577 1.00 41.22 352 GLN A N 1
ATOM 2586 C CA . GLN A 1 354 ? 78.339 -28.606 82.908 1.00 44.29 352 GLN A CA 1
ATOM 2587 C C . GLN A 1 354 ? 77.325 -27.535 82.502 1.00 47.80 352 GLN A C 1
ATOM 2588 O O . GLN A 1 354 ? 77.549 -26.354 82.811 1.00 46.17 352 GLN A O 1
ATOM 2594 N N . HIS A 1 355 ? 76.230 -27.932 81.856 1.00 40.13 353 HIS A N 1
ATOM 2595 C CA . HIS A 1 355 ? 75.155 -26.983 81.469 1.00 40.30 353 HIS A CA 1
ATOM 2596 C C . HIS A 1 355 ? 74.655 -26.221 82.705 1.00 41.20 353 HIS A C 1
ATOM 2597 O O . HIS A 1 355 ? 74.482 -24.987 82.637 1.00 41.68 353 HIS A O 1
ATOM 2604 N N . VAL A 1 356 ? 74.390 -26.908 83.811 1.00 38.17 354 VAL A N 1
ATOM 2605 C CA . VAL A 1 356 ? 73.808 -26.267 85.020 1.00 39.29 354 VAL A CA 1
ATOM 2606 C C . VAL A 1 356 ? 74.793 -25.190 85.506 1.00 42.37 354 VAL A C 1
ATOM 2607 O O . VAL A 1 356 ? 74.351 -24.062 85.761 1.00 43.16 354 VAL A O 1
ATOM 2611 N N . GLU A 1 357 ? 76.067 -25.548 85.619 1.00 39.18 355 GLU A N 1
ATOM 2612 C CA . GLU A 1 357 ? 77.156 -24.666 86.123 1.00 46.64 355 GLU A CA 1
ATOM 2613 C C . GLU A 1 357 ? 77.305 -23.430 85.220 1.00 47.44 355 GLU A C 1
ATOM 2614 O O . GLU A 1 357 ? 77.431 -22.350 85.797 1.00 46.21 355 GLU A O 1
ATOM 2620 N N . ASN A 1 358 ? 77.170 -23.562 83.896 1.00 48.88 356 ASN A N 1
ATOM 2621 C CA . ASN A 1 358 ? 77.231 -22.423 82.926 1.00 55.13 356 ASN A CA 1
ATOM 2622 C C . ASN A 1 358 ? 76.053 -21.461 83.141 1.00 60.49 356 ASN A C 1
ATOM 2623 O O . ASN A 1 358 ? 76.285 -20.233 83.150 1.00 61.80 356 ASN A O 1
ATOM 2628 N N . ILE A 1 359 ? 74.840 -22.008 83.279 1.00 47.17 357 ILE A N 1
ATOM 2629 C CA . ILE A 1 359 ? 73.570 -21.250 83.501 1.00 46.13 357 ILE A CA 1
ATOM 2630 C C . ILE A 1 359 ? 73.680 -20.522 84.844 1.00 43.03 357 ILE A C 1
ATOM 2631 O O . ILE A 1 359 ? 73.191 -19.392 84.936 1.00 48.33 357 ILE A O 1
ATOM 2636 N N . LEU A 1 360 ? 74.300 -21.143 85.849 1.00 41.83 358 LEU A N 1
ATOM 2637 C CA . LEU A 1 360 ? 74.250 -20.628 87.238 1.00 42.94 358 LEU A CA 1
ATOM 2638 C C . LEU A 1 360 ? 74.921 -19.250 87.322 1.00 47.24 358 LEU A C 1
ATOM 2639 O O . LEU A 1 360 ? 74.503 -18.464 88.186 1.00 52.18 358 LEU A O 1
ATOM 2644 N N . ASP A 1 361 ? 75.934 -18.993 86.490 1.00 51.66 359 ASP A N 1
ATOM 2645 C CA . ASP A 1 361 ? 76.687 -17.708 86.455 1.00 59.60 359 ASP A CA 1
ATOM 2646 C C . ASP A 1 361 ? 75.920 -16.601 85.729 1.00 61.03 359 ASP A C 1
ATOM 2647 O O . ASP A 1 361 ? 76.305 -15.440 85.951 1.00 59.94 359 ASP A O 1
ATOM 2652 N N . VAL A 1 362 ? 74.919 -16.922 84.889 1.00 62.63 360 VAL A N 1
ATOM 2653 C CA . VAL A 1 362 ? 74.227 -15.935 84.000 1.00 56.35 360 VAL A CA 1
ATOM 2654 C C . VAL A 1 362 ? 72.698 -16.076 84.097 1.00 55.34 360 VAL A C 1
ATOM 2655 O O . VAL A 1 362 ? 72.020 -15.892 83.063 1.00 57.72 360 VAL A O 1
ATOM 2659 N N . VAL A 1 363 ? 72.160 -16.298 85.302 1.00 52.61 361 VAL A N 1
ATOM 2660 C CA . VAL A 1 363 ? 70.707 -16.620 85.501 1.00 53.45 361 VAL A CA 1
ATOM 2661 C C . VAL A 1 363 ? 69.858 -15.445 84.984 1.00 54.21 361 VAL A C 1
ATOM 2662 O O . VAL A 1 363 ? 68.876 -15.705 84.290 1.00 48.79 361 VAL A O 1
ATOM 2666 N N . LYS A 1 364 ? 70.231 -14.200 85.315 1.00 65.35 362 LYS A N 1
ATOM 2667 C CA . LYS A 1 364 ? 69.442 -12.971 84.989 1.00 65.44 362 LYS A CA 1
ATOM 2668 C C . LYS A 1 364 ? 69.274 -12.841 83.463 1.00 64.50 362 LYS A C 1
ATOM 2669 O O . LYS A 1 364 ? 68.145 -12.520 83.034 1.00 63.15 362 LYS A O 1
ATOM 2675 N N . VAL A 1 365 ? 70.316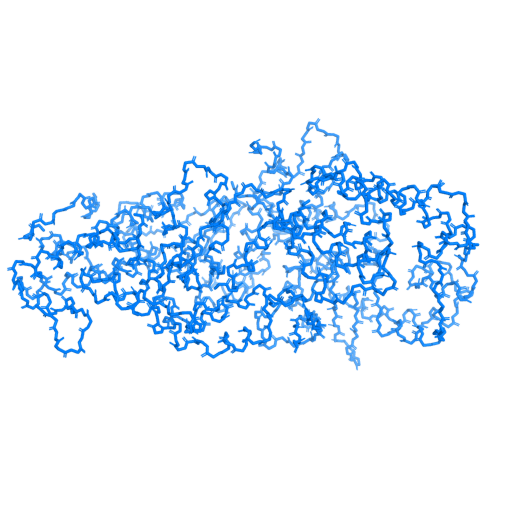 -13.155 82.678 1.00 63.42 363 VAL A N 1
ATOM 2676 C CA . VAL A 1 365 ? 70.386 -12.895 81.203 1.00 66.85 363 VAL A CA 1
ATOM 2677 C C . VAL A 1 365 ? 70.129 -14.159 80.359 1.00 67.48 363 VAL A C 1
ATOM 2678 O O . VAL A 1 365 ? 69.655 -13.977 79.209 1.00 58.69 363 VAL A O 1
ATOM 2682 N N . THR A 1 366 ? 70.428 -15.371 80.860 1.00 63.95 364 THR A N 1
ATOM 2683 C CA . THR A 1 366 ? 70.271 -16.666 80.130 1.00 56.25 364 THR A CA 1
ATOM 2684 C C . THR A 1 366 ? 68.862 -16.782 79.528 1.00 56.70 364 THR A C 1
ATOM 2685 O O . THR A 1 366 ? 67.902 -16.189 80.081 1.00 50.31 364 THR A O 1
ATOM 2689 N N . ASP A 1 367 ? 68.742 -17.538 78.433 1.00 56.29 365 ASP A N 1
ATOM 2690 C CA . ASP A 1 367 ? 67.444 -17.860 77.779 1.00 57.73 365 ASP A CA 1
ATOM 2691 C C . ASP A 1 367 ? 66.475 -18.431 78.827 1.00 53.41 365 ASP A C 1
ATOM 2692 O O . ASP A 1 367 ? 66.894 -19.291 79.625 1.00 51.48 365 ASP A O 1
ATOM 2697 N N . LYS A 1 368 ? 65.233 -17.959 78.856 1.00 50.59 366 LYS A N 1
ATOM 2698 C CA . LYS A 1 368 ? 64.209 -18.387 79.854 1.00 62.09 366 LYS A CA 1
ATOM 2699 C C . LYS A 1 368 ? 64.031 -19.914 79.801 1.00 60.50 366 LYS A C 1
ATOM 2700 O O . LYS A 1 368 ? 63.664 -20.483 80.847 1.00 60.33 366 LYS A O 1
ATOM 2706 N N . ASP A 1 369 ? 64.269 -20.538 78.637 1.00 59.83 367 ASP A N 1
ATOM 2707 C CA . ASP A 1 369 ? 64.225 -22.012 78.411 1.00 63.73 367 ASP A CA 1
ATOM 2708 C C . ASP A 1 369 ? 65.185 -22.756 79.366 1.00 61.63 367 ASP A C 1
ATOM 2709 O O . ASP A 1 369 ? 64.889 -23.918 79.703 1.00 63.12 367 ASP A O 1
ATOM 2714 N N . ASN A 1 370 ? 66.287 -22.125 79.787 1.00 49.28 368 ASN A N 1
ATOM 2715 C CA . ASN A 1 370 ? 67.281 -22.704 80.727 1.00 46.94 368 ASN A CA 1
ATOM 2716 C C . ASN A 1 370 ? 66.820 -22.616 82.173 1.00 41.96 368 ASN A C 1
ATOM 2717 O O . ASN A 1 370 ? 67.442 -23.281 83.001 1.00 49.19 368 ASN A O 1
ATOM 2722 N N . HIS A 1 371 ? 65.784 -21.841 82.472 1.00 40.82 369 HIS A N 1
ATOM 2723 C CA . HIS A 1 371 ? 65.200 -21.751 83.832 1.00 45.25 369 HIS A CA 1
ATOM 2724 C C . HIS A 1 371 ? 64.720 -23.135 84.276 1.00 43.44 369 HIS A C 1
ATOM 2725 O O . HIS A 1 371 ? 64.699 -23.339 85.484 1.00 46.08 369 HIS A O 1
ATOM 2732 N N . VAL A 1 372 ? 64.380 -24.040 83.346 1.00 44.34 370 VAL A N 1
ATOM 2733 C CA . VAL A 1 372 ? 63.842 -25.398 83.688 1.00 43.88 370 VAL A CA 1
ATOM 2734 C C . VAL A 1 372 ? 64.865 -26.200 84.501 1.00 39.12 370 VAL A C 1
ATOM 2735 O O . VAL A 1 372 ? 64.424 -27.047 85.268 1.00 38.72 370 VAL A O 1
ATOM 2739 N N . PHE A 1 373 ? 66.175 -25.959 84.351 1.00 34.51 371 PHE A N 1
ATOM 2740 C CA . PHE A 1 373 ? 67.230 -26.799 84.980 1.00 34.34 371 PHE A CA 1
ATOM 2741 C C . PHE A 1 373 ? 67.514 -26.335 86.402 1.00 35.51 371 PHE A C 1
ATOM 2742 O O . PHE A 1 373 ? 68.267 -27.014 87.094 1.00 39.39 371 PHE A O 1
ATOM 2750 N N . LEU A 1 374 ? 66.927 -25.216 86.803 1.00 35.50 372 LEU A N 1
ATOM 2751 C CA . LEU A 1 374 ? 67.297 -24.501 88.043 1.00 33.89 372 LEU A CA 1
ATOM 2752 C C . LEU A 1 374 ? 66.192 -24.617 89.072 1.00 34.63 372 LEU A C 1
ATOM 2753 O O . LEU A 1 374 ? 65.023 -24.404 88.783 1.00 35.11 372 LEU A O 1
ATOM 2758 N N . PRO A 1 375 ? 66.543 -24.946 90.323 1.00 33.62 373 PRO A N 1
ATOM 2759 C CA . PRO A 1 375 ? 65.563 -24.946 91.392 1.00 35.32 373 PRO A CA 1
ATOM 2760 C C . PRO A 1 375 ? 65.029 -23.538 91.671 1.00 37.22 373 PRO A C 1
ATOM 2761 O O . PRO A 1 375 ? 65.737 -22.567 91.411 1.00 38.47 373 PRO A O 1
ATOM 2765 N N . ARG A 1 376 ? 63.808 -23.475 92.210 1.00 39.48 374 ARG A N 1
ATOM 2766 C CA . ARG A 1 376 ? 63.106 -22.237 92.656 1.00 42.81 374 ARG A CA 1
ATOM 2767 C C . ARG A 1 376 ? 64.058 -21.253 93.350 1.00 40.77 374 ARG A C 1
ATOM 2768 O O . ARG A 1 376 ? 64.037 -20.065 92.976 1.00 37.10 374 ARG A O 1
ATOM 2776 N N . PHE A 1 377 ? 64.805 -21.705 94.358 1.00 36.39 375 PHE A N 1
ATOM 2777 C CA . PHE A 1 377 ? 65.580 -20.792 95.235 1.00 36.38 375 PHE A CA 1
ATOM 2778 C C . PHE A 1 377 ? 66.571 -20.024 94.349 1.00 37.30 375 PHE A C 1
ATOM 2779 O O . PHE A 1 377 ? 66.808 -18.871 94.622 1.00 37.84 375 PHE A O 1
ATOM 2787 N N . VAL A 1 378 ? 67.076 -20.615 93.270 1.00 35.69 376 VAL A N 1
ATOM 2788 C CA . VAL A 1 378 ? 68.058 -19.930 92.381 1.00 36.30 376 VAL A CA 1
ATOM 2789 C C . VAL A 1 378 ? 67.337 -18.843 91.583 1.00 38.37 376 VAL A C 1
ATOM 2790 O O . VAL A 1 378 ? 67.737 -17.651 91.662 1.00 37.42 376 VAL A O 1
ATOM 2794 N N . LEU A 1 379 ? 66.282 -19.226 90.872 1.00 36.95 377 LEU A N 1
ATOM 2795 C CA . LEU A 1 379 ? 65.422 -18.292 90.106 1.00 37.84 377 LEU A CA 1
ATOM 2796 C C . LEU A 1 379 ? 64.924 -17.152 91.017 1.00 39.95 377 LEU A C 1
ATOM 2797 O O . LEU A 1 379 ? 65.041 -15.952 90.636 1.00 42.77 377 LEU A O 1
ATOM 2802 N N . GLU A 1 380 ? 64.475 -17.461 92.219 1.00 36.13 378 GLU A N 1
ATOM 2803 C CA . GLU A 1 380 ? 63.892 -16.447 93.132 1.00 40.52 378 GLU A CA 1
ATOM 2804 C C . GLU A 1 380 ? 64.991 -15.483 93.617 1.00 41.41 378 GLU A C 1
ATOM 2805 O O . GLU A 1 380 ? 64.699 -14.281 93.735 1.00 38.51 378 GLU A O 1
ATOM 2811 N N . GLN A 1 381 ? 66.210 -15.980 93.825 1.00 42.06 379 GLN A N 1
ATOM 2812 C CA . GLN A 1 381 ? 67.365 -15.154 94.249 1.00 44.00 379 GLN A CA 1
ATOM 2813 C C . GLN A 1 381 ? 67.641 -14.081 93.185 1.00 50.52 379 GLN A C 1
ATOM 2814 O O . GLN A 1 381 ? 68.028 -12.967 93.588 1.00 48.56 379 GLN A O 1
ATOM 2820 N N . HIS A 1 382 ? 67.422 -14.393 91.900 1.00 45.23 380 HIS A N 1
ATOM 2821 C CA . HIS A 1 382 ? 67.647 -13.499 90.734 1.00 45.58 380 HIS A CA 1
ATOM 2822 C C . HIS A 1 382 ? 66.335 -12.813 90.304 1.00 45.67 380 HIS A C 1
ATOM 2823 O O . HIS A 1 382 ? 66.262 -12.350 89.158 1.00 45.12 380 HIS A O 1
ATOM 2830 N N . GLY A 1 383 ? 65.320 -12.787 91.165 1.00 42.12 381 GLY A N 1
ATOM 2831 C CA . GLY A 1 383 ? 64.050 -12.072 90.932 1.00 48.24 381 GLY A CA 1
ATOM 2832 C C . GLY A 1 383 ? 63.200 -12.700 89.842 1.00 49.57 381 GLY A C 1
ATOM 2833 O O . GLY A 1 383 ? 62.385 -11.962 89.237 1.00 46.95 381 GLY A O 1
ATOM 2834 N N . ILE A 1 384 ? 63.340 -14.009 89.607 1.00 44.54 382 ILE A N 1
ATOM 2835 C CA . ILE A 1 384 ? 62.485 -14.750 88.635 1.00 45.21 382 ILE A CA 1
ATOM 2836 C C . ILE A 1 384 ? 61.449 -15.569 89.413 1.00 44.41 382 ILE A C 1
ATOM 2837 O O . ILE A 1 384 ? 61.857 -16.410 90.248 1.00 40.46 382 ILE A O 1
ATOM 2842 N N . GLY A 1 385 ? 60.170 -15.278 89.163 1.00 44.69 383 GLY A N 1
ATOM 2843 C CA . GLY A 1 385 ? 59.013 -16.067 89.600 1.00 45.25 383 GLY A CA 1
ATOM 2844 C C . GLY A 1 385 ? 58.814 -15.995 91.102 1.00 48.54 383 GLY A C 1
ATOM 2845 O O . GLY A 1 385 ? 58.234 -16.931 91.669 1.00 46.00 383 GLY A O 1
ATOM 2846 N N . ARG A 1 386 ? 59.194 -14.884 91.719 1.00 44.95 384 ARG A N 1
ATOM 2847 C CA . ARG A 1 386 ? 58.860 -14.618 93.138 1.00 47.13 384 ARG A CA 1
ATOM 2848 C C . ARG A 1 386 ? 57.350 -14.450 93.295 1.00 47.37 384 ARG A C 1
ATOM 2849 O O . ARG A 1 386 ? 56.670 -13.958 92.372 1.00 41.46 384 ARG A O 1
ATOM 2857 N N . LYS A 1 387 ? 56.832 -14.840 94.444 1.00 41.78 385 LYS A N 1
ATOM 2858 C CA . LYS A 1 387 ? 55.386 -14.704 94.715 1.00 49.98 385 LYS A CA 1
ATOM 2859 C C . LYS A 1 387 ? 55.256 -13.850 95.973 1.00 48.06 385 LYS A C 1
ATOM 2860 O O . LYS A 1 387 ? 56.125 -13.966 96.841 1.00 53.70 385 LYS A O 1
ATOM 2866 N N . ALA A 1 388 ? 54.243 -12.988 96.009 1.00 48.93 386 ALA A N 1
ATOM 2867 C CA . ALA A 1 388 ? 53.846 -12.198 97.195 1.00 49.90 386 ALA A CA 1
ATOM 2868 C C . ALA A 1 388 ? 53.467 -13.152 98.331 1.00 46.60 386 ALA A C 1
ATOM 2869 O O . ALA A 1 388 ? 52.751 -14.138 98.064 1.00 47.90 386 ALA A O 1
ATOM 2871 N N . PHE A 1 389 ? 53.875 -12.843 99.557 1.00 45.79 387 PHE A N 1
ATOM 2872 C CA . PHE A 1 389 ? 53.501 -13.644 100.750 1.00 42.60 387 PHE A CA 1
ATOM 2873 C C . PHE A 1 389 ? 52.002 -13.954 100.731 1.00 45.79 387 PHE A C 1
ATOM 2874 O O . PHE A 1 389 ? 51.652 -15.089 101.007 1.00 42.82 387 PHE A O 1
ATOM 2882 N N . LYS A 1 390 ? 51.146 -12.982 100.390 1.00 46.87 388 LYS A N 1
ATOM 2883 C CA . LYS A 1 390 ? 49.674 -13.152 100.222 1.00 53.20 388 LYS A CA 1
ATOM 2884 C C . LYS A 1 390 ? 49.355 -14.373 99.325 1.00 51.17 388 LYS A C 1
ATOM 2885 O O . LYS A 1 390 ? 48.411 -15.143 99.654 1.00 47.40 388 LYS A O 1
ATOM 2891 N N . GLN A 1 391 ? 50.048 -14.514 98.199 1.00 43.36 389 GLN A N 1
ATOM 2892 C CA . GLN A 1 391 ? 49.808 -15.594 97.209 1.00 45.74 389 GLN A CA 1
ATOM 2893 C C . GLN A 1 391 ? 50.289 -16.945 97.786 1.00 44.93 389 GLN A C 1
ATOM 2894 O O . GLN A 1 391 ? 49.568 -17.959 97.625 1.00 42.74 389 GLN A O 1
ATOM 2900 N N . ARG A 1 392 ? 51.452 -16.943 98.431 1.00 39.11 390 ARG A N 1
ATOM 2901 C CA . ARG A 1 392 ? 52.029 -18.119 99.136 1.00 42.84 390 ARG A CA 1
ATOM 2902 C C . ARG A 1 392 ? 51.081 -18.588 100.248 1.00 42.96 390 ARG A C 1
ATOM 2903 O O . ARG A 1 392 ? 50.858 -19.804 100.358 1.00 36.11 390 ARG A O 1
ATOM 2911 N N . ILE A 1 393 ? 50.508 -17.668 101.017 1.00 39.69 391 ILE A N 1
ATOM 2912 C CA . ILE A 1 393 ? 49.498 -18.015 102.045 1.00 40.34 391 ILE A CA 1
ATOM 2913 C C . ILE A 1 393 ? 48.367 -18.724 101.333 1.00 38.06 391 ILE A C 1
ATOM 2914 O O . ILE A 1 393 ? 48.040 -19.799 101.744 1.00 35.92 391 ILE A O 1
ATOM 2919 N N . ASP A 1 394 ? 47.772 -18.097 100.319 1.00 43.74 392 ASP A N 1
ATOM 2920 C CA . ASP A 1 394 ? 46.571 -18.618 99.611 1.00 43.30 392 ASP A CA 1
ATOM 2921 C C . ASP A 1 394 ? 46.816 -20.051 99.099 1.00 35.33 392 ASP A C 1
ATOM 2922 O O . ASP A 1 394 ? 45.917 -20.880 99.290 1.00 33.95 392 ASP A O 1
ATOM 2927 N N . GLY A 1 395 ? 47.898 -20.285 98.352 1.00 36.03 393 GLY A N 1
ATOM 2928 C CA . GLY A 1 395 ? 48.260 -21.628 97.850 1.00 38.75 393 GLY A CA 1
ATOM 2929 C C . GLY A 1 395 ? 48.445 -22.637 98.993 1.00 35.71 393 GLY A C 1
ATOM 2930 O O . GLY A 1 395 ? 47.924 -23.767 98.901 1.00 33.51 393 GLY A O 1
ATOM 2931 N N . ARG A 1 396 ? 49.120 -22.230 100.070 1.00 35.09 394 ARG A N 1
ATOM 2932 C CA . ARG A 1 396 ? 49.446 -23.139 101.195 1.00 31.38 394 ARG A CA 1
ATOM 2933 C C . ARG A 1 396 ? 48.154 -23.550 101.909 1.00 33.13 394 ARG A C 1
ATOM 2934 O O . ARG A 1 396 ? 47.933 -24.773 102.073 1.00 29.25 394 ARG A O 1
ATOM 2942 N N . VAL A 1 397 ? 47.292 -22.578 102.220 1.00 33.30 395 VAL A N 1
ATOM 2943 C CA . VAL A 1 397 ? 46.032 -22.823 102.979 1.00 32.93 395 VAL A CA 1
ATOM 2944 C C . VAL A 1 397 ? 45.076 -23.646 102.105 1.00 31.40 395 VAL A C 1
ATOM 2945 O O . VAL A 1 397 ? 44.488 -24.580 102.652 1.00 33.32 395 VAL A O 1
ATOM 2949 N N . LYS A 1 398 ? 44.948 -23.348 100.808 1.00 32.28 396 LYS A N 1
ATOM 2950 C CA . LYS A 1 398 ? 44.100 -24.127 99.852 1.00 34.94 396 LYS A CA 1
ATOM 2951 C C . LYS A 1 398 ? 44.545 -25.601 99.864 1.00 29.73 396 LYS A C 1
ATOM 2952 O O . LYS A 1 398 ? 43.699 -26.497 99.981 1.00 30.49 396 LYS A O 1
ATOM 2958 N N . HIS A 1 399 ? 45.833 -25.840 99.781 1.00 27.94 397 HIS A N 1
ATOM 2959 C CA . HIS A 1 399 ? 46.415 -27.204 99.772 1.00 31.42 397 HIS A CA 1
ATOM 2960 C C . HIS A 1 399 ? 46.053 -27.942 101.079 1.00 30.84 397 HIS A C 1
ATOM 2961 O O . HIS A 1 399 ? 45.458 -29.015 101.009 1.00 29.75 397 HIS A O 1
ATOM 2968 N N . VAL A 1 400 ? 46.344 -27.342 102.239 1.00 32.31 398 VAL A N 1
ATOM 2969 C CA . VAL A 1 400 ? 46.179 -28.021 103.547 1.00 30.16 398 VAL A CA 1
ATOM 2970 C C . VAL A 1 400 ? 44.694 -28.220 103.803 1.00 28.86 398 VAL A C 1
ATOM 2971 O O . VAL A 1 400 ? 44.288 -29.286 104.255 1.00 30.83 398 VAL A O 1
ATOM 2975 N N . ARG A 1 401 ? 43.884 -27.241 103.414 1.00 33.38 399 ARG A N 1
ATOM 2976 C CA . ARG A 1 401 ? 42.428 -27.413 103.484 1.00 34.14 399 ARG A CA 1
ATOM 2977 C C . ARG A 1 401 ? 42.005 -28.616 102.635 1.00 30.89 399 ARG A C 1
ATOM 2978 O O . ARG A 1 401 ? 41.262 -29.431 103.151 1.00 30.75 399 ARG A O 1
ATOM 2986 N N . GLY A 1 402 ? 42.518 -28.725 101.415 1.00 32.96 400 GLY A N 1
ATOM 2987 C CA . GLY A 1 402 ? 42.187 -29.804 100.479 1.00 35.23 400 GLY A CA 1
ATOM 2988 C C . GLY A 1 402 ? 42.584 -31.152 101.051 1.00 32.20 400 GLY A C 1
ATOM 2989 O O . GLY A 1 402 ? 41.840 -32.117 100.893 1.00 29.23 400 GLY A O 1
ATOM 2990 N N . VAL A 1 403 ? 43.752 -31.214 101.681 1.00 30.35 401 VAL A N 1
ATOM 2991 C CA . VAL A 1 403 ? 44.290 -32.465 102.267 1.00 29.38 401 VAL A CA 1
ATOM 2992 C C . VAL A 1 403 ? 43.316 -32.921 103.346 1.00 25.32 401 VAL A C 1
ATOM 2993 O O . VAL A 1 403 ? 43.025 -34.120 103.393 1.00 28.10 401 VAL A O 1
ATOM 2997 N N . TRP A 1 404 ? 42.808 -32.007 104.151 1.00 27.66 402 TRP A N 1
ATOM 2998 C CA . TRP A 1 404 ? 41.967 -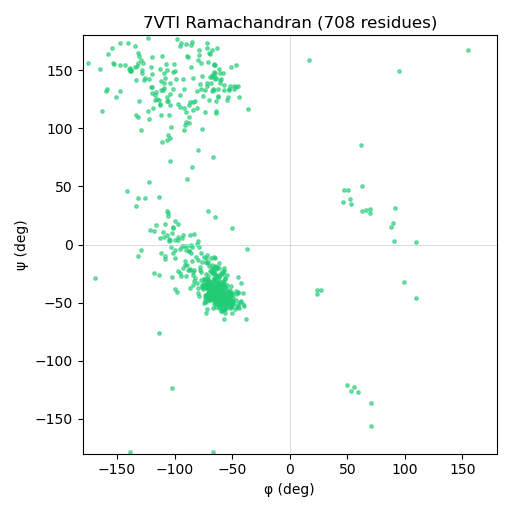32.405 105.305 1.00 26.89 402 TRP A CA 1
ATOM 2999 C C . TRP A 1 404 ? 40.505 -32.655 104.893 1.00 30.63 402 TRP A C 1
ATOM 3000 O O . TRP A 1 404 ? 39.889 -33.538 105.492 1.00 31.04 402 TRP A O 1
ATOM 3011 N N . GLU A 1 405 ? 39.981 -31.958 103.898 1.00 33.91 403 GLU A N 1
ATOM 3012 C CA . GLU A 1 405 ? 38.657 -32.332 103.315 1.00 37.15 403 GLU A CA 1
ATOM 3013 C C . GLU A 1 405 ? 38.684 -33.755 102.733 1.00 35.94 403 GLU A C 1
ATOM 3014 O O . GLU A 1 405 ? 37.722 -34.497 102.954 1.00 30.82 403 GLU A O 1
ATOM 3020 N N . LYS A 1 406 ? 39.762 -34.150 102.057 1.00 34.11 404 LYS A N 1
ATOM 3021 C CA . LYS A 1 406 ? 39.914 -35.530 101.522 1.00 37.64 404 LYS A CA 1
ATOM 3022 C C . LYS A 1 406 ? 40.039 -36.525 102.681 1.00 37.05 404 LYS A C 1
ATOM 3023 O O . LYS A 1 406 ? 39.438 -37.578 102.591 1.00 34.27 404 LYS A O 1
ATOM 3029 N N . LYS A 1 407 ? 40.809 -36.225 103.731 1.00 29.64 405 LYS A N 1
ATOM 3030 C CA . LYS A 1 407 ? 40.912 -37.174 104.876 1.00 34.02 405 LYS A CA 1
ATOM 3031 C C . LYS A 1 407 ? 39.523 -37.369 105.493 1.00 33.08 405 LYS A C 1
ATOM 3032 O O . LYS A 1 407 ? 39.157 -38.521 105.703 1.00 32.89 405 LYS A O 1
ATOM 3038 N N . LYS A 1 408 ? 38.769 -36.281 105.657 1.00 35.58 406 LYS A N 1
ATOM 3039 C CA . LYS A 1 408 ? 37.445 -36.298 106.336 1.00 39.09 406 LYS A CA 1
ATOM 3040 C C . LYS A 1 408 ? 36.496 -37.203 105.536 1.00 37.39 406 LYS A C 1
ATOM 3041 O O . LYS A 1 408 ? 35.771 -37.995 106.164 1.00 38.92 406 LYS A O 1
ATOM 3047 N N . ALA A 1 409 ? 36.554 -37.146 104.211 1.00 41.80 407 ALA A N 1
ATOM 3048 C CA . ALA A 1 409 ? 35.694 -37.946 103.301 1.00 44.02 407 ALA A CA 1
ATOM 3049 C C . ALA A 1 409 ? 36.104 -39.427 103.285 1.00 44.79 407 ALA A C 1
ATOM 3050 O O . ALA A 1 409 ? 35.240 -40.244 102.969 1.00 43.66 407 ALA A O 1
ATOM 3052 N N . ALA A 1 410 ? 37.364 -39.772 103.584 1.00 35.17 408 ALA A N 1
ATOM 3053 C CA . ALA A 1 410 ? 37.936 -41.110 103.362 1.00 35.92 408 ALA A CA 1
ATOM 3054 C C . ALA A 1 410 ? 38.116 -41.905 104.667 1.00 32.97 408 ALA A C 1
ATOM 3055 O O . ALA A 1 410 ? 38.661 -43.014 104.563 1.00 36.34 408 ALA A O 1
ATOM 3057 N N . THR A 1 411 ? 37.619 -41.432 105.816 1.00 32.87 409 THR A N 1
ATOM 3058 C CA . THR A 1 411 ? 37.896 -42.088 107.126 1.00 38.31 409 THR A CA 1
ATOM 3059 C C . THR A 1 411 ? 37.636 -43.603 107.051 1.00 39.66 409 THR A C 1
ATOM 3060 O O . THR A 1 411 ? 38.528 -44.374 107.424 1.00 37.61 409 THR A O 1
ATOM 3064 N N . ASN A 1 412 ? 36.468 -44.038 106.572 1.00 43.89 410 ASN A N 1
ATOM 3065 C CA . ASN A 1 412 ? 36.081 -45.477 106.623 1.00 44.44 410 ASN A CA 1
ATOM 3066 C C . ASN A 1 412 ? 36.989 -46.348 105.744 1.00 40.46 410 ASN A C 1
ATOM 3067 O O . ASN A 1 412 ? 37.169 -47.524 106.103 1.00 44.83 410 ASN A O 1
ATOM 3072 N N . GLU A 1 413 ? 37.542 -45.803 104.659 1.00 35.13 411 GLU A N 1
ATOM 3073 C CA . GLU A 1 413 ? 38.446 -46.513 103.718 1.00 39.31 411 GLU A CA 1
ATOM 3074 C C . GLU A 1 413 ? 39.929 -46.422 104.121 1.00 36.94 411 GLU A C 1
ATOM 3075 O O . GLU A 1 413 ? 40.717 -47.196 103.590 1.00 40.53 411 GLU A O 1
ATOM 3089 N N . THR A 1 415 ? 43.518 -46.696 106.341 1.00 32.53 413 THR A N 1
ATOM 3090 C CA . THR A 1 415 ? 44.155 -47.763 107.150 1.00 33.43 413 THR A CA 1
ATOM 3091 C C . THR A 1 415 ? 44.318 -47.250 108.588 1.00 31.02 413 THR A C 1
ATOM 3092 O O . THR A 1 415 ? 44.221 -46.022 108.812 1.00 30.87 413 THR A O 1
ATOM 3096 N N . LEU A 1 416 ? 44.516 -48.159 109.530 1.00 32.49 414 LEU A N 1
ATOM 3097 C CA . LEU A 1 416 ? 44.682 -47.758 110.947 1.00 38.23 414 LEU A CA 1
ATOM 3098 C C . LEU A 1 416 ? 45.921 -46.883 111.067 1.00 34.09 414 LEU A C 1
ATOM 3099 O O . LEU A 1 416 ? 45.880 -45.939 111.827 1.00 33.46 414 LEU A O 1
ATOM 3104 N N . HIS A 1 417 ? 46.947 -47.150 110.275 1.00 36.92 415 HIS A N 1
ATOM 3105 C CA . HIS A 1 417 ? 48.208 -46.378 110.348 1.00 41.97 415 HIS A CA 1
ATOM 3106 C C . HIS A 1 417 ? 47.934 -44.956 109.876 1.00 37.05 415 HIS A C 1
ATOM 3107 O O . HIS A 1 417 ? 48.354 -44.033 110.552 1.00 35.26 415 HIS A O 1
ATOM 3114 N N . GLU A 1 418 ? 47.246 -44.795 108.749 1.00 32.27 416 GLU A N 1
ATOM 3115 C CA . GLU A 1 418 ? 46.884 -43.465 108.212 1.00 32.44 416 GLU A CA 1
ATOM 3116 C C . GLU A 1 418 ? 46.024 -42.704 109.228 1.00 29.84 416 GLU A C 1
ATOM 3117 O O . GLU A 1 418 ? 46.272 -41.495 109.459 1.00 28.48 416 GLU A O 1
ATOM 3123 N N . LYS A 1 419 ? 45.052 -43.372 109.842 1.00 27.13 417 LYS A N 1
ATOM 3124 C CA . LYS A 1 419 ? 44.137 -42.687 110.772 1.00 30.06 417 LYS A CA 1
ATOM 3125 C C . LYS A 1 419 ? 44.909 -42.305 112.050 1.00 30.72 417 LYS A C 1
ATOM 3126 O O . LYS A 1 419 ? 44.699 -41.179 112.543 1.00 25.83 417 LYS A O 1
ATOM 3132 N N . ALA A 1 420 ? 45.760 -43.205 112.539 1.00 31.20 418 ALA A N 1
ATOM 3133 C CA . ALA A 1 420 ? 46.543 -43.000 113.785 1.00 33.70 418 ALA A CA 1
ATOM 3134 C C . ALA A 1 420 ? 47.487 -41.815 113.568 1.00 27.83 418 ALA A C 1
ATOM 3135 O O . ALA A 1 420 ? 47.585 -40.944 114.447 1.00 30.49 418 ALA A O 1
ATOM 3137 N N . ARG A 1 421 ? 48.150 -41.744 112.408 1.00 29.69 419 ARG A N 1
ATOM 3138 C CA . ARG A 1 421 ? 49.087 -40.660 112.096 1.00 29.18 419 ARG A CA 1
ATOM 3139 C C . ARG A 1 421 ? 48.329 -39.328 112.134 1.00 30.44 419 ARG A C 1
ATOM 3140 O O . ARG A 1 421 ? 48.825 -38.387 112.728 1.00 26.58 419 ARG A O 1
ATOM 3148 N N . ASP A 1 422 ? 47.114 -39.262 111.599 1.00 30.38 420 ASP A N 1
ATOM 3149 C CA . ASP A 1 422 ? 46.321 -38.018 111.579 1.00 26.83 420 ASP A CA 1
ATOM 3150 C C . ASP A 1 422 ? 45.967 -37.588 113.020 1.00 25.91 420 ASP A C 1
ATOM 3151 O O . ASP A 1 422 ? 46.125 -36.364 113.331 1.00 30.39 420 ASP A O 1
ATOM 3156 N N . ILE A 1 423 ? 45.523 -38.527 113.851 1.00 28.78 421 ILE A N 1
ATOM 3157 C CA . ILE A 1 423 ? 45.084 -38.247 115.249 1.00 29.90 421 ILE A CA 1
ATOM 3158 C C . ILE A 1 423 ? 46.305 -37.739 116.040 1.00 30.27 421 ILE A C 1
ATOM 3159 O O . ILE A 1 423 ? 46.193 -36.705 116.715 1.00 28.65 421 ILE A O 1
ATOM 3164 N N . LEU A 1 424 ? 47.458 -38.366 115.813 1.00 29.84 422 LEU A N 1
ATOM 3165 C CA . LEU A 1 424 ? 48.715 -38.006 116.483 1.00 31.57 422 LEU A CA 1
ATOM 3166 C C . LEU A 1 424 ? 49.238 -36.651 116.033 1.00 32.56 422 LEU A C 1
ATOM 3167 O O . LEU A 1 424 ? 49.711 -35.922 116.901 1.00 32.13 422 LEU A O 1
ATOM 3172 N N A GLN A 1 425 ? 49.115 -36.306 114.747 0.50 32.42 423 GLN A N 1
ATOM 3173 N N B GLN A 1 425 ? 49.131 -36.308 114.743 0.50 33.80 423 GLN A N 1
ATOM 3174 C CA A GLN A 1 425 ? 49.455 -34.959 114.227 0.50 30.83 423 GLN A CA 1
ATOM 3175 C CA B GLN A 1 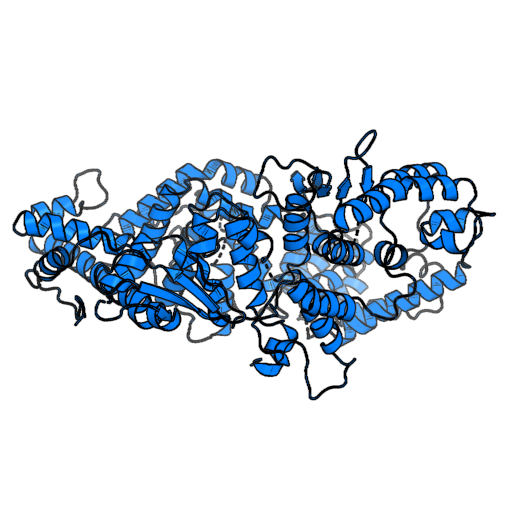425 ? 49.447 -34.952 114.228 0.50 33.18 423 GLN A CA 1
ATOM 3176 C C A GLN A 1 425 ? 48.658 -33.891 114.994 0.50 30.53 423 GLN A C 1
ATOM 3177 C C B GLN A 1 425 ? 48.661 -33.897 115.017 0.50 31.76 423 GLN A C 1
ATOM 3178 O O A GLN A 1 425 ? 49.259 -32.873 115.406 0.50 29.27 423 GLN A O 1
ATOM 3179 O O B GLN A 1 425 ? 49.265 -32.889 115.445 0.50 30.15 423 GLN A O 1
ATOM 3190 N N . TYR A 1 426 ? 47.362 -34.120 115.176 1.00 29.76 424 TYR A N 1
ATOM 3191 C CA . TYR A 1 426 ? 46.471 -33.181 115.874 1.00 31.36 424 TYR A CA 1
ATOM 3192 C C . TYR A 1 426 ? 46.963 -33.020 117.328 1.00 30.42 424 TYR A C 1
ATOM 3193 O O . TYR A 1 426 ? 47.146 -31.894 117.783 1.00 31.97 424 TYR A O 1
ATOM 3202 N N . VAL A 1 427 ? 47.172 -34.120 118.031 1.00 34.76 425 VAL A N 1
ATOM 3203 C CA . VAL A 1 427 ? 47.595 -34.028 119.458 1.00 34.62 425 VAL A CA 1
ATOM 3204 C C . VAL A 1 427 ? 48.954 -33.330 119.505 1.00 33.73 425 VAL A C 1
ATOM 3205 O O . VAL A 1 427 ? 49.081 -32.406 120.311 1.00 37.55 425 VAL A O 1
ATOM 3209 N N . ASN A 1 428 ? 49.925 -33.765 118.689 1.00 31.87 426 ASN A N 1
ATOM 3210 C CA . ASN A 1 428 ? 51.314 -33.232 118.650 1.00 36.10 426 ASN A CA 1
ATOM 3211 C C . ASN A 1 428 ? 51.272 -31.714 118.415 1.00 39.28 426 ASN A C 1
ATOM 3212 O O . ASN A 1 428 ? 51.966 -30.966 119.162 1.00 33.84 426 ASN A O 1
ATOM 3217 N N . GLU A 1 429 ? 50.451 -31.239 117.468 1.00 37.69 427 GLU A N 1
ATOM 3218 C CA . GLU A 1 429 ? 50.423 -29.802 117.100 1.00 37.59 427 GLU A CA 1
ATOM 3219 C C . GLU A 1 429 ? 49.734 -29.011 118.238 1.00 35.23 427 GLU A C 1
ATOM 3220 O O . GLU A 1 429 ? 49.982 -27.843 118.322 1.00 37.88 427 GLU A O 1
ATOM 3226 N N . ASN A 1 430 ? 49.039 -29.651 119.160 1.00 34.43 428 ASN A N 1
ATOM 3227 C CA . ASN A 1 430 ? 48.435 -29.010 120.359 1.00 38.01 428 ASN A CA 1
ATOM 3228 C C . ASN A 1 430 ? 49.266 -29.230 121.640 1.00 39.05 428 ASN A C 1
ATOM 3229 O O . ASN A 1 430 ? 48.736 -28.956 122.734 1.00 40.71 428 ASN A O 1
ATOM 3234 N N . CYS A 1 431 ? 50.517 -29.662 121.532 1.00 39.33 429 CYS A N 1
ATOM 3235 C CA . CYS A 1 431 ? 51.385 -29.958 122.700 1.00 44.01 429 CYS A CA 1
ATOM 3236 C C . CYS A 1 431 ? 52.363 -28.814 122.931 1.00 47.73 429 CYS A C 1
ATOM 3237 O O . CYS A 1 431 ? 53.016 -28.402 121.951 1.00 48.08 429 CYS A O 1
ATOM 3240 N N . THR A 1 432 ? 52.497 -28.374 124.184 1.00 50.32 430 THR A N 1
ATOM 3241 C CA . THR A 1 432 ? 53.476 -27.341 124.615 1.00 53.37 430 THR A CA 1
ATOM 3242 C C . THR A 1 432 ? 54.852 -27.768 124.092 1.00 49.60 430 THR A C 1
ATOM 3243 O O . THR A 1 432 ? 55.498 -26.983 123.376 1.00 53.79 430 THR A O 1
ATOM 3247 N N . ARG A 1 433 ? 55.251 -28.995 124.408 1.00 52.27 431 ARG A N 1
ATOM 3248 C CA . ARG A 1 433 ? 56.518 -29.622 123.954 1.00 53.18 431 ARG A CA 1
ATOM 3249 C C . ARG A 1 433 ? 56.099 -30.818 123.098 1.00 44.39 431 ARG A C 1
ATOM 3250 O O . ARG A 1 433 ? 55.207 -31.544 123.541 1.00 37.02 431 ARG A O 1
ATOM 3258 N N . SER A 1 434 ? 56.674 -30.939 121.911 1.00 40.22 432 SER A N 1
ATOM 3259 C CA . SER A 1 434 ? 56.318 -31.970 120.900 1.00 44.40 432 SER A CA 1
ATOM 3260 C C . SER A 1 434 ? 56.594 -33.344 121.490 1.00 43.41 432 SER A C 1
ATOM 3261 O O . SER A 1 434 ? 57.520 -33.440 122.333 1.00 40.54 432 SER A O 1
ATOM 3264 N N . PHE A 1 435 ? 55.851 -34.368 121.062 1.00 33.86 433 PHE A N 1
ATOM 3265 C CA . PHE A 1 435 ? 56.196 -35.782 121.374 1.00 32.39 433 PHE A CA 1
ATOM 3266 C C . PHE A 1 435 ? 57.700 -36.059 121.169 1.00 34.00 433 PHE A C 1
ATOM 3267 O O . PHE A 1 435 ? 58.333 -35.631 120.188 1.00 29.06 433 PHE A O 1
ATOM 3275 N N . ASN A 1 436 ? 58.298 -36.789 122.121 1.00 34.73 434 ASN A N 1
ATOM 3276 C CA . ASN A 1 436 ? 59.572 -37.527 121.854 1.00 36.55 434 ASN A CA 1
ATOM 3277 C C . ASN A 1 436 ? 59.220 -38.811 121.095 1.00 30.80 434 ASN A C 1
ATOM 3278 O O . ASN A 1 436 ? 58.061 -39.248 121.086 1.00 30.46 434 ASN A O 1
ATOM 3283 N N . PRO A 1 437 ? 60.202 -39.475 120.444 1.00 37.27 435 PRO A N 1
ATOM 3284 C CA . PRO A 1 437 ? 59.963 -40.744 119.736 1.00 36.51 435 PRO A CA 1
ATOM 3285 C C . PRO A 1 437 ? 59.260 -41.841 120.555 1.00 37.17 435 PRO A C 1
ATOM 3286 O O . PRO A 1 437 ? 58.357 -42.500 120.071 1.00 31.60 435 PRO A O 1
ATOM 3290 N N . GLY A 1 438 ? 59.608 -41.967 121.834 1.00 35.37 436 GLY A N 1
ATOM 3291 C CA . GLY A 1 438 ? 58.967 -42.935 122.739 1.00 31.36 436 GLY A CA 1
ATOM 3292 C C . GLY A 1 438 ? 57.494 -42.691 122.962 1.00 27.67 436 GLY A C 1
ATOM 3293 O O . GLY A 1 438 ? 56.694 -43.684 122.945 1.00 32.88 436 GLY A O 1
ATOM 3294 N N . GLU A 1 439 ? 57.140 -41.433 123.209 1.00 35.05 437 GLU A N 1
ATOM 3295 C CA . GLU A 1 439 ? 55.751 -41.002 123.453 1.00 33.07 437 GLU A CA 1
ATOM 3296 C C . GLU A 1 439 ? 54.933 -41.276 122.189 1.00 30.47 437 GLU A C 1
ATOM 3297 O O . GLU A 1 439 ? 53.852 -41.831 122.299 1.00 28.35 437 GLU A O 1
ATOM 3303 N N . TYR A 1 440 ? 55.479 -40.919 121.037 1.00 33.59 438 TYR A N 1
ATOM 3304 C CA . TYR A 1 440 ? 54.792 -41.106 119.739 1.00 32.74 438 TYR A CA 1
ATOM 3305 C C . TYR A 1 440 ? 54.501 -42.590 119.532 1.00 27.45 438 TYR A C 1
ATOM 3306 O O . TYR A 1 440 ? 53.339 -42.947 119.361 1.00 26.45 438 TYR A O 1
ATOM 3315 N N . ASN A 1 441 ? 55.533 -43.425 119.568 1.00 29.98 439 ASN A N 1
ATOM 3316 C CA . ASN A 1 441 ? 55.477 -44.903 119.422 1.00 30.87 439 ASN A CA 1
ATOM 3317 C C . ASN A 1 441 ? 54.422 -45.500 120.369 1.00 30.46 439 ASN A C 1
ATOM 3318 O O . ASN A 1 441 ? 53.530 -46.233 119.927 1.00 28.23 439 ASN A O 1
ATOM 3323 N N . ARG A 1 442 ? 54.447 -45.086 121.627 1.00 33.17 440 ARG A N 1
ATOM 3324 C CA . ARG A 1 442 ? 53.511 -45.644 122.625 1.00 33.05 440 ARG A CA 1
ATOM 3325 C C . ARG A 1 442 ? 52.075 -45.343 122.223 1.00 28.97 440 ARG A C 1
ATOM 3326 O O . ARG A 1 442 ? 51.241 -46.24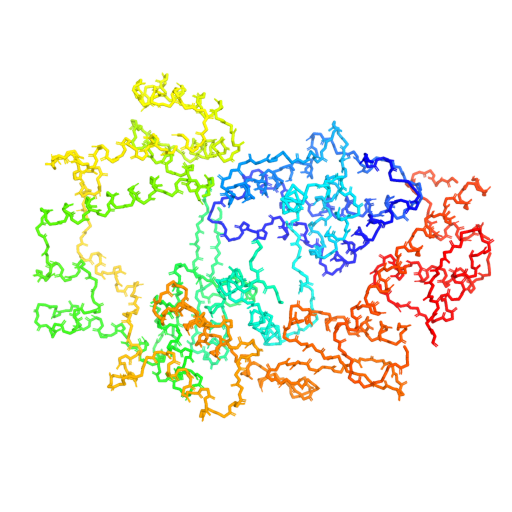5 122.334 1.00 30.72 440 ARG A O 1
ATOM 3334 N N . LEU A 1 443 ? 51.789 -44.104 121.839 1.00 32.40 441 LEU A N 1
ATOM 3335 C CA . LEU A 1 443 ? 50.398 -43.722 121.461 1.00 33.30 441 LEU A CA 1
ATOM 3336 C C . LEU A 1 443 ? 50.000 -44.387 120.129 1.00 31.32 441 LEU A C 1
ATOM 3337 O O . LEU A 1 443 ? 48.834 -44.840 120.011 1.00 29.84 441 LEU A O 1
ATOM 3342 N N . LEU A 1 444 ? 50.899 -44.422 119.145 1.00 31.81 442 LEU A N 1
ATOM 3343 C CA . LEU A 1 444 ? 50.668 -45.147 117.847 1.00 32.18 442 LEU A CA 1
ATOM 3344 C C . LEU A 1 444 ? 50.273 -46.619 118.090 1.00 30.15 442 LEU A C 1
ATOM 3345 O O . LEU A 1 444 ? 49.249 -47.061 117.542 1.00 29.42 442 LEU A O 1
ATOM 3350 N N . VAL A 1 445 ? 51.000 -47.330 118.953 1.00 31.77 443 VAL A N 1
ATOM 3351 C CA . VAL A 1 445 ? 50.717 -48.738 119.336 1.00 37.87 443 VAL A CA 1
ATOM 3352 C C . VAL A 1 445 ? 49.306 -48.823 119.923 1.00 36.87 443 VAL A C 1
ATOM 3353 O O . VAL A 1 445 ? 48.589 -49.756 119.530 1.00 34.50 443 VAL A O 1
ATOM 3357 N N . CYS A 1 446 ? 48.898 -47.901 120.800 1.00 35.21 444 CYS A N 1
ATOM 3358 C CA . CYS A 1 446 ? 47.499 -47.897 121.332 1.00 35.21 444 CYS A CA 1
ATOM 3359 C C . CYS A 1 446 ? 46.483 -47.803 120.199 1.00 38.08 444 CYS A C 1
ATOM 3360 O O . CYS A 1 446 ? 45.527 -48.613 120.206 1.00 40.26 444 CYS A O 1
ATOM 3363 N N . LEU A 1 447 ? 46.674 -46.847 119.279 1.00 37.92 445 LEU A N 1
ATOM 3364 C CA . LEU A 1 447 ? 45.648 -46.534 118.240 1.00 37.97 445 LEU A CA 1
ATOM 3365 C C . LEU A 1 447 ? 45.555 -47.689 117.254 1.00 37.32 445 LEU A C 1
ATOM 3366 O O . LEU A 1 447 ? 44.413 -48.080 116.903 1.00 42.34 445 LEU A O 1
ATOM 3371 N N . VAL A 1 448 ? 46.699 -48.254 116.865 1.00 39.58 446 VAL A N 1
ATOM 3372 C CA . VAL A 1 448 ? 46.746 -49.344 115.848 1.00 37.81 446 VAL A CA 1
ATOM 3373 C C . VAL A 1 448 ? 46.154 -50.617 116.445 1.00 39.05 446 VAL A C 1
ATOM 3374 O O . VAL A 1 448 ? 45.466 -51.345 115.687 1.00 41.05 446 VAL A O 1
ATOM 3378 N N . GLY A 1 449 ? 46.339 -50.824 117.746 1.00 39.96 447 GLY A N 1
ATOM 3379 C CA . GLY A 1 449 ? 45.888 -52.005 118.510 1.00 45.04 447 GLY A CA 1
ATOM 3380 C C . GLY A 1 449 ? 44.434 -51.926 118.972 1.00 47.42 447 GLY A C 1
ATOM 3381 O O . GLY A 1 449 ? 44.043 -52.847 119.725 1.00 48.20 447 GLY A O 1
ATOM 3382 N N . LYS A 1 450 ? 43.652 -50.932 118.521 1.00 46.05 448 LYS A N 1
ATOM 3383 C CA . LYS A 1 450 ? 42.255 -50.649 118.974 1.00 55.55 448 LYS A CA 1
ATOM 3384 C C . LYS A 1 450 ? 42.185 -50.537 120.511 1.00 59.39 448 LYS A C 1
ATOM 3385 O O . LYS A 1 450 ? 41.199 -51.016 121.132 1.00 60.51 448 LYS A O 1
ATOM 3391 N N . ASP A 1 451 ? 43.182 -49.923 121.133 1.00 55.63 449 ASP A N 1
ATOM 3392 C CA . ASP A 1 451 ? 43.231 -49.776 122.609 1.00 56.19 449 ASP A CA 1
ATOM 3393 C C . ASP A 1 451 ? 42.867 -48.324 122.928 1.00 57.18 449 ASP A C 1
ATOM 3394 O O . ASP A 1 451 ? 43.773 -47.521 123.270 1.00 51.98 449 ASP A O 1
ATOM 3399 N N . VAL A 1 452 ? 41.592 -47.985 122.756 1.00 50.78 450 VAL A N 1
ATOM 3400 C CA . VAL A 1 452 ? 41.114 -46.572 122.848 1.00 56.27 450 VAL A CA 1
ATOM 3401 C C . VAL A 1 452 ? 41.163 -46.133 124.316 1.00 52.41 450 VAL A C 1
ATOM 3402 O O . VAL A 1 452 ? 41.447 -44.936 124.530 1.00 46.99 450 VAL A O 1
ATOM 3406 N N . GLU A 1 453 ? 40.930 -47.065 125.255 1.00 53.02 451 GLU A N 1
ATOM 3407 C CA . GLU A 1 453 ? 41.055 -46.862 126.732 1.00 58.67 451 GLU A CA 1
ATOM 3408 C C . GLU A 1 453 ? 42.467 -46.355 127.038 1.00 49.77 451 GLU A C 1
ATOM 3409 O O . GLU A 1 453 ? 42.596 -45.325 127.723 1.00 44.00 451 GLU A O 1
ATOM 3415 N N . ASN A 1 454 ? 43.481 -47.072 126.555 1.00 42.93 452 ASN A N 1
ATOM 3416 C CA . ASN A 1 454 ? 44.894 -46.748 126.848 1.00 47.55 452 ASN A CA 1
ATOM 3417 C C . ASN A 1 454 ? 45.269 -45.462 126.111 1.00 42.66 452 ASN A C 1
ATOM 3418 O O . ASN A 1 454 ? 46.054 -44.673 126.674 1.00 36.57 452 ASN A O 1
ATOM 3423 N N . PHE A 1 455 ? 44.689 -45.193 124.936 1.00 41.81 453 PHE A N 1
ATOM 3424 C CA . PHE A 1 455 ? 44.957 -43.920 124.233 1.00 39.37 453 PHE A CA 1
ATOM 3425 C C . PHE A 1 455 ? 44.400 -42.767 125.084 1.00 35.46 453 PHE A C 1
ATOM 3426 O O . PHE A 1 455 ? 45.075 -41.728 125.259 1.00 32.60 453 PHE A O 1
ATOM 3434 N N . GLN A 1 456 ? 43.169 -42.921 125.567 1.00 41.88 454 GLN A N 1
ATOM 3435 C CA . GLN A 1 456 ? 42.513 -41.872 126.401 1.00 41.66 454 GLN A CA 1
ATOM 3436 C C . GLN A 1 456 ? 43.271 -41.746 127.740 1.00 36.47 454 GLN A C 1
ATOM 3437 O O . GLN A 1 456 ? 43.456 -40.631 128.158 1.00 39.72 454 GLN A O 1
ATOM 3443 N N . ALA A 1 457 ? 43.809 -42.816 128.329 1.00 37.01 455 ALA A N 1
ATOM 3444 C CA . ALA A 1 457 ? 44.673 -42.693 129.538 1.00 39.99 455 ALA A CA 1
ATOM 3445 C C . ALA A 1 457 ? 45.924 -41.877 129.187 1.00 36.04 455 ALA A C 1
ATOM 3446 O O . ALA A 1 457 ? 46.385 -41.089 130.026 1.00 34.86 455 ALA A O 1
ATOM 3448 N N . GLY A 1 458 ? 46.442 -42.041 127.969 1.00 35.09 456 GLY A N 1
ATOM 3449 C CA . GLY A 1 458 ? 47.569 -41.248 127.444 1.00 36.73 456 GLY A CA 1
ATOM 3450 C C . GLY A 1 458 ? 47.225 -39.779 127.345 1.00 33.46 456 GLY A C 1
ATOM 3451 O O . GLY A 1 458 ? 47.980 -38.969 127.814 1.00 34.50 456 GLY A O 1
ATOM 3452 N N . LEU A 1 459 ? 46.072 -39.439 126.772 1.00 35.50 457 LEU A N 1
ATOM 3453 C CA . LEU A 1 459 ? 45.629 -38.028 126.729 1.00 36.85 457 LEU A CA 1
ATOM 3454 C C . LEU A 1 459 ? 45.502 -37.491 128.177 1.00 35.43 457 LEU A C 1
ATOM 3455 O O . LEU A 1 459 ? 45.953 -36.385 128.409 1.00 35.87 457 LEU A O 1
ATOM 3460 N N . LYS A 1 460 ? 44.976 -38.280 129.117 1.00 36.45 458 LYS A N 1
ATOM 3461 C CA . LYS A 1 460 ? 44.805 -37.805 130.521 1.00 38.09 458 LYS A CA 1
ATOM 3462 C C . LYS A 1 460 ? 46.183 -37.425 131.067 1.00 32.00 458 LYS A C 1
ATOM 3463 O O . LYS A 1 460 ? 46.324 -36.370 131.684 1.00 34.66 458 LYS A O 1
ATOM 3469 N N . ARG A 1 461 ? 47.193 -38.234 130.797 1.00 38.55 459 ARG A N 1
ATOM 3470 C CA . ARG A 1 461 ? 48.574 -37.988 131.300 1.00 37.49 459 ARG A CA 1
ATOM 3471 C C . ARG A 1 461 ? 49.141 -36.705 130.691 1.00 39.78 459 ARG A C 1
ATOM 3472 O O . ARG A 1 461 ? 49.817 -35.961 131.420 1.00 37.89 459 ARG A O 1
ATOM 3480 N N . LEU A 1 462 ? 48.931 -36.467 129.388 1.00 37.76 460 LEU A N 1
ATOM 3481 C CA . LEU A 1 462 ? 49.323 -35.204 128.731 1.00 34.80 460 LEU A CA 1
ATOM 3482 C C . LEU A 1 462 ? 48.581 -34.029 129.396 1.00 33.91 460 LEU A C 1
ATOM 3483 O O . LEU A 1 462 ? 49.214 -32.988 129.592 1.00 33.31 460 LEU A O 1
ATOM 3488 N N . GLN A 1 463 ? 47.285 -34.174 129.681 1.00 37.29 461 GLN A N 1
ATOM 3489 C CA . GLN A 1 463 ? 46.506 -33.116 130.362 1.00 42.54 461 GLN A CA 1
ATOM 3490 C C . GLN A 1 463 ? 47.081 -32.836 131.764 1.00 44.77 461 GLN A C 1
ATOM 3491 O O . GLN A 1 463 ? 47.356 -31.665 132.043 1.00 45.57 461 GLN A O 1
ATOM 3497 N N . LEU A 1 464 ? 47.227 -33.856 132.615 1.00 47.56 462 LEU A N 1
ATOM 3498 C CA . LEU A 1 464 ? 47.791 -33.697 133.995 1.00 46.41 462 LEU A CA 1
ATOM 3499 C C . LEU A 1 464 ? 49.195 -33.076 133.938 1.00 44.50 462 LEU A C 1
ATOM 3500 O O . LEU A 1 464 ? 49.544 -32.341 134.879 1.00 43.34 462 LEU A O 1
ATOM 3505 N N . ALA A 1 465 ? 49.980 -33.340 132.884 1.00 40.42 463 ALA A N 1
ATOM 3506 C CA . ALA A 1 465 ? 51.298 -32.715 132.648 1.00 38.84 463 ALA A CA 1
ATOM 3507 C C . ALA A 1 465 ? 51.178 -31.304 132.064 1.00 39.25 463 ALA A C 1
ATOM 3508 O O . ALA A 1 465 ? 52.220 -30.676 131.840 1.00 45.87 463 ALA A O 1
ATOM 3510 N N . GLU A 1 466 ? 49.968 -30.808 131.784 1.00 41.07 464 GLU A N 1
ATOM 3511 C CA . GLU A 1 466 ? 49.749 -29.450 131.239 1.00 43.88 464 GLU A CA 1
ATOM 3512 C C . GLU A 1 466 ? 50.425 -29.370 129.862 1.00 43.76 464 GLU A C 1
ATOM 3513 O O . GLU A 1 466 ? 50.886 -28.299 129.466 1.00 40.36 464 GLU A O 1
ATOM 3515 N N . ARG A 1 467 ? 50.542 -30.484 129.144 1.00 44.59 465 ARG A N 1
ATOM 3516 C CA . ARG A 1 467 ? 51.090 -30.438 127.759 1.00 42.37 465 ARG A CA 1
ATOM 3517 C C . ARG A 1 467 ? 50.000 -30.089 126.752 1.00 35.45 465 ARG A C 1
ATOM 3518 O O . ARG A 1 467 ? 50.322 -29.434 125.765 1.00 46.18 465 ARG A O 1
ATOM 3526 N N . ILE A 1 468 ? 48.791 -30.556 126.996 1.00 39.66 466 ILE A N 1
ATOM 3527 C CA . ILE A 1 468 ? 47.576 -30.164 126.238 1.00 43.26 466 ILE A CA 1
ATOM 3528 C C . ILE A 1 468 ? 46.600 -29.555 127.240 1.00 47.18 466 ILE A C 1
ATOM 3529 O O . ILE A 1 468 ? 46.639 -29.975 128.424 1.00 43.02 466 ILE A O 1
ATOM 3534 N N . ASP A 1 469 ? 45.726 -28.660 126.789 1.00 48.94 467 ASP A N 1
ATOM 3535 C CA . ASP A 1 469 ? 44.716 -28.043 127.687 1.00 55.74 467 ASP A CA 1
ATOM 3536 C C . ASP A 1 469 ? 43.495 -28.960 127.755 1.00 59.26 467 ASP A C 1
ATOM 3537 O O . ASP A 1 469 ? 43.423 -29.934 126.960 1.00 57.53 467 ASP A O 1
ATOM 3542 N N . GLY A 1 470 ? 42.561 -28.643 128.658 1.00 51.82 468 GLY A N 1
ATOM 3543 C CA . GLY A 1 470 ? 41.378 -29.474 128.941 1.00 51.21 468 GLY A CA 1
ATOM 3544 C C . GLY A 1 470 ? 40.476 -29.629 127.721 1.00 52.66 468 GLY A C 1
ATOM 3545 O O . GLY A 1 470 ? 39.840 -30.680 127.603 1.00 55.89 468 GLY A O 1
ATOM 3546 N N . ARG A 1 471 ? 40.417 -28.623 126.847 1.00 54.94 469 ARG A N 1
ATOM 3547 C CA . ARG A 1 471 ? 39.604 -28.662 125.596 1.00 62.53 469 ARG A CA 1
ATOM 3548 C C . ARG A 1 471 ? 40.057 -29.866 124.742 1.00 57.85 469 ARG A C 1
ATOM 3549 O O . ARG A 1 471 ? 39.192 -30.714 124.372 1.00 52.88 469 ARG A O 1
ATOM 3557 N N . VAL A 1 472 ? 41.367 -30.003 124.503 1.00 58.17 470 VAL A N 1
ATOM 3558 C CA . VAL A 1 472 ? 41.937 -31.061 123.611 1.00 50.13 470 VAL A CA 1
ATOM 3559 C C . VAL A 1 472 ? 41.635 -32.434 124.218 1.00 53.51 470 VAL A C 1
ATOM 3560 O O . VAL A 1 472 ? 41.078 -33.299 123.498 1.00 45.96 470 VAL A O 1
ATOM 3564 N N . TYR A 1 473 ? 41.862 -32.623 125.521 1.00 53.42 471 TYR A N 1
ATOM 3565 C CA . TYR A 1 473 ? 41.513 -33.892 126.210 1.00 49.12 471 TYR A CA 1
ATOM 3566 C C . TYR A 1 473 ? 40.016 -34.175 126.020 1.00 51.26 471 TYR A C 1
ATOM 3567 O O . TYR A 1 473 ? 39.592 -35.343 125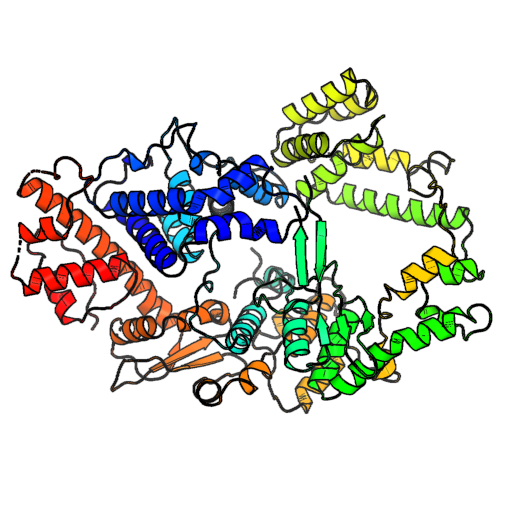.776 1.00 53.83 471 TYR A O 1
ATOM 3576 N N . SER A 1 474 ? 39.218 -33.118 126.150 1.00 54.36 472 SER A N 1
ATOM 3577 C CA . SER A 1 474 ? 37.739 -33.177 126.249 1.00 60.02 472 SER A CA 1
ATOM 3578 C C . SER A 1 474 ? 37.092 -33.513 124.889 1.00 61.88 472 SER A C 1
ATOM 3579 O O . SER A 1 474 ? 36.050 -34.226 124.891 1.00 58.88 472 SER A O 1
ATOM 3582 N N . ILE A 1 475 ? 37.652 -33.054 123.760 1.00 60.65 473 ILE A N 1
ATOM 3583 C CA . ILE A 1 475 ? 37.003 -33.288 122.429 1.00 58.87 473 ILE A CA 1
ATOM 3584 C C . ILE A 1 475 ? 37.009 -34.791 122.114 1.00 51.54 473 ILE A C 1
ATOM 3585 O O . ILE A 1 475 ? 36.230 -35.209 121.256 1.00 50.08 473 ILE A O 1
ATOM 3590 N N . PHE A 1 476 ? 37.866 -35.574 122.766 1.00 49.76 474 PHE A N 1
ATOM 3591 C CA . PHE A 1 476 ? 37.981 -37.038 122.546 1.00 54.86 474 PHE A CA 1
ATOM 3592 C C . PHE A 1 476 ? 37.095 -37.812 123.522 1.00 68.25 474 PHE A C 1
ATOM 3593 O O . PHE A 1 476 ? 36.800 -38.969 123.213 1.00 67.25 474 PHE A O 1
ATOM 3601 N N . ALA A 1 477 ? 36.698 -37.198 124.643 1.00 83.23 475 ALA A N 1
ATOM 3602 C CA . ALA A 1 477 ? 35.860 -37.806 125.707 1.00 88.88 475 ALA A CA 1
ATOM 3603 C C . ALA A 1 477 ? 34.590 -38.436 125.112 1.00 85.41 475 ALA A C 1
ATOM 3604 O O . ALA A 1 477 ? 34.260 -39.566 125.522 1.00 90.57 475 ALA A O 1
ATOM 3606 N N . GLN A 1 478 ? 33.936 -37.772 124.151 1.00 76.32 476 GLN A N 1
ATOM 3607 C CA . GLN A 1 478 ? 32.659 -38.244 123.544 1.00 79.94 476 GLN A CA 1
ATOM 3608 C C . GLN A 1 478 ? 32.880 -39.314 122.457 1.00 79.06 476 GLN A C 1
ATOM 3609 O O . GLN A 1 478 ? 31.870 -39.760 121.894 1.00 78.33 476 GLN A O 1
ATOM 3615 N N . THR A 1 479 ? 34.115 -39.736 122.160 1.00 71.38 477 THR A N 1
ATOM 3616 C CA . THR A 1 479 ? 34.423 -40.753 121.107 1.00 67.92 477 THR A CA 1
ATOM 3617 C C . THR A 1 479 ? 34.824 -42.083 121.753 1.00 63.10 477 THR A C 1
ATOM 3618 O O . THR A 1 479 ? 35.407 -42.058 122.858 1.00 72.17 477 THR A O 1
ATOM 3622 N N . SER A 1 480 ? 34.542 -43.198 121.081 1.00 58.04 478 SER A N 1
ATOM 3623 C CA . SER A 1 480 ? 34.945 -44.551 121.537 1.00 63.36 478 SER A CA 1
ATOM 3624 C C . SER A 1 480 ? 35.662 -45.344 120.437 1.00 61.51 478 SER A C 1
ATOM 3625 O O . SER A 1 480 ? 36.101 -46.459 120.759 1.00 59.16 478 SER A O 1
ATOM 3628 N N . THR A 1 481 ? 35.772 -44.829 119.202 1.00 56.16 479 THR A N 1
ATOM 3629 C CA . THR A 1 481 ? 36.340 -45.580 118.044 1.00 50.55 479 THR A CA 1
ATOM 3630 C C . THR A 1 481 ? 37.365 -44.728 117.303 1.00 45.42 479 THR A C 1
ATOM 3631 O O . THR A 1 481 ? 37.253 -43.491 117.342 1.00 42.70 479 THR A O 1
ATOM 3635 N N . ILE A 1 482 ? 38.287 -45.392 116.598 1.00 43.43 480 ILE A N 1
ATOM 3636 C CA . ILE A 1 482 ? 39.348 -44.718 115.800 1.00 45.17 480 ILE A CA 1
ATOM 3637 C C . ILE A 1 482 ? 38.650 -43.803 114.792 1.00 38.90 480 ILE A C 1
ATOM 3638 O O . ILE A 1 482 ? 39.110 -42.684 114.613 1.00 36.73 480 ILE A O 1
ATOM 3643 N N . ASN A 1 483 ? 37.580 -44.288 114.165 1.00 41.52 481 ASN A N 1
ATOM 3644 C CA . ASN A 1 483 ? 36.907 -43.555 113.065 1.00 43.46 481 ASN A CA 1
ATOM 3645 C C . ASN A 1 483 ? 36.302 -42.268 113.631 1.00 42.07 481 ASN A C 1
ATOM 3646 O O . ASN A 1 483 ? 36.458 -41.242 112.979 1.00 40.01 481 ASN A O 1
ATOM 3651 N N . GLU A 1 484 ? 35.699 -42.327 114.821 1.00 44.86 482 GLU A N 1
ATOM 3652 C CA . GLU A 1 484 ? 35.071 -41.162 115.493 1.00 42.36 482 GLU A CA 1
ATOM 3653 C C . GLU A 1 484 ? 36.152 -40.143 115.826 1.00 39.09 482 GLU A C 1
ATOM 3654 O O . GLU A 1 484 ? 35.957 -38.941 115.561 1.00 39.41 482 GLU A O 1
ATOM 3668 N N . HIS A 1 486 ? 38.979 -39.846 114.383 1.00 37.87 484 HIS A N 1
ATOM 3669 C CA . HIS A 1 486 ? 39.564 -39.312 113.131 1.00 33.88 484 HIS A CA 1
ATOM 3670 C C . HIS A 1 486 ? 38.682 -38.161 112.597 1.00 33.21 484 HIS A C 1
ATOM 3671 O O . HIS A 1 486 ? 39.219 -37.135 112.130 1.00 30.67 484 HIS A O 1
ATOM 3678 N N . GLN A 1 487 ? 37.364 -38.317 112.699 1.00 36.73 485 GLN A N 1
ATOM 3679 C CA . GLN A 1 487 ? 36.394 -37.291 112.220 1.00 38.66 485 GLN A CA 1
ATOM 3680 C C . GLN A 1 487 ? 36.524 -36.024 113.068 1.00 35.97 485 GLN A C 1
ATOM 3681 O O . GLN A 1 487 ? 36.530 -34.936 112.506 1.00 39.01 485 GLN A O 1
ATOM 3687 N N . VAL A 1 488 ? 36.595 -36.190 114.382 1.00 34.90 486 VAL A N 1
ATOM 3688 C CA . VAL A 1 488 ? 36.743 -35.073 115.344 1.00 40.40 486 VAL A CA 1
ATOM 3689 C C . VAL A 1 488 ? 37.998 -34.305 114.959 1.00 39.48 486 VAL A C 1
ATOM 3690 O O . VAL A 1 488 ? 37.971 -33.073 114.892 1.00 34.22 486 VAL A O 1
ATOM 3694 N N . VAL A 1 489 ? 39.075 -35.012 114.656 1.00 37.69 487 VAL A N 1
ATOM 3695 C CA . VAL A 1 489 ? 40.353 -34.326 114.355 1.00 32.74 487 VAL A CA 1
ATOM 3696 C C . VAL A 1 489 ? 40.254 -33.551 113.035 1.00 32.26 487 VAL A C 1
ATOM 3697 O O . VAL A 1 489 ? 40.749 -32.424 112.957 1.00 33.25 487 VAL A O 1
ATOM 3701 N N . CYS A 1 490 ? 39.722 -34.174 111.996 1.00 33.72 488 CYS A N 1
ATOM 3702 C CA . CYS A 1 490 ? 39.467 -33.515 110.693 1.00 33.33 488 CYS A CA 1
ATOM 3703 C C . CYS A 1 490 ? 38.643 -32.220 110.906 1.00 33.34 488 CYS A C 1
ATOM 3704 O O . CYS A 1 490 ? 39.062 -31.179 110.420 1.00 34.59 488 CYS A O 1
ATOM 3707 N N . ASP A 1 491 ? 37.590 -32.279 111.721 1.00 38.53 489 ASP A N 1
ATOM 3708 C CA . ASP A 1 491 ? 36.707 -31.118 112.033 1.00 39.91 489 ASP A CA 1
ATOM 3709 C C . ASP A 1 491 ? 37.502 -30.024 112.754 1.00 39.72 489 ASP A C 1
ATOM 3710 O O . ASP A 1 491 ? 37.424 -28.869 112.321 1.00 37.96 489 ASP A O 1
ATOM 3715 N N . GLN A 1 492 ? 38.336 -30.361 113.741 1.00 38.74 490 GLN A N 1
ATOM 3716 C CA . GLN A 1 492 ? 39.092 -29.331 114.506 1.00 36.84 490 GLN A CA 1
ATOM 3717 C C . GLN A 1 492 ? 40.089 -28.632 113.595 1.00 33.16 490 GLN A C 1
ATOM 3718 O O . GLN A 1 492 ? 40.277 -27.399 113.708 1.00 37.92 490 GLN A O 1
ATOM 3724 N N . ILE A 1 493 ? 40.752 -29.392 112.732 1.00 35.92 491 ILE A N 1
ATOM 3725 C CA . ILE A 1 493 ? 41.795 -28.850 111.830 1.00 32.77 491 ILE A CA 1
ATOM 3726 C C . ILE A 1 493 ? 41.128 -27.961 110.768 1.00 29.38 491 ILE A C 1
ATOM 3727 O O . ILE A 1 493 ? 41.693 -26.904 110.473 1.00 31.87 491 ILE A O 1
ATOM 3732 N N . LEU A 1 494 ? 40.051 -28.410 110.153 1.00 34.67 492 LEU A N 1
ATOM 3733 C CA . LEU A 1 494 ? 39.350 -27.614 109.097 1.00 36.74 492 LEU A CA 1
ATOM 3734 C C . LEU A 1 494 ? 38.765 -26.314 109.676 1.00 37.30 492 LEU A C 1
ATOM 3735 O O . LEU A 1 494 ? 38.835 -25.269 108.975 1.00 37.26 492 LEU A O 1
ATOM 3740 N N . ASN A 1 495 ? 38.261 -26.338 110.912 1.00 42.47 493 ASN A N 1
ATOM 3741 C CA . ASN A 1 495 ? 37.841 -25.115 111.658 1.00 42.60 493 ASN A CA 1
ATOM 3742 C C . ASN A 1 495 ? 38.986 -24.119 111.765 1.00 44.22 493 ASN A C 1
ATOM 3743 O O . ASN A 1 495 ? 38.768 -22.913 111.543 1.00 39.59 493 ASN A O 1
ATOM 3748 N N . ARG A 1 496 ? 40.177 -24.601 112.088 1.00 38.12 494 ARG A N 1
ATOM 3749 C CA . ARG A 1 496 ? 41.360 -23.738 112.226 1.00 36.82 494 ARG A CA 1
ATOM 3750 C C . ARG A 1 496 ? 41.760 -23.163 110.858 1.00 39.39 494 ARG A C 1
ATOM 3751 O O . ARG A 1 496 ? 42.160 -21.988 110.810 1.00 46.66 494 ARG A O 1
ATOM 3759 N N . LEU A 1 497 ? 41.644 -23.941 109.781 1.00 38.80 495 LEU A N 1
ATOM 3760 C CA . LEU A 1 497 ? 42.135 -23.541 108.438 1.00 43.58 495 LEU A CA 1
ATOM 3761 C C . LEU A 1 497 ? 41.175 -22.598 107.689 1.00 42.69 495 LEU A C 1
ATOM 3762 O O . LEU A 1 497 ? 41.653 -21.924 106.745 1.00 37.23 495 LEU A O 1
ATOM 3767 N N A CYS A 1 498 ? 39.891 -22.601 108.046 0.50 43.46 496 CYS A N 1
ATOM 3768 N N B CYS A 1 498 ? 39.882 -22.603 108.027 0.50 45.86 496 CYS A N 1
ATOM 3769 C CA A CYS A 1 498 ? 38.820 -21.834 107.359 0.50 53.10 496 CYS A CA 1
ATOM 3770 C CA B CYS A 1 498 ? 38.825 -21.813 107.336 0.50 57.14 496 CYS A CA 1
ATOM 3771 C C A CYS A 1 498 ? 38.510 -20.544 108.152 0.50 58.86 496 CYS A C 1
ATOM 3772 C C B CYS A 1 498 ? 38.776 -20.372 107.876 0.50 60.08 496 CYS A C 1
ATOM 3773 O O A CYS A 1 498 ? 37.391 -20.026 108.000 0.50 66.65 496 CYS A O 1
ATOM 3774 O O B CYS A 1 498 ? 38.155 -19.523 107.203 0.50 60.59 496 CYS A O 1
ATOM 3779 N N . ARG A 1 499 ? 39.452 -20.083 109.000 1.00 65.07 497 ARG A N 1
ATOM 3780 C CA . ARG A 1 499 ? 39.512 -18.720 109.617 1.00 69.25 497 ARG A CA 1
ATOM 3781 C C . ARG A 1 499 ? 40.033 -17.678 108.620 1.00 74.03 497 ARG A C 1
ATOM 3782 O O . ARG A 1 499 ? 40.932 -18.028 107.821 1.00 68.67 497 ARG A O 1
ATOM 3790 N N . ILE A 1 500 ? 39.536 -16.439 108.710 1.00 68.79 498 ILE A N 1
ATOM 3791 C CA . ILE A 1 500 ? 40.033 -15.288 107.902 1.00 77.68 498 ILE A CA 1
ATOM 3792 C C . ILE A 1 500 ? 41.492 -15.000 108.281 1.00 89.28 498 ILE A C 1
ATOM 3793 O O . ILE A 1 500 ? 41.715 -14.500 109.414 1.00 93.95 498 ILE A O 1
ATOM 3798 N N . GLY A 1 501 ? 42.404 -15.230 107.319 1.00 91.15 499 GLY A N 1
ATOM 3799 C CA . GLY A 1 501 ? 43.875 -15.313 107.452 1.00 90.83 499 GLY A CA 1
ATOM 3800 C C . GLY A 1 501 ? 44.457 -14.350 108.474 1.00 95.54 499 GLY A C 1
ATOM 3801 O O . GLY A 1 501 ? 44.343 -13.121 108.270 1.00 94.04 499 GLY A O 1
ATOM 3802 N N . ASP A 1 502 ? 45.069 -14.894 109.532 1.00 92.00 500 ASP A N 1
ATOM 3803 C CA . ASP A 1 502 ? 45.726 -14.133 110.627 1.00 79.40 500 ASP A CA 1
ATOM 3804 C C . ASP A 1 502 ? 47.180 -14.603 110.713 1.00 77.61 500 ASP A C 1
ATOM 3805 O O . ASP A 1 502 ? 47.561 -15.505 109.936 1.00 69.13 500 ASP A O 1
ATOM 3810 N N . GLN A 1 503 ? 47.964 -13.998 111.605 1.00 65.47 501 GLN A N 1
ATOM 3811 C CA . GLN A 1 503 ? 49.411 -14.294 111.756 1.00 58.75 501 GLN A CA 1
ATOM 3812 C C . GLN A 1 503 ? 49.558 -15.725 112.295 1.00 59.89 501 GLN A C 1
ATOM 3813 O O . GLN A 1 503 ? 50.448 -16.463 111.811 1.00 52.84 501 GLN A O 1
ATOM 3819 N N . LYS A 1 504 ? 48.692 -16.144 113.221 1.00 53.77 502 LYS A N 1
ATOM 3820 C CA . LYS A 1 504 ? 48.712 -17.531 113.764 1.00 62.17 502 LYS A CA 1
ATOM 3821 C C . LYS A 1 504 ? 48.537 -18.547 112.605 1.00 62.05 502 LYS A C 1
ATOM 3822 O O . LYS A 1 504 ? 49.177 -19.646 112.678 1.00 51.96 502 LYS A O 1
ATOM 3828 N N . LEU A 1 505 ? 47.742 -18.214 111.568 1.00 49.60 503 LEU A N 1
ATOM 3829 C CA . LEU A 1 505 ? 47.430 -19.154 110.452 1.00 42.43 503 LEU A CA 1
ATOM 3830 C C . LEU A 1 505 ? 48.675 -19.423 109.587 1.00 38.22 503 LEU A C 1
ATOM 3831 O O . LEU A 1 505 ? 48.937 -20.583 109.280 1.00 36.54 503 LEU A O 1
ATOM 3836 N N A TYR A 1 506 ? 49.434 -18.410 109.164 0.50 36.08 504 TYR A N 1
ATOM 3837 N N B TYR A 1 506 ? 49.367 -18.362 109.202 0.50 37.00 504 TYR A N 1
ATOM 3838 C CA A TYR A 1 506 ? 50.599 -18.637 108.265 0.50 39.06 504 TYR A CA 1
ATOM 3839 C CA B TYR A 1 506 ? 50.608 -18.386 108.399 0.50 39.81 504 TYR A CA 1
ATOM 3840 C C A TYR A 1 506 ? 51.699 -19.420 109.010 0.50 40.70 504 TYR A C 1
ATOM 3841 C C B TYR A 1 506 ? 51.624 -19.371 109.018 0.50 41.46 504 TYR A C 1
ATOM 3842 O O A TYR A 1 506 ? 52.431 -20.162 108.339 0.50 38.50 504 TYR A O 1
ATOM 3843 O O B TYR A 1 506 ? 52.193 -20.205 108.290 0.50 38.06 504 TYR A O 1
ATOM 3860 N N . ASP A 1 507 ? 51.812 -19.267 110.336 1.00 41.89 505 ASP A N 1
ATOM 3861 C CA . ASP A 1 507 ? 52.713 -20.088 111.187 1.00 44.35 505 ASP A CA 1
ATOM 3862 C C . ASP A 1 507 ? 52.234 -21.544 111.220 1.00 35.23 505 ASP A C 1
ATOM 3863 O O . ASP A 1 507 ? 53.046 -22.449 111.050 1.00 36.37 505 ASP A O 1
ATOM 3868 N N . TYR A 1 508 ? 50.950 -21.739 111.446 1.00 34.17 506 TYR A N 1
ATOM 3869 C CA . TYR A 1 508 ? 50.304 -23.061 111.529 1.00 35.30 506 TYR A CA 1
ATOM 3870 C C . TYR A 1 508 ? 50.562 -23.869 110.250 1.00 32.29 506 TYR A C 1
ATOM 3871 O O . TYR A 1 508 ? 50.797 -25.061 110.419 1.00 29.71 506 TYR A O 1
ATOM 3880 N N . VAL A 1 509 ? 50.620 -23.236 109.070 1.00 30.52 507 VAL A N 1
ATOM 3881 C CA . VAL A 1 509 ? 50.701 -23.952 107.763 1.00 32.46 507 VAL A CA 1
ATOM 3882 C C . VAL A 1 509 ? 52.142 -23.911 107.258 1.00 29.19 507 VAL A C 1
ATOM 3883 O O . VAL A 1 509 ? 52.381 -24.227 106.061 1.00 31.62 507 VAL A O 1
ATOM 3887 N N . GLY A 1 510 ? 53.077 -23.453 108.112 1.00 32.06 508 GLY A N 1
ATOM 3888 C CA . GLY A 1 510 ? 54.532 -23.587 107.915 1.00 31.66 508 GLY A CA 1
ATOM 3889 C C . GLY A 1 510 ? 55.212 -22.464 107.167 1.00 36.26 508 GLY A C 1
ATOM 3890 O O . GLY A 1 510 ? 56.353 -22.713 106.657 1.00 37.58 508 GLY A O 1
ATOM 3891 N N . LEU A 1 511 ? 54.577 -21.287 107.063 1.00 37.75 509 LEU A N 1
ATOM 3892 C CA . LEU A 1 511 ? 55.175 -20.115 106.364 1.00 39.71 509 LEU A CA 1
ATOM 3893 C C . LEU A 1 511 ? 55.922 -19.195 107.338 1.00 45.09 509 LEU A C 1
ATOM 3894 O O . LEU A 1 511 ? 56.413 -18.171 106.864 1.00 49.03 509 LEU A O 1
ATOM 3899 N N . GLY A 1 512 ? 56.057 -19.580 108.616 1.00 40.55 510 GLY A N 1
ATOM 3900 C CA . GLY A 1 512 ? 56.668 -18.759 109.681 1.00 40.85 510 GLY A CA 1
ATOM 3901 C C . GLY A 1 512 ? 58.102 -19.137 110.028 1.00 43.67 510 GLY A C 1
ATOM 3902 O O . GLY A 1 512 ? 58.529 -18.706 111.094 1.00 43.09 510 GLY A O 1
ATOM 3903 N N . LYS A 1 513 ? 58.815 -19.943 109.222 1.00 41.86 511 LYS A N 1
ATOM 3904 C CA . LYS A 1 513 ? 60.148 -20.477 109.608 1.00 42.87 511 LYS A CA 1
ATOM 3905 C C . LYS A 1 513 ? 61.226 -19.433 109.276 1.00 46.09 511 LYS A C 1
ATOM 3906 O O . LYS A 1 513 ? 61.131 -18.782 108.223 1.00 47.29 511 LYS A O 1
ATOM 3912 N N . LYS A 1 514 ? 62.251 -19.323 110.122 1.00 42.70 512 LYS A N 1
ATOM 3913 C CA . LYS A 1 514 ? 63.375 -18.368 109.966 1.00 46.01 512 LYS A CA 1
ATOM 3914 C C . LYS A 1 514 ? 64.492 -19.032 109.155 1.00 40.53 512 LYS A C 1
ATOM 3915 O O . LYS A 1 514 ? 65.135 -19.931 109.694 1.00 39.86 512 LYS A O 1
ATOM 3921 N N . ASP A 1 515 ? 64.661 -18.653 107.883 1.00 40.33 513 ASP A N 1
ATOM 3922 C CA . ASP A 1 515 ? 65.738 -19.158 106.986 1.00 43.98 513 ASP A CA 1
ATOM 3923 C C . ASP A 1 515 ? 67.002 -18.333 107.259 1.00 49.34 513 ASP A C 1
ATOM 3924 O O . ASP A 1 515 ? 67.013 -17.143 106.909 1.00 49.31 513 ASP A O 1
ATOM 3929 N N . GLU A 1 516 ? 68.059 -18.969 107.770 1.00 46.55 514 GLU A N 1
ATOM 3930 C CA . GLU A 1 516 ? 69.339 -18.310 108.121 1.00 47.58 514 GLU A CA 1
ATOM 3931 C C . GLU A 1 516 ? 70.450 -18.863 107.244 1.00 49.92 514 GLU A C 1
ATOM 3932 O O . GLU A 1 516 ? 71.595 -18.665 107.649 1.00 50.39 514 GLU A O 1
ATOM 3938 N N . ILE A 1 517 ? 70.142 -19.534 106.122 1.00 36.96 515 ILE A N 1
ATOM 3939 C CA . ILE A 1 517 ? 71.187 -20.171 105.271 1.00 39.71 515 ILE A CA 1
ATOM 3940 C C . ILE A 1 517 ? 71.578 -19.234 104.124 1.00 45.90 515 ILE A C 1
ATOM 3941 O O . ILE A 1 517 ? 70.684 -18.832 103.348 1.00 40.46 515 ILE A O 1
ATOM 3946 N N . ASP A 1 518 ? 72.889 -18.998 103.948 1.00 46.17 516 ASP A N 1
ATOM 3947 C CA . ASP A 1 518 ? 73.457 -18.164 102.853 1.00 48.17 516 ASP A CA 1
ATOM 3948 C C . ASP A 1 518 ? 73.115 -18.811 101.504 1.00 42.70 516 ASP A C 1
ATOM 3949 O O . ASP A 1 518 ? 73.425 -20.004 101.346 1.00 42.58 516 ASP A O 1
ATOM 3954 N N . TYR A 1 519 ? 72.521 -18.040 100.579 1.00 39.37 517 TYR A N 1
ATOM 3955 C CA . TYR A 1 519 ? 72.270 -18.423 99.169 1.00 43.48 517 TYR A CA 1
ATOM 3956 C C . TYR A 1 519 ? 73.492 -19.178 98.645 1.00 48.40 517 TYR A C 1
ATOM 3957 O O . TYR A 1 519 ? 73.336 -20.194 97.961 1.00 39.65 517 TYR A O 1
ATOM 3966 N N . LYS A 1 520 ? 74.701 -18.719 98.965 1.00 44.05 518 LYS A N 1
ATOM 3967 C CA . LYS A 1 520 ? 75.909 -19.318 98.360 1.00 44.10 518 LYS A CA 1
ATOM 3968 C C . LYS A 1 520 ? 76.137 -20.721 98.939 1.00 38.00 518 LYS A C 1
ATOM 3969 O O . LYS A 1 520 ? 76.641 -21.574 98.195 1.00 37.05 518 LYS A O 1
ATOM 3975 N N . GLN A 1 521 ? 75.737 -20.987 100.184 1.00 36.51 519 GLN A N 1
ATOM 3976 C CA . GLN A 1 521 ? 75.768 -22.363 100.733 1.00 38.27 519 GLN A CA 1
ATOM 3977 C C . GLN A 1 521 ? 74.744 -23.238 99.983 1.00 37.44 519 GLN A C 1
ATOM 3978 O O . GLN A 1 521 ? 75.092 -24.377 99.622 1.00 37.62 519 GLN A O 1
ATOM 3984 N N . LYS A 1 522 ? 73.537 -22.722 99.731 1.00 40.18 520 LYS A N 1
ATOM 3985 C CA . LYS A 1 522 ? 72.471 -23.473 99.002 1.00 37.26 520 LYS A CA 1
ATOM 3986 C C . LYS A 1 522 ? 72.959 -23.830 97.591 1.00 37.82 520 LYS A C 1
ATOM 3987 O O . LYS A 1 522 ? 72.807 -24.975 97.173 1.00 35.86 520 LYS A O 1
ATOM 3993 N N . VAL A 1 523 ? 73.578 -22.887 96.885 1.00 38.34 521 VAL A N 1
ATOM 3994 C CA . VAL A 1 523 ? 74.095 -23.118 95.509 1.00 39.26 521 VAL A CA 1
ATOM 3995 C C . VAL A 1 523 ? 75.144 -24.229 95.574 1.00 38.71 521 VAL A C 1
ATOM 3996 O O . VAL A 1 523 ? 75.128 -25.124 94.722 1.00 36.13 521 VAL A O 1
ATOM 4000 N N . ALA A 1 524 ? 76.022 -24.204 96.568 1.00 37.99 522 ALA A N 1
ATOM 4001 C CA . ALA A 1 524 ? 77.105 -25.210 96.657 1.00 40.47 522 ALA A CA 1
ATOM 4002 C C . ALA A 1 524 ? 76.479 -26.598 96.878 1.00 37.41 522 ALA A C 1
ATOM 4003 O O . ALA A 1 524 ? 76.918 -27.535 96.228 1.00 38.71 522 ALA A O 1
ATOM 4005 N N . TRP A 1 525 ? 75.510 -26.695 97.789 1.00 36.63 523 TRP A N 1
ATOM 4006 C CA . TRP A 1 525 ? 74.758 -27.946 98.076 1.00 35.91 523 TRP A CA 1
ATOM 4007 C C . TRP A 1 525 ? 74.091 -28.424 96.779 1.00 30.62 523 TRP A C 1
ATOM 4008 O O . TRP A 1 525 ? 74.230 -29.630 96.445 1.00 33.65 523 TRP A O 1
ATOM 4019 N N . PHE A 1 526 ? 73.436 -27.519 96.078 1.00 31.96 524 PHE A N 1
ATOM 4020 C CA . PHE A 1 526 ? 72.679 -27.861 94.853 1.00 34.40 524 PHE A CA 1
ATOM 4021 C C . PHE A 1 526 ? 73.643 -28.495 93.854 1.00 36.42 524 PHE A C 1
ATOM 4022 O O . PHE A 1 526 ? 73.312 -29.508 93.267 1.00 31.32 524 PHE A O 1
ATOM 4030 N N . LYS A 1 527 ? 74.840 -27.938 93.676 1.00 34.82 525 LYS A N 1
ATOM 4031 C CA . LYS A 1 527 ? 75.802 -28.437 92.668 1.00 36.63 525 LYS A CA 1
ATOM 4032 C C . LYS A 1 527 ? 76.312 -29.848 92.981 1.00 34.12 525 LYS A C 1
ATOM 4033 O O . LYS A 1 527 ? 76.660 -30.501 92.038 1.00 38.92 525 LYS A O 1
ATOM 4039 N N . GLU A 1 528 ? 76.294 -30.325 94.230 1.00 37.14 526 GLU A N 1
ATOM 4040 C CA . GLU A 1 528 ? 76.691 -31.717 94.598 1.00 39.10 526 GLU A CA 1
ATOM 4041 C C . GLU A 1 528 ? 75.452 -32.644 94.712 1.00 34.74 526 GLU A C 1
ATOM 4042 O O . GLU A 1 528 ? 75.616 -33.792 95.094 1.00 39.88 526 GLU A O 1
ATOM 4048 N N . HIS A 1 529 ? 74.250 -32.146 94.410 1.00 33.86 527 HIS A N 1
ATOM 4049 C CA . HIS A 1 529 ? 72.960 -32.882 94.540 1.00 32.42 527 HIS A CA 1
ATOM 4050 C C . HIS A 1 529 ? 72.024 -32.547 93.366 1.00 32.37 527 HIS A C 1
ATOM 4051 O O . HIS A 1 529 ? 70.822 -32.323 93.603 1.00 34.86 527 HIS A O 1
ATOM 4058 N N . ILE A 1 530 ? 72.556 -32.559 92.147 1.00 28.01 528 ILE A N 1
ATOM 4059 C CA . ILE A 1 530 ? 71.783 -32.230 90.915 1.00 33.29 528 ILE A CA 1
ATOM 4060 C C . ILE A 1 530 ? 70.813 -33.382 90.618 1.00 33.91 528 ILE A C 1
ATOM 4061 O O . ILE A 1 530 ? 71.231 -34.527 90.696 1.00 29.93 528 ILE A O 1
ATOM 4066 N N . SER A 1 531 ? 69.570 -33.057 90.261 1.00 29.05 529 SER A N 1
ATOM 4067 C CA . SER A 1 531 ? 68.568 -34.010 89.767 1.00 29.28 529 SER A CA 1
ATOM 4068 C C . SER A 1 531 ? 68.301 -33.713 88.287 1.00 28.57 529 SER A C 1
ATOM 4069 O O . SER A 1 531 ? 68.193 -32.551 87.967 1.00 32.67 529 SER A O 1
ATOM 4072 N N . ILE A 1 532 ? 68.142 -34.741 87.460 1.00 28.78 530 ILE A N 1
ATOM 4073 C CA . ILE A 1 532 ? 67.878 -34.601 86.001 1.00 31.00 530 ILE A CA 1
ATOM 4074 C C . ILE A 1 532 ? 66.458 -34.042 85.831 1.00 29.71 530 ILE A C 1
ATOM 4075 O O . ILE A 1 532 ? 65.506 -34.668 86.328 1.00 29.94 530 ILE A O 1
ATOM 4080 N N . ARG A 1 533 ? 66.331 -32.919 85.126 1.00 29.90 531 ARG A N 1
ATOM 4081 C CA . ARG A 1 533 ? 65.045 -32.327 84.699 1.00 27.09 531 ARG A CA 1
ATOM 4082 C C . ARG A 1 533 ? 64.133 -33.406 84.057 1.00 27.45 531 ARG A C 1
ATOM 4083 O O . ARG A 1 533 ? 64.542 -34.207 83.190 1.00 25.52 531 ARG A O 1
ATOM 4091 N N . ARG A 1 534 ? 62.874 -33.417 84.470 1.00 28.06 532 ARG A N 1
ATOM 4092 C CA . ARG A 1 534 ? 61.863 -34.332 83.904 1.00 31.16 532 ARG A CA 1
ATOM 4093 C C . ARG A 1 534 ? 61.709 -34.006 82.423 1.00 27.25 532 ARG A C 1
ATOM 4094 O O . ARG A 1 534 ? 61.478 -32.845 82.077 1.00 29.12 532 ARG A O 1
ATOM 4102 N N . GLY A 1 535 ? 61.845 -35.020 81.599 1.00 27.79 533 GLY A N 1
ATOM 4103 C CA . GLY A 1 535 ? 61.704 -34.927 80.138 1.00 31.67 533 GLY A CA 1
ATOM 4104 C C . GLY A 1 535 ? 63.030 -34.627 79.450 1.00 30.44 533 GLY A C 1
ATOM 4105 O O . GLY A 1 535 ? 63.040 -34.478 78.221 1.00 28.83 533 GLY A O 1
ATOM 4106 N N . PHE A 1 536 ? 64.139 -34.537 80.187 1.00 27.37 534 PHE A N 1
ATOM 4107 C CA . PHE A 1 536 ? 65.474 -34.293 79.592 1.00 30.50 534 PHE A CA 1
ATOM 4108 C C . PHE A 1 536 ? 65.779 -35.254 78.428 1.00 30.59 534 PHE A C 1
ATOM 4109 O O . PHE A 1 536 ? 66.090 -34.716 77.327 1.00 33.48 534 PHE A O 1
ATOM 4117 N N . LEU A 1 537 ? 65.775 -36.580 78.624 1.00 30.25 535 LEU A N 1
ATOM 4118 C CA . LEU A 1 537 ? 66.161 -37.538 77.557 1.00 30.53 535 LEU A CA 1
ATOM 4119 C C . LEU A 1 537 ? 65.139 -37.475 76.408 1.00 33.84 535 LEU A C 1
ATOM 4120 O O . LEU A 1 537 ? 65.541 -37.546 75.221 1.00 31.49 535 LEU A O 1
ATOM 4125 N N . ARG A 1 538 ? 63.861 -37.288 76.732 1.00 30.80 536 ARG A N 1
ATOM 4126 C CA . ARG A 1 538 ? 62.813 -37.129 75.692 1.00 32.09 536 ARG A CA 1
ATOM 4127 C C . ARG A 1 538 ? 63.227 -35.944 74.810 1.00 34.57 536 ARG A C 1
ATOM 4128 O O . ARG A 1 538 ? 63.217 -36.115 73.567 1.00 36.57 536 ARG A O 1
ATOM 4136 N N . LYS A 1 539 ? 63.593 -34.798 75.411 1.00 33.32 537 LYS A N 1
ATOM 4137 C CA . LYS A 1 539 ? 63.859 -33.573 74.629 1.00 38.23 537 LYS A CA 1
ATOM 4138 C C . LYS A 1 539 ? 65.146 -33.750 73.807 1.00 37.44 537 LYS A C 1
ATOM 4139 O O . LYS A 1 539 ? 65.161 -33.270 72.658 1.00 40.45 537 LYS A O 1
ATOM 4145 N N . LYS A 1 540 ? 66.131 -34.494 74.308 1.00 34.60 538 LYS A N 1
ATOM 4146 C CA . LYS A 1 540 ? 67.411 -34.704 73.571 1.00 40.35 538 LYS A CA 1
ATOM 4147 C C . LYS A 1 540 ? 67.239 -35.644 72.380 1.00 37.06 538 LYS A C 1
ATOM 4148 O O . LYS A 1 540 ? 68.040 -35.537 71.447 1.00 38.86 538 LYS A O 1
ATOM 4154 N N . PHE A 1 541 ? 66.320 -36.596 72.410 1.00 31.92 539 PHE A N 1
ATOM 4155 C CA . PHE A 1 541 ? 66.263 -37.668 71.396 1.00 35.29 539 PHE A CA 1
ATOM 4156 C C . PHE A 1 541 ? 64.960 -37.632 70.603 1.00 38.64 539 PHE A C 1
ATOM 4157 O O . PHE A 1 541 ? 64.947 -38.132 69.475 1.00 39.00 539 PHE A O 1
ATOM 4165 N N . TRP A 1 542 ? 63.892 -37.072 71.149 1.00 35.24 540 TRP A N 1
ATOM 4166 C CA . TRP A 1 542 ? 62.559 -37.106 70.499 1.00 37.93 540 TRP A CA 1
ATOM 4167 C C . TRP A 1 542 ? 61.913 -35.713 70.541 1.00 39.84 540 TRP A C 1
ATOM 4168 O O . TRP A 1 542 ? 60.685 -35.680 70.654 1.00 40.74 540 TRP A O 1
ATOM 4179 N N . TYR A 1 543 ? 62.714 -34.636 70.458 1.00 41.98 541 TYR A N 1
ATOM 4180 C CA . TYR A 1 543 ? 62.281 -33.200 70.454 1.00 54.18 541 TYR A CA 1
ATOM 4181 C C . TYR A 1 543 ? 60.976 -33.048 69.654 1.00 55.67 541 TYR A C 1
ATOM 4182 O O . TYR A 1 543 ? 59.891 -32.695 70.226 1.00 54.20 541 TYR A O 1
ATOM 4191 N N . ASP A 1 544 ? 61.049 -33.333 68.353 1.00 52.28 542 ASP A N 1
ATOM 4192 C CA . ASP A 1 544 ? 59.931 -33.021 67.421 1.00 55.84 542 ASP A CA 1
ATOM 4193 C C . ASP A 1 544 ? 59.002 -34.240 67.295 1.00 59.29 542 ASP A C 1
ATOM 4194 O O . ASP A 1 544 ? 58.132 -34.205 66.397 1.00 62.47 542 ASP A O 1
ATOM 4199 N N . SER A 1 545 ? 59.190 -35.294 68.108 1.00 51.35 543 SER A N 1
ATOM 4200 C CA . SER A 1 545 ? 58.296 -36.478 68.144 1.00 51.25 543 SER A CA 1
ATOM 4201 C C . SER A 1 545 ? 56.927 -36.062 68.667 1.00 53.09 543 SER A C 1
ATOM 4202 O O . SER A 1 545 ? 56.862 -35.412 69.744 1.00 51.33 543 SER A O 1
ATOM 4205 N N . LYS A 1 546 ? 55.892 -36.503 67.965 1.00 48.09 544 LYS A N 1
ATOM 4206 C CA . LYS A 1 546 ? 54.493 -36.394 68.437 1.00 57.19 544 LYS A CA 1
ATOM 4207 C C . LYS A 1 546 ? 54.090 -37.708 69.131 1.00 56.10 544 LYS A C 1
ATOM 4208 O O . LYS A 1 546 ? 52.975 -37.749 69.686 1.00 56.30 544 LYS A O 1
ATOM 4214 N N . LYS A 1 547 ? 54.967 -38.724 69.145 1.00 42.01 545 LYS A N 1
ATOM 4215 C CA . LYS A 1 547 ? 54.692 -40.038 69.772 1.00 39.70 545 LYS A CA 1
ATOM 4216 C C . LYS A 1 547 ? 54.999 -39.944 71.273 1.00 35.95 545 LYS A C 1
ATOM 4217 O O . LYS A 1 547 ? 56.138 -39.567 71.628 1.00 34.83 545 LYS A O 1
ATOM 4223 N N . GLY A 1 548 ? 54.025 -40.233 72.120 1.00 31.91 546 GLY A N 1
ATOM 4224 C CA . GLY A 1 548 ? 54.268 -40.443 73.556 1.00 34.83 546 GLY A CA 1
ATOM 4225 C C . GLY A 1 548 ? 55.173 -41.641 73.867 1.00 27.44 546 GLY A C 1
ATOM 4226 O O . GLY A 1 548 ? 55.424 -42.532 73.004 1.00 28.05 546 GLY A O 1
ATOM 4227 N N . PHE A 1 549 ? 55.596 -41.721 75.131 1.00 30.03 547 PHE A N 1
ATOM 4228 C CA . PHE A 1 549 ? 56.395 -42.843 75.666 1.00 32.27 547 PHE A CA 1
ATOM 4229 C C . PHE A 1 549 ? 55.856 -44.215 75.222 1.00 29.71 547 PHE A C 1
ATOM 4230 O O . PHE A 1 549 ? 56.604 -45.059 74.649 1.00 24.29 547 PHE A O 1
ATOM 4238 N N . ALA A 1 550 ? 54.568 -44.478 75.446 1.00 27.97 548 ALA A N 1
ATOM 4239 C CA . ALA A 1 550 ? 53.951 -45.777 75.121 1.00 27.64 548 ALA A CA 1
ATOM 4240 C C . ALA A 1 550 ? 54.075 -46.125 73.628 1.00 25.58 548 ALA A C 1
ATOM 4241 O O . ALA A 1 550 ? 54.340 -47.315 73.354 1.00 26.42 548 ALA A O 1
ATOM 4243 N N . LYS A 1 551 ? 53.859 -45.157 72.726 1.00 32.69 549 LYS A N 1
ATOM 4244 C CA . LYS A 1 551 ? 53.903 -45.411 71.264 1.00 33.97 549 LYS A CA 1
ATOM 4245 C C . LYS A 1 551 ? 55.368 -45.616 70.865 1.00 27.67 549 LYS A C 1
ATOM 4246 O O . LYS A 1 551 ? 55.580 -46.468 70.053 1.00 29.72 549 LYS A O 1
ATOM 4252 N N . LEU A 1 552 ? 56.309 -44.928 71.502 1.00 29.48 550 LEU A N 1
ATOM 4253 C CA . LEU A 1 552 ? 57.757 -45.077 71.219 1.00 30.73 550 LEU A CA 1
ATOM 4254 C C . LEU A 1 552 ? 58.150 -46.482 71.633 1.00 29.25 550 LEU A C 1
ATOM 4255 O O . LEU A 1 552 ? 58.873 -47.157 70.860 1.00 28.65 550 LEU A O 1
ATOM 4260 N N . VAL A 1 553 ? 57.635 -46.980 72.780 1.00 30.20 551 VAL A N 1
ATOM 4261 C CA . VAL A 1 553 ? 57.942 -48.359 73.215 1.00 26.87 551 VAL A CA 1
ATOM 4262 C C . VAL A 1 553 ? 57.311 -49.326 72.197 1.00 28.99 551 VAL A C 1
ATOM 4263 O O . VAL A 1 553 ? 57.985 -50.288 71.767 1.00 26.27 551 VAL A O 1
ATOM 4267 N N . GLU A 1 554 ? 56.051 -49.115 71.833 1.00 29.83 552 GLU A N 1
ATOM 4268 C CA . GLU A 1 554 ? 55.365 -50.023 70.895 1.00 30.28 552 GLU A CA 1
ATOM 4269 C C . GLU A 1 554 ? 56.100 -50.061 69.540 1.00 31.15 552 GLU A C 1
ATOM 4270 O O . GLU A 1 554 ? 56.200 -51.160 68.973 1.00 32.79 552 GLU A O 1
ATOM 4276 N N . GLU A 1 555 ? 56.562 -48.920 69.040 1.00 33.76 553 GLU A N 1
ATOM 4277 C CA . GLU A 1 555 ? 57.256 -48.814 67.714 1.00 37.05 553 GLU A CA 1
ATOM 4278 C C . GLU A 1 555 ? 58.571 -49.617 67.760 1.00 37.14 553 GLU A C 1
ATOM 4279 O O . GLU A 1 555 ? 58.866 -50.376 66.809 1.00 32.30 553 GLU A O 1
ATOM 4285 N N . HIS A 1 556 ? 59.339 -49.470 68.834 1.00 30.12 554 HIS A N 1
ATOM 4286 C CA . HIS A 1 556 ? 60.552 -50.277 69.081 1.00 33.13 554 HIS A CA 1
ATOM 4287 C C . HIS A 1 556 ? 60.216 -51.766 69.159 1.00 33.62 554 HIS A C 1
ATOM 4288 O O . HIS A 1 556 ? 60.929 -52.553 68.527 1.00 33.33 554 HIS A O 1
ATOM 4295 N N . LEU A 1 557 ? 59.195 -52.181 69.917 1.00 32.07 555 LEU A N 1
ATOM 4296 C CA . LEU A 1 557 ? 58.821 -53.596 70.023 1.00 35.05 555 LEU A CA 1
ATOM 4297 C C . LEU A 1 557 ? 58.528 -54.179 68.626 1.00 35.58 555 LEU A C 1
ATOM 4298 O O . LEU A 1 557 ? 59.009 -55.291 68.374 1.00 33.59 555 LEU A O 1
ATOM 4303 N N . GLU A 1 558 ? 57.816 -53.444 67.769 1.00 34.83 556 GLU A N 1
ATOM 4304 C CA . GLU A 1 558 ? 57.308 -53.987 66.478 1.00 41.89 556 GLU A CA 1
ATOM 4305 C C . GLU A 1 558 ? 58.468 -54.083 65.473 1.00 39.80 556 GLU A C 1
ATOM 4306 O O . GLU A 1 558 ? 58.478 -55.041 64.705 1.00 44.08 556 GLU A O 1
ATOM 4312 N N . SER A 1 559 ? 59.423 -53.160 65.518 1.00 35.20 557 SER A N 1
ATOM 4313 C CA . SER A 1 559 ? 60.474 -52.981 64.485 1.00 37.22 557 SER A CA 1
ATOM 4314 C C . SER A 1 559 ? 61.852 -53.425 64.989 1.00 38.03 557 SER A C 1
ATOM 4315 O O . SER A 1 559 ? 62.783 -53.427 64.156 1.00 39.34 557 SER A O 1
ATOM 4318 N N . GLY A 1 560 ? 62.008 -53.716 66.290 1.00 32.99 558 GLY A N 1
ATOM 4319 C CA . GLY A 1 560 ? 63.329 -53.913 66.938 1.00 36.73 558 GLY A CA 1
ATOM 4320 C C . GLY A 1 560 ? 63.969 -55.278 66.634 1.00 38.49 558 GLY A C 1
ATOM 4321 O O . GLY A 1 560 ? 65.197 -55.372 66.713 1.00 45.97 558 GLY A O 1
ATOM 4322 N N . GLY A 1 561 ? 63.177 -56.293 66.287 1.00 41.10 559 GLY A N 1
ATOM 4323 C CA . GLY A 1 561 ? 63.655 -57.631 65.887 1.00 46.81 559 GLY A CA 1
ATOM 4324 C C . GLY A 1 561 ? 63.368 -58.723 66.908 1.00 45.11 559 GLY A C 1
ATOM 4325 O O . GLY A 1 561 ? 63.744 -59.853 66.635 1.00 53.46 559 GLY A O 1
ATOM 4326 N N . GLY A 1 562 ? 62.696 -58.439 68.022 1.00 47.47 560 GLY A N 1
ATOM 4327 C CA . GLY A 1 562 ? 62.284 -59.486 68.982 1.00 47.06 560 GLY A CA 1
ATOM 4328 C C . GLY A 1 562 ? 61.072 -60.295 68.508 1.00 49.41 560 GLY A C 1
ATOM 4329 O O . GLY A 1 562 ? 61.049 -61.522 68.766 1.00 50.65 560 GLY A O 1
ATOM 4330 N N . GLN A 1 563 ? 60.105 -59.650 67.835 1.00 48.37 561 GLN A N 1
ATOM 4331 C CA . GLN A 1 563 ? 58.733 -60.159 67.503 1.00 53.59 561 GLN A CA 1
ATOM 4332 C C . GLN A 1 563 ? 58.069 -60.808 68.733 1.00 52.40 561 GLN A C 1
ATOM 4333 O O . GLN A 1 563 ? 57.330 -61.793 68.568 1.00 58.88 561 GLN A O 1
ATOM 4339 N N . ARG A 1 564 ? 58.307 -60.250 69.918 1.00 40.72 562 ARG A N 1
ATOM 4340 C CA . ARG A 1 564 ? 57.642 -60.643 71.185 1.00 44.79 562 ARG A CA 1
ATOM 4341 C C . ARG A 1 564 ? 56.670 -59.538 71.569 1.00 42.71 562 ARG A C 1
ATOM 4342 O O . ARG A 1 564 ? 56.854 -58.367 71.162 1.00 42.02 562 ARG A O 1
ATOM 4350 N N . ASP A 1 565 ? 55.670 -59.912 72.337 1.00 35.09 563 ASP A N 1
ATOM 4351 C CA . ASP A 1 565 ? 54.796 -58.971 73.071 1.00 34.00 563 ASP A CA 1
ATOM 4352 C C . ASP A 1 565 ? 54.388 -59.666 74.363 1.00 31.99 563 ASP A C 1
ATOM 4353 O O . ASP A 1 565 ? 54.721 -60.815 74.530 1.00 32.34 563 ASP A O 1
ATOM 4358 N N . VAL A 1 566 ? 53.708 -58.958 75.251 1.00 34.85 564 VAL A N 1
ATOM 4359 C CA . VAL A 1 566 ? 53.290 -59.533 76.555 1.00 37.63 564 VAL A CA 1
ATOM 4360 C C . VAL A 1 566 ? 52.417 -60.779 76.336 1.00 42.05 564 VAL A C 1
ATOM 4361 O O . VAL A 1 566 ? 51.675 -60.859 75.357 1.00 35.54 564 VAL A O 1
ATOM 4365 N N . GLY A 1 567 ? 52.523 -61.717 77.265 1.00 40.74 565 GLY A N 1
ATOM 4366 C CA . GLY A 1 567 ? 51.799 -62.997 77.232 1.00 41.50 565 GLY A CA 1
ATOM 4367 C C . GLY A 1 567 ? 50.460 -62.879 77.927 1.00 37.91 565 GLY A C 1
ATOM 4368 O O . GLY A 1 567 ? 49.667 -63.781 77.768 1.00 40.47 565 GLY A O 1
ATOM 4369 N N . LEU A 1 568 ? 50.255 -61.861 78.752 1.00 37.32 566 LEU A N 1
ATOM 4370 C CA . LEU A 1 568 ? 48.923 -61.581 79.350 1.00 37.64 566 LEU A CA 1
ATOM 4371 C C . LEU A 1 568 ? 47.968 -61.103 78.256 1.00 38.80 566 LEU A C 1
ATOM 4372 O O . LEU A 1 568 ? 48.394 -60.335 77.355 1.00 38.38 566 LEU A O 1
ATOM 4377 N N . ASP A 1 569 ? 46.708 -61.497 78.380 1.00 40.95 567 ASP A N 1
ATOM 4378 C CA . ASP A 1 569 ? 45.601 -61.028 77.510 1.00 45.14 567 ASP A CA 1
ATOM 4379 C C . ASP A 1 569 ? 45.624 -59.499 77.516 1.00 38.96 567 ASP A C 1
ATOM 4380 O O . ASP A 1 569 ? 45.670 -58.889 78.616 1.00 36.40 567 ASP A O 1
ATOM 4385 N N . LYS A 1 570 ? 45.529 -58.891 76.345 1.00 37.96 568 LYS A N 1
ATOM 4386 C CA . LYS A 1 570 ? 45.545 -57.410 76.189 1.00 43.86 568 LYS A CA 1
ATOM 4387 C C . LYS A 1 570 ? 44.420 -56.776 77.012 1.00 42.95 568 LYS A C 1
ATOM 4388 O O . LYS A 1 570 ? 44.567 -55.606 77.397 1.00 39.93 568 LYS A O 1
ATOM 4394 N N . LYS A 1 571 ? 43.356 -57.507 77.347 1.00 40.48 569 LYS A N 1
ATOM 4395 C CA . LYS A 1 571 ? 42.237 -56.893 78.107 1.00 40.87 569 LYS A CA 1
ATOM 4396 C C . LYS A 1 571 ? 42.693 -56.538 79.515 1.00 38.02 569 LYS A C 1
ATOM 4397 O O . LYS A 1 571 ? 42.068 -55.666 80.132 1.00 34.79 569 LYS A O 1
ATOM 4403 N N . TYR A 1 572 ? 43.768 -57.157 80.008 1.00 38.96 570 TYR A N 1
ATOM 4404 C CA . TYR A 1 572 ? 44.337 -56.837 81.340 1.00 34.70 570 TYR A CA 1
ATOM 4405 C C . TYR A 1 572 ? 45.020 -55.478 81.324 1.00 36.06 570 TYR A C 1
ATOM 4406 O O . TYR A 1 572 ? 45.327 -54.963 82.411 1.00 38.94 570 TYR A O 1
ATOM 4415 N N . TYR A 1 573 ? 45.199 -54.856 80.153 1.00 32.08 571 TYR A N 1
ATOM 4416 C CA . TYR A 1 573 ? 45.815 -53.513 80.073 1.00 33.83 571 TYR A CA 1
ATOM 4417 C C . TYR A 1 573 ? 44.841 -52.417 79.605 1.00 37.56 571 TYR A C 1
ATOM 4418 O O . TYR A 1 573 ? 45.319 -51.283 79.489 1.00 39.18 571 TYR A O 1
ATOM 4427 N N . HIS A 1 574 ? 43.542 -52.707 79.432 1.00 38.30 572 HIS A N 1
ATOM 4428 C CA . HIS A 1 574 ? 42.496 -51.707 79.095 1.00 41.96 572 HIS A CA 1
ATOM 4429 C C . HIS A 1 574 ? 41.088 -52.207 79.481 1.00 39.87 572 HIS A C 1
ATOM 4430 O O . HIS A 1 574 ? 40.750 -53.359 79.131 1.00 40.05 572 HIS A O 1
ATOM 4437 N N . ILE A 1 575 ? 40.291 -51.362 80.129 1.00 49.77 573 ILE A N 1
ATOM 4438 C CA . ILE A 1 575 ? 38.858 -51.661 80.462 1.00 48.29 573 ILE A CA 1
ATOM 4439 C C . ILE A 1 575 ? 37.980 -51.145 79.312 1.00 44.82 573 ILE A C 1
ATOM 4440 O O . ILE A 1 575 ? 37.836 -49.937 79.209 1.00 46.43 573 ILE A O 1
ATOM 4445 N N . ASP A 1 576 ? 37.471 -52.002 78.426 1.00 53.35 574 ASP A N 1
ATOM 4446 C CA . ASP A 1 576 ? 36.816 -51.553 77.164 1.00 53.32 574 ASP A CA 1
ATOM 4447 C C . ASP A 1 576 ? 35.553 -50.727 77.478 1.00 60.64 574 ASP A C 1
ATOM 4448 O O . ASP A 1 576 ? 35.157 -49.918 76.594 1.00 59.38 574 ASP A O 1
ATOM 4453 N N . ALA A 1 577 ? 34.989 -50.850 78.690 1.00 55.39 575 ALA A N 1
ATOM 4454 C CA . ALA A 1 577 ? 33.629 -50.365 79.034 1.00 67.75 575 ALA A CA 1
ATOM 4455 C C . ALA A 1 577 ? 33.676 -48.892 79.458 1.00 70.64 575 ALA A C 1
ATOM 4456 O O . ALA A 1 577 ? 32.608 -48.205 79.377 1.00 62.56 575 ALA A O 1
ATOM 4458 N N . ILE A 1 578 ? 34.854 -48.420 79.888 1.00 65.52 576 ILE A N 1
ATOM 4459 C CA . ILE A 1 578 ? 35.065 -47.019 80.372 1.00 63.18 576 ILE A CA 1
ATOM 4460 C C . ILE A 1 578 ? 35.938 -46.260 79.366 1.00 60.90 576 ILE A C 1
ATOM 4461 O O . ILE A 1 578 ? 36.565 -46.913 78.467 1.00 60.37 576 ILE A O 1
ATOM 4466 N N . GLY A 1 579 ? 35.920 -44.925 79.456 1.00 59.21 577 GLY A N 1
ATOM 4467 C CA . GLY A 1 579 ? 36.551 -44.030 78.464 1.00 54.65 577 GLY A CA 1
ATOM 4468 C C . GLY A 1 579 ? 38.057 -44.203 78.484 1.00 43.73 577 GLY A C 1
ATOM 4469 O O . GLY A 1 579 ? 38.575 -44.602 79.540 1.00 43.30 577 GLY A O 1
ATOM 4470 N N . ARG A 1 580 ? 38.732 -43.889 77.382 1.00 45.49 578 ARG A N 1
ATOM 4471 C CA . ARG A 1 580 ? 40.214 -44.029 77.280 1.00 52.36 578 ARG A CA 1
ATOM 4472 C C . ARG A 1 580 ? 40.920 -43.445 78.514 1.00 48.12 578 ARG A C 1
ATOM 4473 O O . ARG A 1 580 ? 41.875 -44.072 78.953 1.00 42.64 578 ARG A O 1
ATOM 4481 N N . PHE A 1 581 ? 40.493 -42.298 79.068 1.00 45.23 579 PHE A N 1
ATOM 4482 C CA . PHE A 1 581 ? 41.302 -41.545 80.070 1.00 44.00 579 PHE A CA 1
ATOM 4483 C C . PHE A 1 581 ? 40.789 -41.706 81.506 1.00 43.97 579 PHE A C 1
ATOM 4484 O O . PHE A 1 581 ? 41.400 -41.099 82.435 1.00 40.30 579 PHE A O 1
ATOM 4492 N N . GLU A 1 582 ? 39.768 -42.534 81.705 1.00 45.41 580 GLU A N 1
ATOM 4493 C CA . GLU A 1 582 ? 39.027 -42.646 82.992 1.00 55.96 580 GLU A CA 1
ATOM 4494 C C . GLU A 1 582 ? 39.643 -43.756 83.857 1.00 54.37 580 GLU A C 1
ATOM 4495 O O . GLU A 1 582 ? 40.154 -44.773 83.284 1.00 49.04 580 GLU A O 1
ATOM 4501 N N . GLY A 1 583 ? 39.682 -43.500 85.170 1.00 51.22 581 GLY A N 1
ATOM 4502 C CA . GLY A 1 583 ? 40.084 -44.434 86.230 1.00 59.90 581 GLY A CA 1
ATOM 4503 C C . GLY A 1 583 ? 41.473 -44.979 85.980 1.00 55.05 581 GLY A C 1
ATOM 4504 O O . GLY A 1 583 ? 42.416 -44.157 85.862 1.00 50.60 581 GLY A O 1
ATOM 4505 N N . ALA A 1 584 ? 41.597 -46.307 85.890 1.00 52.62 582 ALA A N 1
ATOM 4506 C CA . ALA A 1 584 ? 42.911 -46.998 85.869 1.00 49.51 582 ALA A CA 1
ATOM 4507 C C . ALA A 1 584 ? 43.453 -47.104 84.435 1.00 44.81 582 ALA A C 1
ATOM 4508 O O . ALA A 1 584 ? 44.597 -47.550 84.299 1.00 39.68 582 ALA A O 1
ATOM 4510 N N . ASN A 1 585 ? 42.689 -46.708 83.416 1.00 37.12 583 ASN A N 1
ATOM 4511 C CA . ASN A 1 585 ? 43.054 -46.935 82.002 1.00 40.69 583 ASN A CA 1
ATOM 4512 C C . ASN A 1 585 ? 44.392 -46.261 81.634 1.00 40.46 583 ASN A C 1
ATOM 4513 O O . ASN A 1 585 ? 45.195 -46.904 80.940 1.00 38.67 583 ASN A O 1
ATOM 4518 N N . PRO A 1 586 ? 44.669 -44.997 82.052 1.00 38.99 584 PRO A N 1
ATOM 4519 C CA . PRO A 1 586 ? 45.982 -44.364 81.876 1.00 41.25 584 PRO A CA 1
ATOM 4520 C C . PRO A 1 586 ? 47.118 -45.168 82.513 1.00 39.25 584 PRO A C 1
ATOM 4521 O O . PRO A 1 586 ? 48.083 -45.417 81.844 1.00 33.23 584 PRO A O 1
ATOM 4525 N N . ALA A 1 587 ? 46.945 -45.582 83.769 1.00 34.38 585 ALA A N 1
ATOM 4526 C CA . ALA A 1 587 ? 47.953 -46.345 84.532 1.00 36.38 585 ALA A CA 1
ATOM 4527 C C . ALA A 1 587 ? 48.159 -47.726 83.883 1.00 34.54 585 ALA A C 1
ATOM 4528 O O . ALA A 1 587 ? 49.313 -48.148 83.792 1.00 31.72 585 ALA A O 1
ATOM 4530 N N . LEU A 1 588 ? 47.105 -48.387 83.388 1.00 33.04 586 LEU A N 1
ATOM 4531 C CA . LEU A 1 588 ? 47.232 -49.709 82.722 1.00 33.62 586 LEU A CA 1
ATOM 4532 C C . LEU A 1 588 ? 47.968 -49.560 81.377 1.00 31.41 586 LEU A C 1
ATOM 4533 O O . LEU A 1 588 ? 48.732 -50.481 81.046 1.00 29.26 586 LEU A O 1
ATOM 4538 N N . TYR A 1 589 ? 47.705 -48.481 80.629 1.00 30.65 587 TYR A N 1
ATOM 4539 C CA . TYR A 1 589 ? 48.342 -48.195 79.323 1.00 29.94 587 TYR A CA 1
ATOM 4540 C C . TYR A 1 589 ? 49.853 -47.969 79.508 1.00 28.43 587 TYR A C 1
ATOM 4541 O O . TYR A 1 589 ? 50.613 -48.523 78.712 1.00 28.01 587 TYR A O 1
ATOM 4550 N N . GLU A 1 590 ? 50.232 -47.189 80.504 1.00 27.95 588 GLU A N 1
ATOM 4551 C CA . GLU A 1 590 ? 51.638 -46.965 80.895 1.00 28.88 588 GLU A CA 1
ATOM 4552 C C . GLU A 1 590 ? 52.250 -48.304 81.314 1.00 32.52 588 GLU A C 1
ATOM 4553 O O . GLU A 1 590 ? 53.393 -48.556 80.887 1.00 28.74 588 GLU A O 1
ATOM 4559 N N . THR A 1 591 ? 51.516 -49.149 82.076 1.00 29.57 589 THR A N 1
ATOM 4560 C CA . THR A 1 591 ? 51.949 -50.489 82.527 1.00 30.60 589 THR A CA 1
ATOM 4561 C C . THR A 1 591 ? 52.205 -51.397 81.321 1.00 28.14 589 THR A C 1
ATOM 4562 O O . THR A 1 591 ? 53.204 -52.108 81.361 1.00 26.15 589 THR A O 1
ATOM 4566 N N . LEU A 1 592 ? 51.408 -51.312 80.261 1.00 27.03 590 LEU A N 1
ATOM 4567 C CA . LEU A 1 592 ? 51.655 -52.119 79.052 1.00 27.51 590 LEU A CA 1
ATOM 4568 C C . LEU A 1 592 ? 53.030 -51.695 78.488 1.00 25.70 590 LEU A C 1
ATOM 4569 O O . LEU A 1 592 ? 53.833 -52.634 78.194 1.00 28.57 590 LEU A O 1
ATOM 4574 N N . ALA A 1 593 ? 53.336 -50.395 78.466 1.00 28.35 591 ALA A N 1
ATOM 4575 C CA . ALA A 1 593 ? 54.616 -49.911 77.890 1.00 30.19 591 ALA A CA 1
ATOM 4576 C C . ALA A 1 593 ? 55.784 -50.347 78.776 1.00 30.13 591 ALA A C 1
ATOM 4577 O O . ALA A 1 593 ? 56.784 -50.881 78.282 1.00 27.84 591 ALA A O 1
ATOM 4579 N N . ARG A 1 594 ? 55.661 -50.209 80.084 1.00 28.14 592 ARG A N 1
ATOM 4580 C CA . ARG A 1 594 ? 56.779 -50.610 80.963 1.00 28.58 592 ARG A CA 1
ATOM 4581 C C . ARG A 1 594 ? 56.918 -52.134 80.996 1.00 27.57 592 ARG A C 1
ATOM 4582 O O . ARG A 1 594 ? 58.074 -52.608 81.053 1.00 29.76 592 ARG A O 1
ATOM 4590 N N . ASP A 1 595 ? 55.839 -52.931 80.867 1.00 25.70 593 ASP A N 1
ATOM 4591 C CA . ASP A 1 595 ? 55.933 -54.405 80.778 1.00 26.30 593 ASP A CA 1
ATOM 4592 C C . ASP A 1 595 ? 56.676 -54.780 79.470 1.00 26.53 593 ASP A C 1
ATOM 4593 O O . ASP A 1 595 ? 57.475 -55.688 79.518 1.00 24.67 593 ASP A O 1
ATOM 4598 N N . ARG A 1 596 ? 56.402 -54.075 78.369 1.00 25.28 594 ARG A N 1
ATOM 4599 C CA . ARG A 1 596 ? 57.070 -54.339 77.079 1.00 25.84 594 ARG A CA 1
ATOM 4600 C C . ARG A 1 596 ? 58.585 -54.044 77.220 1.00 26.00 594 ARG A C 1
ATOM 4601 O O . ARG A 1 596 ? 59.356 -54.885 76.775 1.00 28.37 594 ARG A O 1
ATOM 4609 N N . LEU A 1 597 ? 58.981 -52.958 77.883 1.00 28.11 595 LEU A N 1
ATOM 4610 C CA . LEU A 1 597 ? 60.401 -52.685 78.244 1.00 30.00 595 LEU A CA 1
ATOM 4611 C C . LEU A 1 597 ? 60.965 -53.876 79.022 1.00 32.02 595 LEU A C 1
ATOM 4612 O O . LEU A 1 597 ? 62.028 -54.380 78.616 1.00 28.40 595 LEU A O 1
ATOM 4617 N N . CYS A 1 598 ? 60.252 -54.377 80.042 1.00 29.72 596 CYS A N 1
ATOM 4618 C CA . CYS A 1 598 ? 60.718 -55.497 80.910 1.00 30.61 596 CYS A CA 1
ATOM 4619 C C . CYS A 1 598 ? 60.860 -56.794 80.089 1.00 29.34 596 CYS A C 1
ATOM 4620 O O . CYS A 1 598 ? 61.811 -57.531 80.294 1.00 27.02 596 CYS A O 1
ATOM 4623 N N . LEU A 1 599 ? 59.985 -57.018 79.101 1.00 27.47 597 LEU A N 1
ATOM 4624 C CA . LEU A 1 599 ? 60.053 -58.214 78.249 1.00 29.58 597 LEU A CA 1
ATOM 4625 C C . LEU A 1 599 ? 61.342 -58.128 77.421 1.00 28.89 597 LEU A C 1
ATOM 4626 O O . LEU A 1 599 ? 61.987 -59.179 77.228 1.00 30.69 597 LEU A O 1
ATOM 4647 N N . ALA A 1 602 ? 64.173 -58.913 79.604 1.00 32.07 600 ALA A N 1
ATOM 4648 C CA . ALA A 1 602 ? 64.207 -60.382 79.772 1.00 29.89 600 ALA A CA 1
ATOM 4649 C C . ALA A 1 602 ? 64.892 -61.022 78.540 1.00 33.16 600 ALA A C 1
ATOM 4650 O O . ALA A 1 602 ? 65.773 -61.898 78.722 1.00 31.50 600 ALA A O 1
ATOM 4652 N N A GLN A 1 603 ? 64.509 -60.576 77.339 0.50 32.06 601 GLN A N 1
ATOM 4653 N N B GLN A 1 603 ? 64.522 -60.610 77.328 0.50 31.69 601 GLN A N 1
ATOM 4654 C CA A GLN A 1 603 ? 65.063 -61.046 76.043 0.50 31.70 601 GLN A CA 1
ATOM 4655 C CA B GLN A 1 603 ? 65.150 -61.177 76.114 0.50 31.18 601 GLN A CA 1
ATOM 4656 C C A GLN A 1 603 ? 66.590 -60.867 76.058 0.50 31.00 601 GLN A C 1
ATOM 4657 C C B GLN A 1 603 ? 66.655 -60.924 76.146 0.50 30.86 601 GLN A C 1
ATOM 4658 O O A GLN A 1 603 ? 67.291 -61.823 75.636 0.50 34.84 601 GLN A O 1
ATOM 4659 O O B GLN A 1 603 ? 67.406 -61.853 75.762 0.50 33.62 601 GLN A O 1
ATOM 4670 N N . TYR A 1 604 ? 67.075 -59.738 76.586 1.00 34.29 602 TYR A N 1
ATOM 4671 C CA . TYR A 1 604 ? 68.513 -59.396 76.684 1.00 35.85 602 TYR A CA 1
ATOM 4672 C C . TYR A 1 604 ? 69.189 -60.375 77.646 1.00 35.36 602 TYR A C 1
ATOM 4673 O O . TYR A 1 604 ? 70.295 -60.890 77.355 1.00 34.74 602 TYR A O 1
ATOM 4682 N N . PHE A 1 605 ? 68.562 -60.654 78.781 1.00 38.38 603 PHE A N 1
ATOM 4683 C CA . PHE A 1 605 ? 69.140 -61.559 79.806 1.00 36.17 603 PHE A CA 1
ATOM 4684 C C . PHE A 1 605 ? 69.252 -62.991 79.270 1.00 39.73 603 PHE A C 1
ATOM 4685 O O . PHE A 1 605 ? 70.363 -63.557 79.348 1.00 43.81 603 PHE A O 1
ATOM 4693 N N . LEU A 1 606 ? 68.180 -63.551 78.715 1.00 37.62 604 LEU A N 1
ATOM 4694 C CA . LEU A 1 606 ? 68.174 -64.916 78.129 1.00 41.07 604 LEU A CA 1
ATOM 4695 C C . LEU A 1 606 ? 69.217 -65.010 77.027 1.00 43.73 604 LEU A C 1
ATOM 4696 O O . LEU A 1 606 ? 69.907 -66.040 76.995 1.00 46.58 604 LEU A O 1
ATOM 4701 N N . GLY A 1 607 ? 69.206 -64.028 76.113 1.00 45.13 605 GLY A N 1
ATOM 4702 C CA . GLY A 1 607 ? 70.099 -63.925 74.944 1.00 45.42 605 GLY A CA 1
ATOM 4703 C C . GLY A 1 607 ? 71.550 -63.831 75.374 1.00 46.26 605 GLY A C 1
ATOM 4704 O O . GLY A 1 607 ? 72.417 -64.247 74.586 1.00 50.18 605 GLY A O 1
ATOM 4705 N N . SER A 1 608 ? 71.798 -63.289 76.569 1.00 45.26 606 SER A N 1
ATOM 4706 C CA . SER A 1 608 ? 73.147 -63.074 77.157 1.00 50.19 606 SER A CA 1
ATOM 4707 C C . SER A 1 608 ? 73.659 -64.346 77.856 1.00 51.73 606 SER A C 1
ATOM 4708 O O . SER A 1 608 ? 74.897 -64.459 77.967 1.00 48.14 606 SER A O 1
ATOM 4711 N N . VAL A 1 609 ? 72.802 -65.281 78.304 1.00 51.19 607 VAL A N 1
ATOM 4712 C CA . VAL A 1 609 ? 73.306 -66.435 79.117 1.00 59.82 607 VAL A CA 1
ATOM 4713 C C . VAL A 1 609 ? 73.962 -67.434 78.149 1.00 64.03 607 VAL A C 1
ATOM 4714 O O . VAL A 1 609 ? 73.645 -67.391 76.930 1.00 58.46 607 VAL A O 1
ATOM 4718 N N . ARG A 1 610 ? 74.883 -68.256 78.667 1.00 62.01 608 ARG A N 1
ATOM 4719 C CA . ARG A 1 610 ? 75.644 -69.298 77.909 1.00 73.26 608 ARG A CA 1
ATOM 4720 C C . ARG A 1 610 ? 74.688 -70.150 77.051 1.00 77.97 608 ARG A C 1
ATOM 4721 O O . ARG A 1 610 ? 73.598 -70.567 77.568 1.00 62.44 608 ARG A O 1
ATOM 4729 N N . LYS A 1 611 ? 75.094 -70.413 75.797 1.00 85.10 609 LYS A N 1
ATOM 4730 C CA . LYS A 1 611 ? 74.247 -71.024 74.732 1.00 91.68 609 LYS A CA 1
ATOM 4731 C C . LYS A 1 611 ? 73.760 -72.418 75.154 1.00 96.24 609 LYS A C 1
ATOM 4732 O O . LYS A 1 611 ? 72.615 -72.748 74.784 1.00 85.53 609 LYS A O 1
ATOM 4738 N N . GLU A 1 612 ? 74.565 -73.178 75.916 1.00 102.33 610 GLU A N 1
ATOM 4739 C CA . GLU A 1 612 ? 74.167 -74.458 76.586 1.00 114.40 610 GLU A CA 1
ATOM 4740 C C . GLU A 1 612 ? 72.780 -74.303 77.233 1.00 113.50 610 GLU A C 1
ATOM 4741 O O . GLU A 1 612 ? 71.908 -75.169 76.973 1.00 110.16 610 GLU A O 1
ATOM 4747 N N . LEU A 1 613 ? 72.596 -73.224 78.013 1.00 101.76 611 LEU A N 1
ATOM 4748 C CA . LEU A 1 613 ? 71.381 -72.919 78.820 1.00 93.25 611 LEU A CA 1
ATOM 4749 C C . LEU A 1 613 ? 70.329 -72.164 77.977 1.00 92.46 611 LEU A C 1
ATOM 4750 O O . LEU A 1 613 ? 69.125 -72.464 78.151 1.00 99.78 611 LEU A O 1
ATOM 4755 N N . GLY A 1 614 ? 70.740 -71.247 77.088 1.00 80.97 612 GLY A N 1
ATOM 4756 C CA . GLY A 1 614 ? 69.844 -70.503 76.174 1.00 83.36 612 GLY A CA 1
ATOM 4757 C C . GLY A 1 614 ? 69.203 -71.368 75.087 1.00 83.08 612 GLY A C 1
ATOM 4758 O O . GLY A 1 614 ? 68.144 -70.933 74.552 1.00 70.10 612 GLY A O 1
ATOM 4759 N N . ASN A 1 615 ? 69.811 -72.523 74.752 1.00 84.28 613 ASN A N 1
ATOM 4760 C CA . ASN A 1 615 ? 69.401 -73.438 73.646 1.00 88.73 613 ASN A CA 1
ATOM 4761 C C . ASN A 1 615 ? 68.543 -74.600 74.157 1.00 85.73 613 ASN A C 1
ATOM 4762 O O . ASN A 1 615 ? 67.829 -75.180 73.321 1.00 90.15 613 ASN A O 1
ATOM 4767 N N . LYS A 1 616 ? 68.623 -74.961 75.441 1.00 79.60 614 LYS A N 1
ATOM 4768 C CA . LYS A 1 616 ? 67.783 -76.056 76.011 1.00 80.89 614 LYS A CA 1
ATOM 4769 C C . LYS A 1 616 ? 66.328 -75.564 76.161 1.00 75.02 614 LYS A C 1
ATOM 4770 O O . LYS A 1 616 ? 65.433 -76.281 75.680 1.00 82.75 614 LYS A O 1
ATOM 4776 N N . ILE A 1 617 ? 66.124 -74.376 76.749 1.00 69.48 615 ILE A N 1
ATOM 4777 C CA . ILE A 1 617 ? 64.828 -73.636 76.937 1.00 65.59 615 ILE A CA 1
ATOM 4778 C C . ILE A 1 617 ? 64.186 -73.226 75.593 1.00 62.83 615 ILE A C 1
ATOM 4779 O O . ILE A 1 617 ? 64.925 -72.840 74.673 1.00 65.78 615 ILE A O 1
ATOM 4784 N N . VAL A 1 618 ? 62.850 -73.276 75.506 1.00 50.84 616 VAL A N 1
ATOM 4785 C CA . VAL A 1 618 ? 62.014 -72.726 74.395 1.00 51.82 616 VAL A CA 1
ATOM 4786 C C . VAL A 1 618 ? 61.009 -71.701 74.954 1.00 44.11 616 VAL A C 1
ATOM 4787 O O . VAL A 1 618 ? 60.031 -72.127 75.588 1.00 42.27 616 VAL A O 1
ATOM 4791 N N . TRP A 1 619 ? 61.224 -70.414 74.675 1.00 42.93 617 TRP A N 1
ATOM 4792 C CA . TRP A 1 619 ? 60.400 -69.284 75.179 1.00 43.72 617 TRP A CA 1
ATOM 4793 C C . TRP A 1 619 ? 59.503 -68.734 74.072 1.00 46.84 617 TRP A C 1
ATOM 4794 O O . TRP A 1 619 ? 60.007 -68.078 73.148 1.00 50.30 617 TRP A O 1
ATOM 4805 N N . SER A 1 620 ? 58.199 -68.949 74.218 1.00 43.25 618 SER A N 1
ATOM 4806 C CA . SER A 1 620 ? 57.128 -68.380 73.358 1.00 47.37 618 SER A CA 1
ATOM 4807 C C . SER A 1 620 ? 56.490 -67.132 73.980 1.00 47.17 618 SER A C 1
ATOM 4808 O O . SER A 1 620 ? 56.810 -66.764 75.126 1.00 46.41 618 SER A O 1
ATOM 4811 N N . ASN A 1 621 ? 55.563 -66.504 73.269 1.00 46.25 619 ASN A N 1
ATOM 4812 C CA . ASN A 1 621 ? 54.825 -65.348 73.850 1.00 53.30 619 ASN A CA 1
ATOM 4813 C C . ASN A 1 621 ? 54.055 -65.823 75.094 1.00 46.26 619 ASN A C 1
ATOM 4814 O O . ASN A 1 621 ? 54.057 -65.058 76.100 1.00 51.34 619 ASN A O 1
ATOM 4819 N N . ASP A 1 622 ? 53.528 -67.053 75.100 1.00 44.53 620 ASP A N 1
ATOM 4820 C CA . ASP A 1 622 ? 52.592 -67.513 76.169 1.00 45.09 620 ASP A CA 1
ATOM 4821 C C . ASP A 1 622 ? 53.105 -68.755 76.919 1.00 41.41 620 ASP A C 1
ATOM 4822 O O . ASP A 1 622 ? 52.291 -69.359 77.640 1.00 37.06 620 ASP A O 1
ATOM 4827 N N . SER A 1 623 ? 54.373 -69.168 76.782 1.00 41.04 621 SER A N 1
ATOM 4828 C CA . SER A 1 623 ? 54.891 -70.400 77.434 1.00 38.47 621 SER A CA 1
ATOM 4829 C C . SER A 1 623 ? 56.422 -70.453 77.443 1.00 42.27 621 SER A C 1
ATOM 4830 O O . SER A 1 623 ? 57.052 -69.825 76.580 1.00 43.56 621 SER A O 1
ATOM 4833 N N . ILE A 1 624 ? 56.968 -71.123 78.456 1.00 38.09 622 ILE A N 1
ATOM 4834 C CA . ILE A 1 624 ? 58.384 -71.563 78.562 1.00 45.16 622 ILE A CA 1
ATOM 4835 C C . ILE A 1 624 ? 58.377 -73.090 78.672 1.00 39.07 622 ILE A C 1
ATOM 4836 O O . ILE A 1 624 ? 57.651 -73.646 79.556 1.00 34.59 622 ILE A O 1
ATOM 4841 N N . GLU A 1 625 ? 59.198 -73.724 77.842 1.00 37.17 623 GLU A N 1
ATOM 4842 C CA . GLU A 1 625 ? 59.407 -75.186 77.813 1.00 41.18 623 GLU A CA 1
ATOM 4843 C C . GLU A 1 625 ? 60.861 -75.484 78.206 1.00 38.42 623 GLU A C 1
ATOM 4844 O O . GLU A 1 625 ? 61.752 -74.911 77.630 1.00 42.54 623 GLU A O 1
ATOM 4850 N N . LEU A 1 626 ? 61.088 -76.323 79.204 1.00 46.80 624 LEU A N 1
ATOM 4851 C CA . LEU A 1 626 ? 62.461 -76.743 79.595 1.00 47.99 624 LEU A CA 1
ATOM 4852 C C . LEU A 1 626 ? 62.501 -78.263 79.651 1.00 50.62 624 LEU A C 1
ATOM 4853 O O . LEU A 1 626 ? 61.483 -78.905 79.921 1.00 47.84 624 LEU A O 1
ATOM 4858 N N . PRO A 1 627 ? 63.675 -78.884 79.375 1.00 57.19 625 PRO A N 1
ATOM 4859 C CA . PRO A 1 627 ? 63.793 -80.338 79.411 1.00 60.89 625 PRO A CA 1
ATOM 4860 C C . PRO A 1 627 ? 63.746 -80.842 80.868 1.00 52.50 625 PRO A C 1
ATOM 4861 O O . PRO A 1 627 ? 64.288 -80.196 81.749 1.00 50.65 625 PRO A O 1
ATOM 4865 N N . VAL A 1 628 ? 63.032 -81.940 81.088 1.00 51.99 626 VAL A N 1
ATOM 4866 C CA . VAL A 1 628 ? 63.053 -82.693 82.376 1.00 54.73 626 VAL A CA 1
ATOM 4867 C C . VAL A 1 628 ? 64.127 -83.778 82.263 1.00 57.72 626 VAL A C 1
ATOM 4868 O O . VAL A 1 628 ? 64.138 -84.479 81.230 1.00 62.61 626 VAL A O 1
ATOM 4872 N N . GLU A 1 629 ? 64.974 -83.921 83.288 1.00 60.87 627 GLU A N 1
ATOM 4873 C CA . GLU A 1 629 ? 65.950 -85.044 83.427 1.00 74.70 627 GLU A CA 1
ATOM 4874 C C . GLU A 1 629 ? 65.204 -86.367 83.650 1.00 81.55 627 GLU A C 1
ATOM 4875 O O . GLU A 1 629 ? 63.996 -86.331 83.950 1.00 80.97 627 GLU A O 1
ATOM 4881 N N . GLY A 1 630 ? 65.908 -87.498 83.532 1.00 96.13 628 GLY A N 1
ATOM 4882 C CA . GLY A 1 630 ? 65.364 -88.845 83.804 1.00 104.19 628 GLY A CA 1
ATOM 4883 C C . GLY A 1 630 ? 64.354 -89.265 82.749 1.00 105.58 628 GLY A C 1
ATOM 4884 O O . GLY A 1 630 ? 64.432 -88.716 81.625 1.00 108.47 628 GLY A O 1
ATOM 4885 N N . SER A 1 631 ? 63.450 -90.197 83.100 1.00 102.38 629 SER A N 1
ATOM 4886 C CA . SER A 1 631 ? 62.420 -90.817 82.217 1.00 104.76 629 SER A CA 1
ATOM 4887 C C . SER A 1 631 ? 63.051 -91.269 80.885 1.00 121.78 629 SER A C 1
ATOM 4888 O O . SER A 1 631 ? 62.462 -90.980 79.817 1.00 128.49 629 SER A O 1
ATOM 4891 N N . VAL A 1 632 ? 64.204 -91.954 80.942 1.00 129.71 630 VAL A N 1
ATOM 4892 C CA . VAL A 1 632 ? 65.026 -92.323 79.744 1.00 120.91 630 VAL A CA 1
ATOM 4893 C C . VAL A 1 632 ? 64.217 -93.342 78.925 1.00 120.78 630 VAL A C 1
ATOM 4894 O O . VAL A 1 632 ? 63.671 -94.282 79.538 1.00 109.13 630 VAL A O 1
ATOM 4898 N N . GLY A 1 633 ? 64.110 -93.132 77.604 1.00 127.16 631 GLY A N 1
ATOM 4899 C CA . GLY A 1 633 ? 63.254 -93.907 76.679 1.00 126.17 631 GLY A CA 1
ATOM 4900 C C . GLY A 1 633 ? 62.067 -93.098 76.174 1.00 126.75 631 GLY A C 1
ATOM 4901 O O . GLY A 1 633 ? 61.808 -93.134 74.953 1.00 124.20 631 GLY A O 1
ATOM 4902 N N . ASN A 1 634 ? 61.368 -92.404 77.083 1.00 127.40 632 ASN A N 1
ATOM 4903 C CA . ASN A 1 634 ? 60.192 -91.530 76.799 1.00 120.07 632 ASN A CA 1
ATOM 4904 C C . ASN A 1 634 ? 60.506 -90.114 77.310 1.00 114.74 632 ASN A C 1
ATOM 4905 O O . ASN A 1 634 ? 59.680 -89.562 78.070 1.00 109.19 632 ASN A O 1
ATOM 4910 N N . GLU A 1 635 ? 61.650 -89.561 76.866 1.00 104.76 633 GLU A N 1
ATOM 4911 C CA . GLU A 1 635 ? 62.263 -88.273 77.310 1.00 103.16 633 GLU A CA 1
ATOM 4912 C C . GLU A 1 635 ? 61.202 -87.162 77.369 1.00 98.99 633 GLU A C 1
ATOM 4913 O O . GLU A 1 635 ? 60.195 -87.246 76.622 1.00 91.09 633 GLU A O 1
ATOM 4919 N N . LYS A 1 636 ? 61.444 -86.150 78.216 1.00 90.38 634 LYS A N 1
ATOM 4920 C CA . LYS A 1 636 ? 60.383 -85.263 78.765 1.00 79.45 634 LYS A CA 1
ATOM 4921 C C . LYS A 1 636 ? 60.800 -83.789 78.789 1.00 64.84 634 LYS A C 1
ATOM 4922 O O . LYS A 1 636 ? 61.999 -83.464 78.961 1.00 59.60 634 LYS A O 1
ATOM 4928 N N . SER A 1 637 ? 59.802 -82.922 78.652 1.00 57.97 635 SER A N 1
ATOM 4929 C CA . SER A 1 637 ? 59.914 -81.451 78.833 1.00 52.43 635 SER A CA 1
ATOM 4930 C C . SER A 1 637 ? 58.675 -80.968 79.598 1.00 45.40 635 SER A C 1
ATOM 4931 O O . SER A 1 637 ? 57.648 -81.656 79.562 1.00 45.06 635 SER A O 1
ATOM 4934 N N . ILE A 1 638 ? 58.818 -79.875 80.340 1.00 49.48 636 ILE A N 1
ATOM 4935 C CA . ILE A 1 638 ? 57.725 -79.275 81.164 1.00 44.15 636 ILE A CA 1
ATOM 4936 C C . ILE A 1 638 ? 57.374 -77.932 80.511 1.00 41.36 636 ILE A C 1
ATOM 4937 O O . ILE A 1 638 ? 58.296 -77.145 80.197 1.00 37.73 636 ILE A O 1
ATOM 4942 N N . VAL A 1 639 ? 56.087 -77.677 80.320 1.00 39.02 637 VAL A N 1
ATOM 4943 C CA . VAL A 1 639 ? 55.604 -76.431 79.663 1.00 37.75 637 VAL A CA 1
ATOM 4944 C C . VAL A 1 639 ? 54.884 -75.606 80.715 1.00 35.87 637 VAL A C 1
ATOM 4945 O O . VAL A 1 639 ? 53.800 -76.036 81.202 1.00 38.61 637 VAL A O 1
ATOM 4949 N N . PHE A 1 640 ? 55.488 -74.477 81.080 1.00 34.42 638 PHE A N 1
ATOM 4950 C CA . PHE A 1 640 ? 54.864 -73.474 81.977 1.00 32.84 638 PHE A CA 1
ATOM 4951 C C . PHE A 1 640 ? 54.033 -72.537 81.104 1.00 32.46 638 PHE A C 1
ATOM 4952 O O . PHE A 1 640 ? 54.580 -71.863 80.249 1.00 36.30 638 PHE A O 1
ATOM 4960 N N . SER A 1 641 ? 52.743 -72.414 81.377 1.00 35.07 639 SER A N 1
ATOM 4961 C CA . SER A 1 641 ? 51.925 -71.307 80.831 1.00 37.00 639 SER A CA 1
ATOM 4962 C C . SER A 1 641 ? 52.203 -70.047 81.664 1.00 39.12 639 SER A C 1
ATOM 4963 O O . SER A 1 641 ? 52.833 -70.168 82.751 1.00 33.48 639 SER A O 1
ATOM 4966 N N . VAL A 1 642 ? 51.761 -68.884 81.156 1.00 36.81 640 VAL A N 1
ATOM 4967 C CA . VAL A 1 642 ? 51.976 -67.553 81.782 1.00 38.42 640 VAL A CA 1
ATOM 4968 C C . VAL A 1 642 ? 51.468 -67.622 83.236 1.00 39.44 640 VAL A C 1
ATOM 4969 O O . VAL A 1 642 ? 52.180 -67.142 84.093 1.00 34.58 640 VAL A O 1
ATOM 4973 N N . SER A 1 643 ? 50.342 -68.295 83.511 1.00 35.15 641 SER A N 1
ATOM 4974 C CA . SER A 1 643 ? 49.774 -68.392 84.881 1.00 41.35 641 SER A CA 1
ATOM 4975 C C . SER A 1 643 ? 50.661 -69.238 85.810 1.00 40.22 641 SER A C 1
ATOM 4976 O O . SER A 1 643 ? 50.419 -69.178 86.992 1.00 41.39 641 SER A O 1
ATOM 4979 N N . ASP A 1 644 ? 51.655 -69.966 85.293 1.00 36.72 642 ASP A N 1
ATOM 4980 C CA . ASP A 1 644 ? 52.587 -70.831 86.064 1.00 39.18 642 ASP A CA 1
ATOM 4981 C C . ASP A 1 644 ? 53.962 -70.193 86.261 1.00 37.58 642 ASP A C 1
ATOM 4982 O O . ASP A 1 644 ? 54.814 -70.869 86.874 1.00 34.18 642 ASP A O 1
ATOM 4987 N N . TYR A 1 645 ? 54.227 -68.999 85.729 1.00 36.31 643 TYR A N 1
ATOM 4988 C CA . TYR A 1 645 ? 55.595 -68.416 85.763 1.00 39.14 643 TYR A CA 1
ATOM 4989 C C . TYR A 1 645 ? 56.056 -68.119 87.197 1.00 37.23 643 TYR A C 1
ATOM 4990 O O . TYR A 1 645 ? 57.265 -68.171 87.414 1.00 36.73 643 TYR A O 1
ATOM 4999 N N . GLY A 1 646 ? 55.139 -68.009 88.152 1.00 40.34 644 GLY A N 1
ATOM 5000 C CA . GLY A 1 646 ? 55.467 -67.963 89.588 1.00 43.24 644 GLY A CA 1
ATOM 5001 C C . GLY A 1 646 ? 56.069 -69.254 90.124 1.00 48.85 644 GLY A C 1
ATOM 5002 O O . GLY A 1 646 ? 56.518 -69.214 91.278 1.00 45.14 644 GLY A O 1
ATOM 5003 N N . LYS A 1 647 ? 56.051 -70.359 89.361 1.00 47.21 645 LYS A N 1
ATOM 5004 C CA . LYS A 1 647 ? 56.484 -71.714 89.813 1.00 47.32 645 LYS A CA 1
ATOM 5005 C C . LYS A 1 647 ? 57.802 -72.108 89.142 1.00 45.79 645 LYS A C 1
ATOM 5006 O O . LYS A 1 647 ? 58.240 -73.277 89.326 1.00 38.61 645 LYS A O 1
ATOM 5012 N N . LEU A 1 648 ? 58.446 -71.211 88.393 1.00 40.44 646 LEU A N 1
ATOM 5013 C CA . LEU A 1 648 ? 59.677 -71.603 87.653 1.00 37.25 646 LEU A CA 1
ATOM 5014 C C . LEU A 1 648 ? 60.783 -72.068 88.606 1.00 42.89 646 LEU A C 1
ATOM 5015 O O . LEU A 1 648 ? 61.706 -72.764 88.140 1.00 41.73 646 LEU A O 1
ATOM 5020 N N . TYR A 1 649 ? 60.667 -71.767 89.904 1.00 45.42 647 TYR A N 1
ATOM 5021 C CA . TYR A 1 649 ? 61.618 -72.242 90.939 1.00 48.74 647 TYR A CA 1
ATOM 5022 C C . TYR A 1 649 ? 61.596 -73.770 91.075 1.00 46.16 647 TYR A C 1
ATOM 5023 O O . TYR A 1 649 ? 62.577 -74.269 91.604 1.00 42.88 647 TYR A O 1
ATOM 5032 N N . VAL A 1 650 ? 60.560 -74.495 90.628 1.00 43.66 648 VAL A N 1
ATOM 5033 C CA . VAL A 1 650 ? 60.587 -75.993 90.658 1.00 41.59 648 VAL A CA 1
ATOM 5034 C C . VAL A 1 650 ? 61.760 -76.523 89.829 1.00 39.00 648 VAL A C 1
ATOM 5035 O O . VAL A 1 650 ? 62.163 -77.653 90.079 1.00 44.05 648 VAL A O 1
ATOM 5039 N N . LEU A 1 651 ? 62.240 -75.756 88.849 1.00 39.56 649 LEU A N 1
ATOM 5040 C CA . LEU A 1 651 ? 63.419 -76.089 88.016 1.00 42.42 649 LEU A CA 1
ATOM 5041 C C . LEU A 1 651 ? 64.694 -76.118 88.872 1.00 44.80 649 LEU A C 1
ATOM 5042 O O . LEU A 1 651 ? 65.665 -76.710 88.416 1.00 46.28 649 LEU A O 1
ATOM 5047 N N . ASP A 1 652 ? 64.709 -75.527 90.067 1.00 50.94 650 ASP A N 1
ATOM 5048 C CA . ASP A 1 652 ? 65.935 -75.490 90.920 1.00 52.67 650 ASP A CA 1
ATOM 5049 C C . ASP A 1 652 ? 66.275 -76.874 91.492 1.00 57.58 650 ASP A C 1
ATOM 5050 O O . ASP A 1 652 ? 67.474 -77.073 91.790 1.00 51.16 650 ASP A O 1
ATOM 5055 N N . ASP A 1 653 ? 65.306 -77.784 91.684 1.00 51.62 651 ASP A N 1
ATOM 5056 C CA . ASP A 1 653 ? 65.645 -79.196 92.020 1.00 51.56 651 ASP A CA 1
ATOM 5057 C C . ASP A 1 653 ? 65.282 -80.077 90.832 1.00 48.22 651 ASP A C 1
ATOM 5058 O O . ASP A 1 653 ? 64.157 -80.639 90.804 1.00 44.96 651 ASP A O 1
ATOM 5063 N N . ALA A 1 654 ? 66.231 -80.225 89.910 1.00 45.97 652 ALA A N 1
ATOM 5064 C CA . ALA A 1 654 ? 66.016 -80.891 88.617 1.00 46.97 652 ALA A CA 1
ATOM 5065 C C . ALA A 1 654 ? 65.901 -82.391 88.855 1.00 42.96 652 ALA A C 1
ATOM 5066 O O . ALA A 1 654 ? 65.109 -83.022 88.136 1.00 42.84 652 ALA A O 1
ATOM 5068 N N . GLU A 1 655 ? 66.687 -82.943 89.791 1.00 42.56 653 GLU A N 1
ATOM 5069 C CA . GLU A 1 655 ? 66.636 -84.397 90.115 1.00 42.37 653 GLU A CA 1
ATOM 5070 C C . GLU A 1 655 ? 65.232 -84.739 90.635 1.00 37.46 653 GLU A C 1
ATOM 5071 O O . GLU A 1 655 ? 64.674 -85.713 90.171 1.00 37.74 653 GLU A O 1
ATOM 5077 N N . PHE A 1 656 ? 64.684 -83.941 91.549 1.00 36.34 654 PHE A N 1
ATOM 5078 C CA . PHE A 1 656 ? 63.346 -84.192 92.142 1.00 35.88 654 PHE A CA 1
ATOM 5079 C C . PHE A 1 656 ? 62.272 -84.108 91.050 1.00 34.36 654 PHE A C 1
ATOM 5080 O O . PHE A 1 656 ? 61.360 -84.959 91.043 1.00 34.00 654 PHE A O 1
ATOM 5088 N N . LEU A 1 657 ? 62.334 -83.105 90.178 1.00 36.60 655 LEU A N 1
ATOM 5089 C CA . LEU A 1 657 ? 61.321 -82.955 89.093 1.00 38.77 655 LEU A CA 1
ATOM 5090 C C . LEU A 1 657 ? 61.423 -84.176 88.167 1.00 38.64 655 LEU A C 1
ATOM 5091 O O . LEU A 1 657 ? 60.370 -84.698 87.696 1.00 36.66 655 LEU A O 1
ATOM 5096 N N . GLY A 1 658 ? 62.653 -84.621 87.913 1.00 39.29 656 GLY A N 1
ATOM 5097 C CA . GLY A 1 658 ? 62.900 -85.799 87.069 1.00 41.62 656 GLY A CA 1
ATOM 5098 C C . GLY A 1 658 ? 62.252 -87.026 87.665 1.00 40.35 656 GLY A C 1
ATOM 5099 O O . GLY A 1 658 ? 61.453 -87.678 86.963 1.00 37.95 656 GLY A O 1
ATOM 5100 N N . ARG A 1 659 ? 62.517 -87.291 88.947 1.00 37.92 657 ARG A N 1
ATOM 5101 C CA . ARG A 1 659 ? 61.934 -88.461 89.647 1.00 42.60 657 ARG A CA 1
ATOM 5102 C C . ARG A 1 659 ? 60.422 -88.334 89.787 1.00 37.18 657 ARG A C 1
ATOM 5103 O O . ARG A 1 659 ? 59.741 -89.385 89.686 1.00 36.17 657 ARG A O 1
ATOM 5111 N N . ILE A 1 660 ? 59.902 -87.126 89.993 1.00 38.28 658 ILE A N 1
ATOM 5112 C CA . ILE A 1 660 ? 58.431 -86.902 90.133 1.00 34.42 658 ILE A CA 1
ATOM 5113 C C . ILE A 1 660 ? 57.816 -87.368 88.821 1.00 39.55 658 ILE A C 1
ATOM 5114 O O . ILE A 1 660 ? 56.823 -88.094 88.875 1.00 39.18 658 ILE A O 1
ATOM 5119 N N . CYS A 1 661 ? 58.401 -86.968 87.691 1.00 38.78 659 CYS A N 1
ATOM 5120 C CA . CYS A 1 661 ? 57.828 -87.293 86.366 1.00 47.98 659 CYS A CA 1
ATOM 5121 C C . CYS A 1 661 ? 57.988 -88.807 86.119 1.00 48.38 659 CYS A C 1
ATOM 5122 O O . CYS A 1 661 ? 56.993 -89.461 85.777 1.00 49.37 659 CYS A O 1
ATOM 5125 N N . GLU A 1 662 ? 59.183 -89.350 86.352 1.00 49.51 660 GLU A N 1
ATOM 5126 C CA . GLU A 1 662 ? 59.501 -90.793 86.158 1.00 52.44 660 GLU A CA 1
ATOM 5127 C C . GLU A 1 662 ? 58.557 -91.660 87.003 1.00 49.53 660 GLU A C 1
ATOM 5128 O O . GLU A 1 662 ? 57.984 -92.593 86.444 1.00 49.31 660 GLU A O 1
ATOM 5134 N N . TYR A 1 663 ? 58.355 -91.352 88.284 1.00 43.98 661 TYR A N 1
ATOM 5135 C CA . TYR A 1 663 ? 57.661 -92.252 89.235 1.00 39.74 661 TYR A CA 1
ATOM 5136 C C . TYR A 1 663 ? 56.149 -92.010 89.276 1.00 44.98 661 TYR A C 1
ATOM 5137 O O . TYR A 1 663 ? 55.437 -92.936 89.618 1.00 46.92 661 TYR A O 1
ATOM 5146 N N . PHE A 1 664 ? 55.648 -90.812 88.982 1.00 46.17 662 PHE A N 1
ATOM 5147 C CA . PHE A 1 664 ? 54.197 -90.532 89.118 1.00 45.08 662 PHE A CA 1
ATOM 5148 C C . PHE A 1 664 ? 53.541 -90.441 87.744 1.00 41.37 662 PHE A C 1
ATOM 5149 O O . PHE A 1 664 ? 52.304 -90.398 87.678 1.00 45.59 662 PHE A O 1
ATOM 5165 N N . PRO A 1 666 ? 54.809 -92.323 84.640 1.00 54.86 664 PRO A N 1
ATOM 5166 C CA . PRO A 1 666 ? 55.811 -93.120 83.915 1.00 65.64 664 PRO A CA 1
ATOM 5167 C C . PRO A 1 666 ? 55.505 -93.247 82.408 1.00 66.87 664 PRO A C 1
ATOM 5168 O O . PRO A 1 666 ? 56.450 -93.303 81.636 1.00 59.40 664 PRO A O 1
ATOM 5172 N N . HIS A 1 667 ? 54.220 -93.188 82.029 1.00 65.96 665 HIS A N 1
ATOM 5173 C CA . HIS A 1 667 ? 53.725 -93.395 80.637 1.00 80.69 665 HIS A CA 1
ATOM 5174 C C . HIS A 1 667 ? 53.808 -92.106 79.798 1.00 88.07 665 HIS A C 1
ATOM 5175 O O . HIS A 1 667 ? 53.945 -92.237 78.561 1.00 98.27 665 HIS A O 1
ATOM 5182 N N . GLU A 1 668 ? 53.766 -90.918 80.417 1.00 81.41 666 GLU A N 1
ATOM 5183 C CA . GLU A 1 668 ? 53.878 -89.612 79.706 1.00 78.93 666 GLU A CA 1
ATOM 5184 C C . GLU A 1 668 ? 55.283 -89.474 79.106 1.00 74.45 666 GLU A C 1
ATOM 5185 O O . GLU A 1 668 ? 56.264 -89.784 79.798 1.00 79.16 666 GLU A O 1
ATOM 5191 N N . LYS A 1 669 ? 55.362 -89.056 77.843 1.00 72.04 667 LYS A N 1
ATOM 5192 C CA . LYS A 1 669 ? 56.629 -88.762 77.119 1.00 70.19 667 LYS A CA 1
ATOM 5193 C C . LYS A 1 669 ? 56.483 -87.372 76.490 1.00 61.84 667 LYS A C 1
ATOM 5194 O O . LYS A 1 669 ? 55.311 -86.913 76.336 1.00 52.48 667 LYS A O 1
ATOM 5196 N N . GLY A 1 670 ? 57.610 -86.726 76.174 1.00 60.57 668 GLY A N 1
ATOM 5197 C CA . GLY A 1 670 ? 57.646 -85.400 75.516 1.00 67.51 668 GLY A CA 1
ATOM 5198 C C . GLY A 1 670 ? 57.192 -84.265 76.436 1.00 67.04 668 GLY A C 1
ATOM 5199 O O . GLY A 1 670 ? 57.608 -84.255 77.625 1.00 58.69 668 GLY A O 1
ATOM 5200 N N . LYS A 1 671 ? 56.367 -83.346 75.915 1.00 68.28 669 LYS A N 1
ATOM 5201 C CA . LYS A 1 671 ? 55.999 -82.056 76.572 1.00 66.17 669 LYS A CA 1
ATOM 5202 C C . LYS A 1 671 ? 54.872 -82.299 77.574 1.00 62.19 669 LYS A C 1
ATOM 5203 O O . LYS A 1 671 ? 53.847 -82.805 77.136 1.00 58.24 669 LYS A O 1
ATOM 5209 N N . ILE A 1 672 ? 55.052 -81.934 78.855 1.00 53.38 670 ILE A N 1
ATOM 5210 C CA . ILE A 1 672 ? 53.987 -82.044 79.903 1.00 51.55 670 ILE A CA 1
ATOM 5211 C C . ILE A 1 672 ? 53.670 -80.658 80.478 1.00 49.89 670 ILE A C 1
ATOM 5212 O O . ILE A 1 672 ? 54.619 -79.933 80.869 1.00 43.80 670 ILE A O 1
ATOM 5217 N N . ARG A 1 673 ? 52.389 -80.347 80.640 1.00 44.90 671 ARG A N 1
ATOM 5218 C CA . ARG A 1 673 ? 51.967 -79.060 81.238 1.00 48.27 671 ARG A CA 1
ATOM 5219 C C . ARG A 1 673 ? 52.342 -79.039 82.719 1.00 45.19 671 ARG A C 1
ATOM 5220 O O . ARG A 1 673 ? 52.194 -80.086 83.394 1.00 39.12 671 ARG A O 1
ATOM 5228 N N . TYR A 1 674 ? 52.837 -77.897 83.195 1.00 39.72 672 TYR A N 1
ATOM 5229 C CA . TYR A 1 674 ? 53.074 -77.672 84.629 1.00 38.61 672 TYR A CA 1
ATOM 5230 C C . TYR A 1 674 ? 51.835 -78.127 85.414 1.00 35.00 672 TYR A C 1
ATOM 5231 O O . TYR A 1 674 ? 52.024 -78.792 86.435 1.00 37.11 672 TYR A O 1
ATOM 5240 N N . HIS A 1 675 ? 50.625 -77.730 84.995 1.00 36.89 673 HIS A N 1
ATOM 5241 C CA . HIS A 1 675 ? 49.354 -78.055 85.687 1.00 39.79 673 HIS A CA 1
ATOM 5242 C C . HIS A 1 675 ? 49.279 -79.568 85.976 1.00 36.40 673 HIS A C 1
ATOM 5243 O O . HIS A 1 675 ? 48.897 -79.924 87.085 1.00 36.98 673 HIS A O 1
ATOM 5250 N N . THR A 1 676 ? 49.668 -80.381 84.993 1.00 40.20 674 THR A N 1
ATOM 5251 C CA . THR A 1 676 ? 49.719 -81.872 85.018 1.00 46.90 674 THR A CA 1
ATOM 5252 C C . THR A 1 676 ? 50.837 -82.326 85.979 1.00 41.95 674 THR A C 1
ATOM 5253 O O . THR A 1 676 ? 50.558 -83.178 86.866 1.00 42.34 674 THR A O 1
ATOM 5257 N N . VAL A 1 677 ? 52.036 -81.745 85.871 1.00 41.49 675 VAL A N 1
ATOM 5258 C CA . VAL A 1 677 ? 53.161 -82.035 86.822 1.00 40.78 675 VAL A CA 1
ATOM 5259 C C . VAL A 1 677 ? 52.680 -81.741 88.255 1.00 36.89 675 VAL A C 1
ATOM 5260 O O . VAL A 1 677 ? 52.987 -82.521 89.133 1.00 40.50 675 VAL A O 1
ATOM 5264 N N . TYR A 1 678 ? 51.869 -80.708 88.492 1.00 34.32 676 TYR A N 1
ATOM 5265 C CA . TYR A 1 678 ? 51.417 -80.364 89.857 1.00 34.97 676 TYR A CA 1
ATOM 5266 C C . TYR A 1 678 ? 50.354 -81.364 90.334 1.00 37.33 676 TYR A C 1
ATOM 5267 O O . TYR A 1 678 ? 50.422 -81.833 91.478 1.00 38.71 676 TYR A O 1
ATOM 5276 N N . GLU A 1 679 ? 49.345 -81.599 89.514 1.00 41.37 677 GLU A N 1
ATOM 5277 C CA . GLU A 1 679 ? 48.142 -82.375 89.932 1.00 42.54 677 GLU A CA 1
ATOM 5278 C C . GLU A 1 679 ? 48.520 -83.856 90.094 1.00 37.71 677 GLU A C 1
ATOM 5279 O O . GLU A 1 679 ? 48.208 -84.428 91.129 1.00 42.88 677 GLU A O 1
ATOM 5285 N N . LYS A 1 680 ? 49.225 -84.417 89.122 1.00 35.75 678 LYS A N 1
ATOM 5286 C CA . LYS A 1 680 ? 49.564 -85.856 89.050 1.00 43.00 678 LYS A CA 1
ATOM 5287 C C . LYS A 1 680 ? 50.902 -86.125 89.744 1.00 45.92 678 LYS A C 1
ATOM 5288 O O . LYS A 1 680 ? 51.122 -87.293 90.121 1.00 43.48 678 LYS A O 1
ATOM 5294 N N . GLY A 1 681 ? 51.731 -85.100 89.976 1.00 37.44 679 GLY A N 1
ATOM 5295 C CA . GLY A 1 681 ? 53.116 -85.308 90.451 1.00 32.70 679 GLY A CA 1
ATOM 5296 C C . GLY A 1 681 ? 53.323 -84.782 91.844 1.00 31.29 679 GLY A C 1
ATOM 5297 O O . GLY A 1 681 ? 53.321 -85.599 92.767 1.00 34.09 679 GLY A O 1
ATOM 5298 N N . PHE A 1 682 ? 53.432 -83.453 91.987 1.00 35.61 680 PHE A N 1
ATOM 5299 C CA . PHE A 1 682 ? 53.749 -82.820 93.294 1.00 33.75 680 PHE A CA 1
ATOM 5300 C C . PHE A 1 682 ? 52.629 -83.099 94.296 1.00 35.21 680 PHE A C 1
ATOM 5301 O O . PHE A 1 682 ? 52.952 -83.441 95.404 1.00 32.63 680 PHE A O 1
ATOM 5309 N N . ARG A 1 683 ? 51.368 -82.943 93.898 1.00 38.02 681 ARG A N 1
ATOM 5310 C CA . ARG A 1 683 ? 50.202 -83.222 94.785 1.00 43.36 681 ARG A CA 1
ATOM 5311 C C . ARG A 1 683 ? 50.176 -84.704 95.181 1.00 38.49 681 ARG A C 1
ATOM 5312 O O . ARG A 1 683 ? 49.951 -84.995 96.404 1.00 35.24 681 ARG A O 1
ATOM 5320 N N . ALA A 1 684 ? 50.402 -85.601 94.219 1.00 37.37 682 ALA A N 1
ATOM 5321 C CA . ALA A 1 684 ? 50.494 -87.062 94.453 1.00 39.07 682 ALA A CA 1
ATOM 5322 C C . ALA A 1 684 ? 51.635 -87.364 95.435 1.00 37.38 682 ALA A C 1
ATOM 5323 O O . ALA A 1 684 ? 51.389 -88.129 96.408 1.00 31.07 682 ALA A O 1
ATOM 5325 N N . TYR A 1 685 ? 52.819 -86.762 95.238 1.00 34.33 683 TYR A N 1
ATOM 5326 C CA . TYR A 1 685 ? 53.963 -86.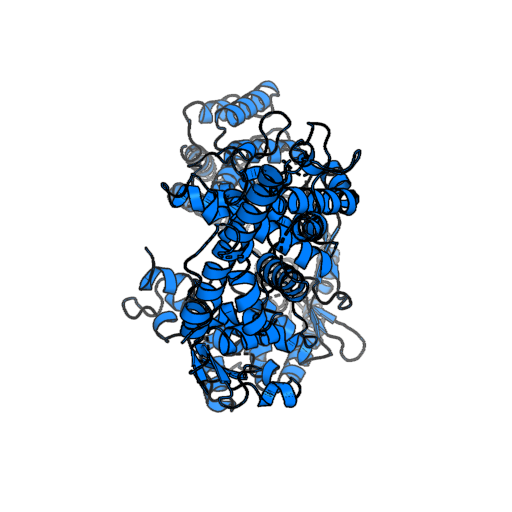904 96.178 1.00 32.74 683 TYR A CA 1
ATOM 5327 C C . TYR A 1 685 ? 53.554 -86.478 97.590 1.00 30.31 683 TYR A C 1
ATOM 5328 O O . TYR A 1 685 ? 53.850 -87.193 98.567 1.00 32.46 683 TYR A O 1
ATOM 5337 N N . ASN A 1 686 ? 52.929 -85.306 97.713 1.00 32.31 684 ASN A N 1
ATOM 5338 C CA . ASN A 1 686 ? 52.537 -84.737 99.028 1.00 36.20 684 ASN A CA 1
ATOM 5339 C C . ASN A 1 686 ? 51.574 -85.708 99.725 1.00 34.87 684 ASN A C 1
ATOM 5340 O O . ASN A 1 686 ? 51.708 -85.879 100.916 1.00 31.36 684 ASN A O 1
ATOM 5345 N N . ASP A 1 687 ? 50.647 -86.302 98.987 1.00 37.81 685 ASP A N 1
ATOM 5346 C CA . ASP A 1 687 ? 49.616 -87.240 99.535 1.00 37.39 685 ASP A CA 1
ATOM 5347 C C . ASP A 1 687 ? 50.320 -88.509 100.055 1.00 35.24 685 ASP A C 1
ATOM 5348 O O . ASP A 1 687 ? 50.086 -88.926 101.203 1.00 35.36 685 ASP A O 1
ATOM 5353 N N . LEU A 1 688 ? 51.259 -89.046 99.269 1.00 37.23 686 LEU A N 1
ATOM 5354 C CA . LEU A 1 688 ? 52.048 -90.245 99.617 1.00 35.99 686 LEU A CA 1
ATOM 5355 C C . LEU A 1 688 ? 52.889 -89.949 100.849 1.00 33.24 686 LEU A C 1
ATOM 5356 O O . LEU A 1 688 ? 52.868 -90.784 101.777 1.00 33.02 686 LEU A O 1
ATOM 5361 N N . GLN A 1 689 ? 53.518 -88.760 100.879 1.00 31.19 687 GLN A N 1
ATOM 5362 C CA . GLN A 1 689 ? 54.452 -88.355 101.946 1.00 34.59 687 GLN A CA 1
ATOM 5363 C C . GLN A 1 689 ? 53.697 -88.365 103.283 1.00 28.84 687 GLN A C 1
ATOM 5364 O O . GLN A 1 689 ? 54.261 -88.884 104.238 1.00 31.66 687 GLN A O 1
ATOM 5370 N N . LYS A 1 690 ? 52.489 -87.812 103.334 1.00 33.13 688 LYS A N 1
ATOM 5371 C CA . LYS A 1 690 ? 51.688 -87.804 104.589 1.00 34.62 688 LYS A CA 1
ATOM 5372 C C . LYS A 1 690 ? 51.537 -89.271 105.055 1.00 34.37 688 LYS A C 1
ATOM 5373 O O . LYS A 1 690 ? 51.771 -89.564 106.256 1.00 36.62 688 LYS A O 1
ATOM 5379 N N . LYS A 1 691 ? 51.181 -90.168 104.138 1.00 35.87 689 LYS A N 1
ATOM 5380 C CA . LYS A 1 691 ? 50.878 -91.587 104.467 1.00 40.20 689 LYS A CA 1
ATOM 5381 C C . LYS A 1 691 ? 52.140 -92.284 104.958 1.00 40.01 689 LYS A C 1
ATOM 5382 O O . LYS A 1 691 ? 52.050 -92.959 106.033 1.00 39.79 689 LYS A O 1
ATOM 5388 N N . CYS A 1 692 ? 53.297 -92.026 104.329 1.00 36.43 690 CYS A N 1
ATOM 5389 C CA . CYS A 1 692 ? 54.564 -92.680 104.744 1.00 35.91 690 CYS A CA 1
ATOM 5390 C C . CYS A 1 692 ? 55.038 -92.146 106.090 1.00 37.27 690 CYS A C 1
ATOM 5391 O O . CYS A 1 692 ? 55.620 -92.928 106.868 1.00 37.33 690 CYS A O 1
ATOM 5394 N N . VAL A 1 693 ? 54.826 -90.864 106.383 1.00 36.62 691 VAL A N 1
ATOM 5395 C CA . VAL A 1 693 ? 55.300 -90.289 107.666 1.00 37.03 691 VAL A CA 1
ATOM 5396 C C . VAL A 1 693 ? 54.402 -90.828 108.785 1.00 33.52 691 VAL A C 1
ATOM 5397 O O . VAL A 1 693 ? 54.956 -91.209 109.832 1.00 40.43 691 VAL A O 1
ATOM 5401 N N . GLU A 1 694 ? 53.086 -90.753 108.612 1.00 38.49 692 GLU A N 1
ATOM 5402 C CA . GLU A 1 694 ? 52.069 -91.321 109.535 1.00 39.56 692 GLU A CA 1
ATOM 5403 C C . GLU A 1 694 ? 52.408 -92.806 109.768 1.00 46.87 692 GLU A C 1
ATOM 5404 O O . GLU A 1 694 ? 52.517 -93.194 110.924 1.00 47.05 692 GLU A O 1
ATOM 5410 N N . ALA A 1 695 ? 52.632 -93.577 108.692 1.00 44.10 693 ALA A N 1
ATOM 5411 C CA . ALA A 1 695 ? 53.021 -95.015 108.739 1.00 44.21 693 ALA A CA 1
ATOM 5412 C C . ALA A 1 695 ? 54.275 -95.213 109.594 1.00 47.32 693 ALA A C 1
ATOM 5413 O O . ALA A 1 695 ? 54.244 -96.069 110.509 1.00 46.28 693 ALA A O 1
ATOM 5415 N N . VAL A 1 696 ? 55.332 -94.442 109.342 1.00 42.10 694 VAL A N 1
ATOM 5416 C CA . VAL A 1 696 ? 56.641 -94.611 110.024 1.00 39.62 694 VAL A CA 1
ATOM 5417 C C . VAL A 1 696 ? 56.442 -94.355 111.526 1.00 45.98 694 VAL A C 1
ATOM 5418 O O . VAL A 1 696 ? 57.117 -95.024 112.335 1.00 44.24 694 VAL A O 1
ATOM 5422 N N . LEU A 1 697 ? 55.608 -93.378 111.897 1.00 49.85 695 LEU A N 1
ATOM 5423 C CA . LEU A 1 697 ? 55.395 -92.985 113.318 1.00 47.82 695 LEU A CA 1
ATOM 5424 C C . LEU A 1 697 ? 54.566 -94.067 114.031 1.00 44.05 695 LEU A C 1
ATOM 5425 O O . LEU A 1 697 ? 54.920 -94.392 115.151 1.00 52.11 695 LEU A O 1
ATOM 5430 N N . ALA A 1 698 ? 53.497 -94.559 113.404 1.00 43.54 696 ALA A N 1
ATOM 5431 C CA . ALA A 1 698 ? 52.658 -95.697 113.856 1.00 50.70 696 ALA A CA 1
ATOM 5432 C C . ALA A 1 698 ? 53.515 -96.970 114.028 1.00 51.96 696 ALA A C 1
ATOM 5433 O O . ALA A 1 698 ? 53.309 -97.666 115.023 1.00 44.17 696 ALA A O 1
ATOM 5435 N N . PHE A 1 699 ? 54.469 -97.226 113.119 1.00 49.15 697 PHE A N 1
ATOM 5436 C CA . PHE A 1 699 ? 55.494 -98.304 113.199 1.00 48.13 697 PHE A CA 1
ATOM 5437 C C . PHE A 1 699 ? 56.306 -98.183 114.487 1.00 53.03 697 PHE A C 1
ATOM 5438 O O . PHE A 1 699 ? 56.311 -99.148 115.291 1.00 57.79 697 PHE A O 1
ATOM 5446 N N . GLU A 1 700 ? 56.970 -97.050 114.697 1.00 49.40 698 GLU A N 1
ATOM 5447 C CA . GLU A 1 700 ? 57.735 -96.767 115.943 1.00 56.69 698 GLU A CA 1
ATOM 5448 C C . GLU A 1 700 ? 56.878 -97.072 117.189 1.00 56.59 698 GLU A C 1
ATOM 5449 O O . GLU A 1 700 ? 57.375 -97.754 118.091 1.00 61.71 698 GLU A O 1
ATOM 5455 N N . GLU A 1 701 ? 55.647 -96.563 117.240 1.00 56.43 699 GLU A N 1
ATOM 5456 C CA . GLU A 1 701 ? 54.696 -96.732 118.374 1.00 61.51 699 GLU A CA 1
ATOM 5457 C C . GLU A 1 701 ? 54.483 -98.235 118.631 1.00 61.71 699 GLU A C 1
ATOM 5458 O O . GLU A 1 701 ? 54.723 -98.654 119.769 1.00 60.83 699 GLU A O 1
ATOM 5464 N N . LYS A 1 702 ? 54.069 -99.002 117.608 1.00 61.61 700 LYS A N 1
ATOM 5465 C CA . LYS A 1 702 ? 53.801 -100.473 117.681 1.00 66.68 700 LYS A CA 1
ATOM 5466 C C . LYS A 1 702 ? 55.047 -101.223 118.169 1.00 64.25 700 LYS A C 1
ATOM 5467 O O . LYS A 1 702 ? 54.905 -102.045 119.084 1.00 67.81 700 LYS A O 1
ATOM 5473 N N . VAL A 1 703 ? 56.220 -100.922 117.617 1.00 63.90 701 VAL A N 1
ATOM 5474 C CA . VAL A 1 703 ? 57.489 -101.665 117.889 1.00 65.24 701 VAL A CA 1
ATOM 5475 C C . VAL A 1 703 ? 58.053 -101.248 119.251 1.00 69.53 701 VAL A C 1
ATOM 5476 O O . VAL A 1 703 ? 58.736 -102.077 119.882 1.00 74.15 701 VAL A O 1
ATOM 5480 N N . VAL A 1 704 ? 57.826 -100.010 119.685 1.00 68.12 702 VAL A N 1
ATOM 5481 C CA . VAL A 1 704 ? 58.295 -99.553 121.024 1.00 69.96 702 VAL A CA 1
ATOM 5482 C C . VAL A 1 704 ? 57.398 -100.177 122.108 1.00 71.23 702 VAL A C 1
ATOM 5483 O O . VAL A 1 704 ? 57.911 -100.408 123.202 1.00 77.16 702 VAL A O 1
ATOM 5487 N N . LYS A 1 705 ? 56.122 -100.454 121.822 1.00 73.04 703 LYS A N 1
ATOM 5488 C CA . LYS A 1 705 ? 55.131 -100.880 122.849 1.00 80.96 703 LYS A CA 1
ATOM 5489 C C . LYS A 1 705 ? 54.983 -102.407 122.837 1.00 81.49 703 LYS A C 1
ATOM 5490 O O . LYS A 1 705 ? 54.894 -102.961 123.941 1.00 93.29 703 LYS A O 1
ATOM 5496 N N . ALA A 1 706 ? 54.959 -103.053 121.661 1.00 76.70 704 ALA A N 1
ATOM 5497 C CA . ALA A 1 706 ? 55.036 -104.530 121.504 1.00 74.60 704 ALA A CA 1
ATOM 5498 C C . ALA A 1 706 ? 56.323 -105.048 122.161 1.00 82.44 704 ALA A C 1
ATOM 5499 O O . ALA A 1 706 ? 56.213 -105.778 123.161 1.00 89.18 704 ALA A O 1
ATOM 5501 N N . LYS A 1 707 ? 57.498 -104.657 121.656 1.00 75.60 705 LYS A N 1
ATOM 5502 C CA . LYS A 1 707 ? 58.811 -105.127 122.174 1.00 78.13 705 LYS A CA 1
ATOM 5503 C C . LYS A 1 707 ? 59.183 -104.353 123.454 1.00 75.46 705 LYS A C 1
ATOM 5504 O O . LYS A 1 707 ? 60.276 -104.609 123.987 1.00 71.08 705 LYS A O 1
ATOM 5510 N N . LYS A 1 708 ? 58.316 -103.460 123.954 1.00 83.76 706 LYS A N 1
ATOM 5511 C CA . LYS A 1 708 ? 58.349 -102.933 125.351 1.00 89.51 706 LYS A CA 1
ATOM 5512 C C . LYS A 1 708 ? 59.674 -102.185 125.592 1.00 87.86 706 LYS A C 1
ATOM 5513 O O . LYS A 1 708 ? 60.287 -102.368 126.657 1.00 88.88 706 LYS A O 1
ATOM 5527 N N . SER A 1 710 ? 62.780 -99.129 125.771 1.00 86.42 708 SER A N 1
ATOM 5528 C CA . SER A 1 710 ? 63.131 -98.016 126.690 1.00 94.29 708 SER A CA 1
ATOM 5529 C C . SER A 1 710 ? 64.297 -97.222 126.098 1.00 95.72 708 SER A C 1
ATOM 5530 O O . SER A 1 710 ? 65.057 -97.807 125.304 1.00 100.75 708 SER A O 1
ATOM 5533 N N . GLU A 1 711 ? 64.434 -95.950 126.484 1.00 98.52 709 GLU A N 1
ATOM 5534 C CA . GLU A 1 711 ? 65.516 -95.048 125.998 1.00 92.82 709 GLU A CA 1
ATOM 5535 C C . GLU A 1 711 ? 66.785 -95.393 126.791 1.00 100.35 709 GLU A C 1
ATOM 5536 O O . GLU A 1 711 ? 66.653 -95.966 127.896 1.00 95.38 709 GLU A O 1
ATOM 5542 N N . LYS A 1 712 ? 67.964 -95.049 126.264 1.00 99.42 710 LYS A N 1
ATOM 5543 C CA . LYS A 1 712 ? 69.240 -95.076 127.031 1.00 103.56 710 LYS A CA 1
ATOM 5544 C C . LYS A 1 712 ? 69.095 -94.106 128.210 1.00 112.84 710 LYS A C 1
ATOM 5545 O O . LYS A 1 712 ? 68.369 -93.103 128.051 1.00 117.82 710 LYS A O 1
ATOM 5551 N N . GLU A 1 713 ? 69.736 -94.389 129.349 1.00 114.46 711 GLU A N 1
ATOM 5552 C CA . GLU A 1 713 ? 69.880 -93.406 130.457 1.00 107.86 711 GLU A CA 1
ATOM 5553 C C . GLU A 1 713 ? 70.728 -92.248 129.911 1.00 110.40 711 GLU A C 1
ATOM 5554 O O . GLU A 1 713 ? 71.883 -92.514 129.522 1.00 105.57 711 GLU A O 1
ATOM 5556 N N . GLY A 1 714 ? 70.140 -91.046 129.800 1.00 109.84 712 GLY A N 1
ATOM 5557 C CA . GLY A 1 714 ? 70.781 -89.819 129.277 1.00 104.63 712 GLY A CA 1
ATOM 5558 C C . GLY A 1 714 ? 70.592 -89.640 127.774 1.00 102.16 712 GLY A C 1
ATOM 5559 O O . GLY A 1 714 ? 71.494 -89.060 127.140 1.00 105.02 712 GLY A O 1
ATOM 5560 N N . ALA A 1 715 ? 69.468 -90.111 127.219 1.00 94.55 713 ALA A N 1
ATOM 5561 C CA . ALA A 1 715 ? 69.059 -89.940 125.801 1.00 88.21 713 ALA A CA 1
ATOM 5562 C C . ALA A 1 715 ? 67.548 -89.661 125.736 1.00 85.06 713 ALA A C 1
ATOM 5563 O O . ALA A 1 715 ? 66.807 -90.128 126.631 1.00 75.39 713 ALA A O 1
ATOM 5565 N N . HIS A 1 716 ? 67.097 -88.929 124.712 1.00 77.98 714 HIS A N 1
ATOM 5566 C CA . HIS A 1 716 ? 65.762 -88.270 124.690 1.00 76.33 714 HIS A CA 1
ATOM 5567 C C . HIS A 1 716 ? 64.710 -89.131 123.974 1.00 74.39 714 HIS A C 1
ATOM 5568 O O . HIS A 1 716 ? 63.522 -88.986 124.307 1.00 74.25 714 HIS A O 1
ATOM 5575 N N . TYR A 1 717 ? 65.132 -90.020 123.072 1.00 65.24 715 TYR A N 1
ATOM 5576 C CA . TYR A 1 717 ? 64.261 -90.831 122.182 1.00 69.50 715 TYR A CA 1
ATOM 5577 C C . TYR A 1 717 ? 65.010 -92.105 121.800 1.00 68.71 715 TYR A C 1
ATOM 5578 O O . TYR A 1 717 ? 66.243 -92.156 121.992 1.00 65.32 715 TYR A O 1
ATOM 5587 N N . ILE A 1 718 ? 64.297 -93.052 121.199 1.00 69.68 716 ILE A N 1
ATOM 5588 C CA . ILE A 1 718 ? 64.902 -94.275 120.596 1.00 76.16 716 ILE A CA 1
ATOM 5589 C C . ILE A 1 718 ? 65.184 -93.977 119.113 1.00 77.03 716 ILE A C 1
ATOM 5590 O O . ILE A 1 718 ? 64.230 -93.678 118.374 1.00 68.98 716 ILE A O 1
ATOM 5595 N N . ASP A 1 719 ? 66.463 -94.009 118.724 1.00 74.24 717 ASP A N 1
ATOM 5596 C CA . ASP A 1 719 ? 66.946 -93.992 117.319 1.00 77.42 717 ASP A CA 1
ATOM 5597 C C . ASP A 1 719 ? 66.125 -95.005 116.516 1.00 72.45 717 ASP A C 1
ATOM 5598 O O . ASP A 1 719 ? 65.897 -96.112 117.024 1.00 78.62 717 ASP A O 1
ATOM 5603 N N . PHE A 1 720 ? 65.678 -94.619 115.320 1.00 66.20 718 PHE A N 1
ATOM 5604 C CA . PHE A 1 720 ? 64.880 -95.447 114.375 1.00 64.81 718 PHE A CA 1
ATOM 5605 C C . PHE A 1 720 ? 65.686 -96.672 113.911 1.00 70.28 718 PHE A C 1
ATOM 5606 O O . PHE A 1 720 ? 65.039 -97.674 113.519 1.00 67.08 718 PHE A O 1
ATOM 5614 N N . ARG A 1 721 ? 67.027 -96.570 113.915 1.00 71.18 719 ARG A N 1
ATOM 5615 C CA . ARG A 1 721 ? 67.998 -97.689 113.732 1.00 74.44 719 ARG A CA 1
ATOM 5616 C C . ARG A 1 721 ? 67.758 -98.741 114.827 1.00 79.33 719 ARG A C 1
ATOM 5617 O O . ARG A 1 721 ? 67.445 -99.899 114.462 1.00 75.14 719 ARG A O 1
ATOM 5619 N N . GLU A 1 722 ? 67.843 -98.327 116.104 1.00 82.05 720 GLU A N 1
ATOM 5620 C CA . GLU A 1 722 ? 67.635 -99.171 117.318 1.00 81.94 720 GLU A CA 1
ATOM 5621 C C . GLU A 1 722 ? 66.240 -99.812 117.305 1.00 75.61 720 GLU A C 1
ATOM 5622 O O . GLU A 1 722 ? 66.091 -100.841 117.950 1.00 79.68 720 GLU A O 1
ATOM 5628 N N . ILE A 1 723 ? 65.252 -99.221 116.630 1.00 65.70 721 ILE A N 1
ATOM 5629 C CA . ILE A 1 723 ? 63.871 -99.780 116.514 1.00 67.59 721 ILE A CA 1
ATOM 5630 C C . ILE A 1 723 ? 63.877 -100.869 115.438 1.00 72.20 721 ILE A C 1
ATOM 5631 O O . ILE A 1 723 ? 63.209 -101.911 115.639 1.00 68.47 721 ILE A O 1
ATOM 5636 N N . LEU A 1 724 ? 64.569 -100.631 114.325 1.00 72.00 722 LEU A N 1
ATOM 5637 C CA . LEU A 1 724 ? 64.670 -101.631 113.229 1.00 81.39 722 LEU A CA 1
ATOM 5638 C C . LEU A 1 724 ? 65.487 -102.832 113.731 1.00 77.26 722 LEU A C 1
ATOM 5639 O O . LEU A 1 724 ? 65.000 -103.960 113.582 1.00 70.78 722 LEU A O 1
ATOM 5644 N N . ALA A 1 725 ? 66.621 -102.579 114.395 1.00 86.24 723 ALA A N 1
ATOM 5645 C CA . ALA A 1 725 ? 67.492 -103.582 115.062 1.00 82.71 723 ALA A CA 1
ATOM 5646 C C . ALA A 1 725 ? 66.670 -104.587 115.885 1.00 85.07 723 ALA A C 1
ATOM 5647 O O . ALA A 1 725 ? 67.169 -105.712 116.035 1.00 91.37 723 ALA A O 1
ATOM 5649 N N . GLN A 1 726 ? 65.482 -104.208 116.391 1.00 82.13 724 GLN A N 1
ATOM 5650 C CA . GLN A 1 726 ? 64.583 -105.083 117.198 1.00 79.87 724 GLN A CA 1
ATOM 5651 C C . GLN A 1 726 ? 63.360 -105.546 116.395 1.00 73.14 724 GLN A C 1
ATOM 5652 O O . GLN A 1 726 ? 62.350 -105.882 117.048 1.00 74.41 724 GLN A O 1
ATOM 5658 N N . THR A 1 727 ? 63.432 -105.598 115.058 1.00 69.60 725 THR A N 1
ATOM 5659 C CA . THR A 1 727 ? 62.321 -106.066 114.181 1.00 70.24 725 THR A CA 1
ATOM 5660 C C . THR A 1 727 ? 62.587 -107.498 113.696 1.00 74.24 725 THR A C 1
ATOM 5661 O O . THR A 1 727 ? 63.686 -108.013 113.936 1.00 71.34 725 THR A O 1
ATOM 5673 N N . CYS A 1 729 ? 62.656 -108.199 110.481 1.00 77.78 727 CYS A N 1
ATOM 5674 C CA . CYS A 1 729 ? 62.942 -107.848 109.061 1.00 76.78 727 CYS A CA 1
ATOM 5675 C C . CYS A 1 729 ? 64.328 -108.348 108.660 1.00 59.38 727 CYS A C 1
ATOM 5676 O O . CYS A 1 729 ? 65.241 -108.329 109.514 1.00 63.38 727 CYS A O 1
ATOM 5679 N N . LYS A 1 730 ? 64.464 -108.686 107.381 1.00 59.62 728 LYS A N 1
ATOM 5680 C CA . LYS A 1 730 ? 65.753 -108.999 106.699 1.00 68.03 728 LYS A CA 1
ATOM 5681 C C . LYS A 1 730 ? 66.540 -107.689 106.573 1.00 71.11 728 LYS A C 1
ATOM 5682 O O . LYS A 1 730 ? 65.918 -106.621 106.742 1.00 69.25 728 LYS A O 1
ATOM 5688 N N . GLU A 1 731 ? 67.843 -107.765 106.280 1.00 72.10 729 GLU A N 1
ATOM 5689 C CA . GLU A 1 731 ? 68.746 -106.585 106.136 1.00 71.87 729 GLU A CA 1
ATOM 5690 C C . GLU A 1 731 ? 68.232 -105.696 105.004 1.00 69.48 729 GLU A C 1
ATOM 5691 O O . GLU A 1 731 ? 68.081 -104.496 105.231 1.00 76.14 729 GLU A O 1
ATOM 5697 N N . ALA A 1 732 ? 67.962 -106.291 103.845 1.00 59.46 730 ALA A N 1
ATOM 5698 C CA . ALA A 1 732 ? 67.454 -105.621 102.631 1.00 60.83 730 ALA A CA 1
ATOM 5699 C C . ALA A 1 732 ? 66.179 -104.836 102.957 1.00 63.95 730 ALA A C 1
ATOM 5700 O O . ALA A 1 732 ? 65.947 -103.790 102.317 1.00 60.68 730 ALA A O 1
ATOM 5702 N N . GLU A 1 733 ? 65.358 -105.355 103.870 1.00 61.70 731 GLU A N 1
ATOM 5703 C CA . GLU A 1 733 ? 64.085 -104.719 104.287 1.00 64.50 731 GLU A CA 1
ATOM 5704 C C . GLU A 1 733 ? 64.408 -103.510 105.162 1.00 61.68 731 GLU A C 1
ATOM 5705 O O . GLU A 1 733 ? 63.815 -102.461 104.908 1.00 63.25 731 GLU A O 1
ATOM 5711 N N . LYS A 1 734 ? 65.318 -103.648 106.127 1.00 64.41 732 LYS A N 1
ATOM 5712 C CA . LYS A 1 734 ? 65.686 -102.557 107.066 1.00 65.85 732 LYS A CA 1
ATOM 5713 C C . LYS A 1 734 ? 66.365 -101.417 106.289 1.00 68.38 732 LYS A C 1
ATOM 5714 O O . LYS A 1 734 ? 65.978 -100.252 106.523 1.00 69.65 732 LYS A O 1
ATOM 5720 N N . THR A 1 735 ? 67.302 -101.725 105.386 1.00 61.18 733 THR A N 1
ATOM 5721 C CA . THR A 1 735 ? 67.975 -100.733 104.501 1.00 59.51 733 THR A CA 1
ATOM 5722 C C . THR A 1 735 ? 66.932 -99.901 103.754 1.00 57.87 733 THR A C 1
ATOM 5723 O O . THR A 1 735 ? 67.049 -98.674 103.793 1.00 57.64 733 THR A O 1
ATOM 5727 N N . ALA A 1 736 ? 65.976 -100.561 103.101 1.00 52.45 734 ALA A N 1
ATOM 5728 C CA . ALA A 1 736 ? 64.961 -99.932 102.234 1.00 58.42 734 ALA A CA 1
ATOM 5729 C C . ALA A 1 736 ? 64.048 -99.061 103.100 1.00 57.04 734 ALA A C 1
ATOM 5730 O O . ALA A 1 736 ? 63.756 -97.937 102.678 1.00 45.86 734 ALA A O 1
ATOM 5732 N N . VAL A 1 737 ? 63.629 -99.580 104.256 1.00 51.11 735 VAL A N 1
ATOM 5733 C CA . VAL A 1 737 ? 62.698 -98.881 105.174 1.00 54.02 735 VAL A CA 1
ATOM 5734 C C . VAL A 1 737 ? 63.344 -97.558 105.573 1.00 54.53 735 VAL A C 1
ATOM 5735 O O . VAL A 1 737 ? 62.651 -96.535 105.511 1.00 44.39 735 VAL A O 1
ATOM 5739 N N . ASN A 1 738 ? 64.609 -97.596 105.978 1.00 49.48 736 ASN A N 1
ATOM 5740 C CA . ASN A 1 738 ? 65.335 -96.390 106.435 1.00 53.22 736 ASN A CA 1
ATOM 5741 C C . ASN A 1 738 ? 65.451 -95.387 105.275 1.00 52.67 736 ASN A C 1
ATOM 5742 O O . ASN A 1 738 ? 65.238 -94.197 105.511 1.00 44.12 736 ASN A O 1
ATOM 5747 N N . LYS A 1 739 ? 65.757 -95.852 104.068 1.00 45.53 737 LYS A N 1
ATOM 5748 C CA . LYS A 1 739 ? 65.993 -94.973 102.904 1.00 49.14 737 LYS A CA 1
ATOM 5749 C C . LYS A 1 739 ? 64.674 -94.312 102.475 1.00 42.35 737 LYS A C 1
ATOM 5750 O O . LYS A 1 739 ? 64.699 -93.116 102.214 1.00 38.70 737 LYS A O 1
ATOM 5756 N N . VAL A 1 740 ? 63.588 -95.077 102.393 1.00 41.00 738 VAL A N 1
ATOM 5757 C CA . VAL A 1 740 ? 62.246 -94.577 101.996 1.00 41.41 738 VAL A CA 1
ATOM 5758 C C . VAL A 1 740 ? 61.735 -93.628 103.095 1.00 41.23 738 VAL A C 1
ATOM 5759 O O . VAL A 1 740 ? 61.203 -92.575 102.728 1.00 42.08 738 VAL A O 1
ATOM 5763 N N . ALA A 1 741 ? 61.913 -93.948 104.386 1.00 40.38 739 ALA A N 1
ATOM 5764 C CA . ALA A 1 741 ? 61.525 -93.062 105.512 1.00 41.51 739 ALA A CA 1
ATOM 5765 C C . ALA A 1 741 ? 62.235 -91.708 105.394 1.00 41.48 739 ALA A C 1
ATOM 5766 O O . ALA A 1 741 ? 61.577 -90.658 105.467 1.00 36.05 739 ALA A O 1
ATOM 5768 N N . ARG A 1 742 ? 63.554 -91.754 105.260 1.00 37.80 740 ARG A N 1
ATOM 5769 C CA . ARG A 1 742 ? 64.418 -90.576 105.174 1.00 36.85 740 ARG A CA 1
ATOM 5770 C C . ARG A 1 742 ? 63.991 -89.729 103.968 1.00 36.56 740 ARG A C 1
ATOM 5771 O O . ARG A 1 742 ? 63.955 -88.474 104.128 1.00 37.03 740 ARG A O 1
ATOM 5779 N N . ALA A 1 743 ? 63.634 -90.365 102.851 1.00 35.44 741 ALA A N 1
ATOM 5780 C CA . ALA A 1 743 ? 63.223 -89.684 101.615 1.00 32.17 741 ALA A CA 1
ATOM 5781 C C . ALA A 1 743 ? 61.945 -88.886 101.863 1.00 34.87 741 ALA A C 1
ATOM 5782 O O . ALA A 1 743 ? 61.985 -87.685 101.602 1.00 32.62 741 ALA A O 1
ATOM 5784 N N . PHE A 1 744 ? 60.909 -89.504 102.426 1.00 35.10 742 PHE A N 1
ATOM 5785 C CA . PHE A 1 744 ? 59.637 -88.813 102.729 1.00 35.87 742 PHE A CA 1
ATOM 5786 C C . PHE A 1 744 ? 59.809 -87.767 103.841 1.00 35.60 742 PHE A C 1
ATOM 5787 O O . PHE A 1 744 ? 59.150 -86.728 103.733 1.00 35.39 742 PHE A O 1
ATOM 5795 N N . PHE A 1 745 ? 60.590 -88.013 104.888 1.00 32.37 743 PHE A N 1
ATOM 5796 C CA . PHE A 1 745 ? 60.877 -86.993 105.923 1.00 32.97 743 PHE A CA 1
ATOM 5797 C C . PHE A 1 745 ? 61.526 -85.753 105.272 1.00 39.20 743 PHE A C 1
ATOM 5798 O O . PHE A 1 745 ? 61.190 -84.652 105.662 1.00 33.64 743 PHE A O 1
ATOM 5806 N N . ALA A 1 746 ? 62.357 -85.895 104.234 1.00 34.43 744 ALA A N 1
ATOM 5807 C CA . ALA A 1 746 ? 63.143 -84.771 103.714 1.00 34.38 744 ALA A CA 1
ATOM 5808 C C . ALA A 1 746 ? 62.579 -84.233 102.397 1.00 33.91 744 ALA A C 1
ATOM 5809 O O . ALA A 1 746 ? 63.193 -83.327 101.881 1.00 34.55 744 ALA A O 1
ATOM 5811 N N . HIS A 1 747 ? 61.434 -84.723 101.910 1.00 31.99 745 HIS A N 1
ATOM 5812 C CA . HIS A 1 747 ? 60.773 -84.271 100.660 1.00 32.87 745 HIS A CA 1
ATOM 5813 C C . HIS A 1 747 ? 61.661 -84.538 99.435 1.00 32.47 745 HIS A C 1
ATOM 5814 O O . HIS A 1 747 ? 61.886 -83.601 98.675 1.00 32.57 745 HIS A O 1
ATOM 5821 N N . HIS A 1 748 ? 62.185 -85.753 99.264 1.00 29.04 746 HIS A N 1
ATOM 5822 C CA . HIS A 1 748 ? 62.849 -86.144 98.001 1.00 31.21 746 HIS A CA 1
ATOM 5823 C C . HIS A 1 748 ? 62.457 -87.571 97.627 1.00 34.18 746 HIS A C 1
ATOM 5824 O O . HIS A 1 748 ? 61.559 -88.153 98.296 1.00 32.83 746 HIS A O 1
ATOM 5831 N N . LEU A 1 749 ? 63.027 -88.041 96.520 1.00 31.58 747 LEU A N 1
ATOM 5832 C CA . LEU A 1 749 ? 62.724 -89.347 95.901 1.00 32.92 747 LEU A CA 1
ATOM 5833 C C . LEU A 1 749 ? 64.011 -90.155 95.713 1.00 33.67 747 LEU A C 1
ATOM 5834 O O . LEU A 1 749 ? 64.066 -90.955 94.754 1.00 34.76 747 LEU A O 1
ATOM 5839 N N . LYS A 1 750 ? 64.933 -90.113 96.687 1.00 38.92 748 LYS A N 1
ATOM 5840 C CA . LYS A 1 750 ? 66.230 -90.868 96.586 1.00 40.70 748 LYS A CA 1
ATOM 5841 C C . LYS A 1 750 ? 66.025 -92.316 97.058 1.00 37.44 748 LYS A C 1
ATOM 5842 O O . LYS A 1 750 ? 66.598 -92.771 98.068 1.00 38.21 748 LYS A O 1
ATOM 5848 N N . PHE A 1 751 ? 65.245 -93.052 96.285 1.00 38.54 749 PHE A N 1
ATOM 5849 C CA . PHE A 1 751 ? 65.081 -94.514 96.421 1.00 37.99 749 PHE A CA 1
ATOM 5850 C C . PHE A 1 751 ? 64.583 -95.046 95.085 1.00 41.13 749 PHE A C 1
ATOM 5851 O O . PHE A 1 751 ? 64.046 -94.256 94.275 1.00 37.96 749 PHE A O 1
ATOM 5859 N N . VAL A 1 752 ? 64.690 -96.365 94.894 1.00 40.32 750 VAL A N 1
ATOM 5860 C CA . VAL A 1 752 ? 64.160 -97.043 93.674 1.00 43.34 750 VAL A CA 1
ATOM 5861 C C . VAL A 1 752 ? 62.820 -97.708 93.998 1.00 40.58 750 VAL A C 1
ATOM 5862 O O . VAL A 1 752 ? 62.539 -97.961 95.198 1.00 39.45 750 VAL A O 1
ATOM 5866 N N . ILE A 1 753 ? 61.998 -97.902 92.964 1.00 45.81 751 ILE A N 1
ATOM 5867 C CA . ILE A 1 753 ? 60.620 -98.462 93.086 1.00 50.63 751 ILE A CA 1
ATOM 5868 C C . ILE A 1 753 ? 60.666 -99.766 93.891 1.00 51.40 751 ILE A C 1
ATOM 5869 O O . ILE A 1 753 ? 59.818 -99.919 94.798 1.00 52.07 751 ILE A O 1
ATOM 5874 N N . ASP A 1 754 ? 61.659 -100.629 93.650 1.00 53.79 752 ASP A N 1
ATOM 5875 C CA . ASP A 1 754 ? 61.808 -101.927 94.366 1.00 57.73 752 ASP A CA 1
ATOM 5876 C C . ASP A 1 754 ? 61.966 -101.657 95.862 1.00 52.35 752 ASP A C 1
ATOM 5877 O O . ASP A 1 754 ? 61.402 -102.440 96.651 1.00 49.17 752 ASP A O 1
ATOM 5882 N N . GLU A 1 755 ? 62.674 -100.590 96.246 1.00 44.60 753 GLU A N 1
ATOM 5883 C CA . GLU A 1 755 ? 62.906 -100.260 97.684 1.00 42.88 753 GLU A CA 1
ATOM 5884 C C . GLU A 1 755 ? 61.588 -99.813 98.355 1.00 45.01 753 GLU A C 1
ATOM 5885 O O . GLU A 1 755 ? 61.428 -100.096 99.534 1.00 42.08 753 GLU A O 1
ATOM 5891 N N . PHE A 1 756 ? 60.662 -99.178 97.635 1.00 41.41 754 PHE A N 1
ATOM 5892 C CA . PHE A 1 756 ? 59.349 -98.787 98.196 1.00 42.43 754 PHE A CA 1
ATOM 5893 C C . PHE A 1 756 ? 58.489 -100.036 98.423 1.00 42.49 754 PHE A C 1
ATOM 5894 O O . PHE A 1 756 ? 57.750 -100.066 99.421 1.00 41.76 754 PHE A O 1
ATOM 5902 N N . GLY A 1 757 ? 58.584 -101.016 97.508 1.00 42.96 755 GLY A N 1
ATOM 5903 C CA . GLY A 1 757 ? 58.041 -102.385 97.669 1.00 44.82 755 GLY A CA 1
ATOM 5904 C C . GLY A 1 757 ? 58.366 -102.982 99.034 1.00 39.24 755 GLY A C 1
ATOM 5905 O O . GLY A 1 757 ? 57.417 -103.387 99.719 1.00 41.22 755 GLY A O 1
ATOM 5906 N N . LEU A 1 758 ? 59.648 -102.992 99.407 1.00 39.97 756 LEU A N 1
ATOM 5907 C CA . LEU A 1 758 ? 60.208 -103.504 100.689 1.00 43.74 756 LEU A CA 1
ATOM 5908 C C . LEU A 1 758 ? 59.693 -102.701 101.891 1.00 50.02 756 LEU A C 1
ATOM 5909 O O . LEU A 1 758 ? 59.318 -103.339 102.898 1.00 50.31 756 LEU A O 1
ATOM 5914 N N . PHE A 1 759 ? 59.690 -101.363 101.811 1.00 44.98 757 PHE A N 1
ATOM 5915 C CA . PHE A 1 759 ? 59.083 -100.447 102.823 1.00 42.98 757 PHE A CA 1
ATOM 5916 C C . PHE A 1 759 ? 57.612 -100.817 103.033 1.00 36.85 757 PHE A C 1
ATOM 5917 O O . PHE A 1 759 ? 57.202 -100.997 104.153 1.00 42.70 757 PHE A O 1
ATOM 5925 N N . SER A 1 760 ? 56.843 -100.850 101.954 1.00 38.41 758 SER A N 1
ATOM 5926 C CA . SER A 1 760 ? 55.424 -101.259 101.884 1.00 41.25 758 SER A CA 1
ATOM 5927 C C . SER A 1 760 ? 55.211 -102.678 102.483 1.00 53.72 758 SER A C 1
ATOM 5928 O O . SER A 1 760 ? 54.200 -102.867 103.235 1.00 50.90 758 SER A O 1
ATOM 5931 N N . ASP A 1 761 ? 56.105 -103.641 102.180 1.00 48.23 759 ASP A N 1
ATOM 5932 C CA . ASP A 1 761 ? 56.059 -105.026 102.739 1.00 53.47 759 ASP A CA 1
ATOM 5933 C C . ASP A 1 761 ? 56.163 -104.964 104.264 1.00 44.10 759 ASP A C 1
ATOM 5934 O O . ASP A 1 761 ? 55.353 -105.609 104.924 1.00 49.90 759 ASP A O 1
ATOM 5939 N N . VAL A 1 762 ? 57.111 -104.196 104.789 1.00 45.90 760 VAL A N 1
ATOM 5940 C CA . VAL A 1 762 ? 57.458 -104.136 106.237 1.00 48.06 760 VAL A CA 1
ATOM 5941 C C . VAL A 1 762 ? 56.326 -103.439 107.001 1.00 56.75 760 VAL A C 1
ATOM 5942 O O . VAL A 1 762 ? 56.066 -103.859 108.154 1.00 51.03 760 VAL A O 1
ATOM 5954 N N . LYS A 1 764 ? 53.111 -103.516 105.968 1.00 55.55 762 LYS A N 1
ATOM 5955 C CA . LYS A 1 764 ? 52.032 -104.542 105.920 1.00 59.77 762 LYS A CA 1
ATOM 5956 C C . LYS A 1 764 ? 52.322 -105.624 106.980 1.00 59.92 762 LYS A C 1
ATOM 5957 O O . LYS A 1 764 ? 51.378 -105.976 107.694 1.00 58.64 762 LYS A O 1
ATOM 5963 N N . LYS A 1 765 ? 53.589 -106.019 107.169 1.00 61.11 763 LYS A N 1
ATOM 5964 C CA . LYS A 1 765 ? 54.028 -107.087 108.122 1.00 69.00 763 LYS A CA 1
ATOM 5965 C C . LYS A 1 765 ? 53.815 -106.661 109.582 1.00 73.68 763 LYS A C 1
ATOM 5966 O O . LYS A 1 765 ? 53.863 -107.554 110.465 1.00 68.12 763 LYS A O 1
ATOM 5972 N N . TYR A 1 766 ? 53.636 -105.360 109.849 1.00 67.93 764 TYR A N 1
ATOM 5973 C CA . TYR A 1 766 ? 53.601 -104.797 111.221 1.00 59.85 764 TYR A CA 1
ATOM 5974 C C . TYR A 1 766 ? 52.245 -104.153 111.504 1.00 53.59 764 TYR A C 1
ATOM 5975 O O . TYR A 1 766 ? 52.126 -103.482 112.549 1.00 65.79 764 TYR A O 1
ATOM 5984 N N . GLY A 1 767 ? 51.247 -104.375 110.638 1.00 57.05 765 GLY A N 1
ATOM 5985 C CA . GLY A 1 767 ? 49.845 -104.013 110.902 1.00 63.49 765 GLY A CA 1
ATOM 5986 C C . GLY A 1 767 ? 49.440 -102.707 110.253 1.00 74.06 765 GLY A C 1
ATOM 5987 O O . GLY A 1 767 ? 48.250 -102.609 109.840 1.00 56.50 765 GLY A O 1
ATOM 5988 N N . ILE A 1 768 ? 50.377 -101.754 110.124 1.00 79.78 766 ILE A N 1
ATOM 5989 C CA . ILE A 1 768 ? 50.114 -100.414 109.512 1.00 76.97 766 ILE A CA 1
ATOM 5990 C C . ILE A 1 768 ? 50.043 -100.586 108.000 1.00 69.89 766 ILE A C 1
ATOM 5991 O O . ILE A 1 768 ? 51.100 -100.641 107.375 1.00 79.44 766 ILE A O 1
ATOM 5996 N N . GLU A 1 769 ? 48.856 -100.661 107.421 1.00 73.81 767 GLU A N 1
ATOM 5997 C CA . GLU A 1 769 ? 48.721 -100.469 105.955 1.00 81.39 767 GLU A CA 1
ATOM 5998 C C . GLU A 1 769 ? 48.363 -98.994 105.717 1.00 76.65 767 GLU A C 1
ATOM 5999 O O . GLU A 1 769 ? 48.175 -98.249 106.705 1.00 78.31 767 GLU A O 1
ATOM 6005 N N . LYS A 1 770 ? 48.382 -98.591 104.449 1.00 60.24 768 LYS A N 1
ATOM 6006 C CA . LYS A 1 770 ? 47.913 -97.294 103.906 1.00 57.34 768 LYS A CA 1
ATOM 6007 C C . LYS A 1 770 ? 47.523 -97.609 102.463 1.00 50.04 768 LYS A C 1
ATOM 6008 O O . LYS A 1 770 ? 48.035 -98.603 101.954 1.00 55.63 768 LYS A O 1
ATOM 6014 N N . GLU A 1 771 ? 46.639 -96.843 101.848 1.00 50.14 769 GLU A N 1
ATOM 6015 C CA . GLU A 1 771 ? 46.345 -96.903 100.392 1.00 51.61 769 GLU A CA 1
ATOM 6016 C C . GLU A 1 771 ? 47.450 -96.124 99.655 1.00 51.80 769 GLU A C 1
ATOM 6017 O O . GLU A 1 771 ? 47.223 -94.978 99.306 1.00 56.60 769 GLU A O 1
ATOM 6023 N N . TRP A 1 772 ? 48.614 -96.748 99.422 1.00 50.69 770 TRP A N 1
ATOM 6024 C CA . TRP A 1 772 ? 49.850 -96.068 98.940 1.00 47.09 770 TRP A CA 1
ATOM 6025 C C . TRP A 1 772 ? 49.606 -95.398 97.587 1.00 44.15 770 TRP A C 1
ATOM 6026 O O . TRP A 1 772 ? 50.139 -94.304 97.375 1.00 43.54 770 TRP A O 1
ATOM 6037 N N . LYS A 1 773 ? 48.795 -96.013 96.725 1.00 43.17 771 LYS A N 1
ATOM 6038 C CA . LYS A 1 773 ? 48.553 -95.585 95.327 1.00 45.26 771 LYS A CA 1
ATOM 6039 C C . LYS A 1 773 ? 49.910 -95.441 94.626 1.00 46.11 771 LYS A C 1
ATOM 6040 O O . LYS A 1 773 ? 50.086 -94.557 93.773 1.00 46.69 771 LYS A O 1
ATOM 6046 N N . PHE A 1 774 ? 50.859 -96.297 94.982 1.00 47.55 772 PHE A N 1
ATOM 6047 C CA . PHE A 1 774 ? 52.260 -96.151 94.537 1.00 52.61 772 PHE A CA 1
ATOM 6048 C C . PHE A 1 774 ? 52.923 -97.510 94.679 1.00 50.57 772 PHE A C 1
ATOM 6049 O O . PHE A 1 774 ? 52.787 -98.107 95.737 1.00 47.78 772 PHE A O 1
ATOM 6057 N N . PRO A 1 775 ? 53.661 -98.034 93.679 1.00 47.85 773 PRO A N 1
ATOM 6058 C CA . PRO A 1 775 ? 53.985 -97.328 92.441 1.00 51.57 773 PRO A CA 1
ATOM 6059 C C . PRO A 1 775 ? 52.784 -97.170 91.508 1.00 53.00 773 PRO A C 1
ATOM 6060 O O . PRO A 1 775 ? 51.747 -97.740 91.788 1.00 46.43 773 PRO A O 1
ATOM 6064 N N . VAL A 1 776 ? 52.971 -96.413 90.427 1.00 54.25 774 VAL A N 1
ATOM 6065 C CA . VAL A 1 776 ? 51.881 -95.946 89.516 1.00 63.01 774 VAL A CA 1
ATOM 6066 C C . VAL A 1 776 ? 51.824 -96.860 88.280 1.00 68.54 774 VAL A C 1
ATOM 6067 O O . VAL A 1 776 ? 52.918 -97.272 87.798 1.00 60.33 774 VAL A O 1
ATOM 6071 N N . LYS A 1 777 ? 50.590 -97.125 87.805 1.00 81.27 775 LYS A N 1
ATOM 6072 C CA . LYS A 1 777 ? 50.208 -97.869 86.567 1.00 85.87 775 LYS A CA 1
ATOM 6073 C C . LYS A 1 777 ? 51.263 -97.680 85.473 1.00 85.89 775 LYS A C 1
ATOM 6074 O O . LYS A 1 777 ? 51.870 -98.653 85.033 1.00 85.75 775 LYS A O 1
#

Nearest PDB structures (foldseek):
  7vti-assembly1_A  TM=1.001E+00  e=9.501E-104  Planctomycetota bacterium
  7vtn-assembly1_A  TM=5.991E-01  e=4.547E-85  Planctomycetota bacterium
  8fti-assembly1_A  TM=5.102E-01  e=5.538E-75  Planctomycetota bacterium
  8wce-assembly1_A  TM=3.675E-01  e=1.041E-08  unidentified